Protein 8Q6Q (pdb70)

B-factor: mean 40.58, std 13.8, range [15.42, 110.74]

GO terms:
  GO:0008429 phosphatidylethanolamine binding (F, IDA)
  GO:0000045 autophagosome assembly (P, IDA)
  GO:0005515 protein binding (F, IPI)
  GO:0005776 autophagosome (C, IDA)
  GO:0070972 protein localization to endoplasmic reticulum (P, IDA)
  GO:0005789 endoplasmic reticulum membrane (C, EXP)
  GO:0000421 autophagosome membrane (C, TAS)
  GO:0005829 cytosol (C, TAS)
  GO:0000139 Golgi membrane (C, IDA)
  GO:0005737 cytoplasm (C, IDA)
  GO:1901799 negative regulation of proteasomal protein catabolic process (P, IMP)
  GO:0000421 autophagosome membrane (C, IDA)
  GO:0031625 ubiquitin protein ligase binding (F, IPI)

Sequence (570 aa):
MKWMFKEDHSLEHRCVESAKIRAKYPDRRVPVIVEKVSGSQIVDIDKRKYLVPSDITVAQFMWIIRKRIQLPSEKAIFLFVDDKTVPQSSLTMGQLYEKEKDEDGFLYVAYSGENTFGFQGDVTALFLGPPGLGKSALIAALCDKDVETLPSLRAAGPGLFLGELSCPPAAPGPWAAEANVLVLVLPGPEGNGEPLAPALGEAALAALARGTPLLAVRNLRPGDSQTAAQARDQTAALLNSAGLGAADLFVLPANCCEELERLRAALQSQAEALRRLLPPAQDGFEVLMKWMFKEDHSLEHRCVESAKIRAKYPDRRVPVIVEKVSGSQIVDIDKRKYLVPSDITVAQFMWIIRKRIQLPSEKAIFLFVDDKTVPQSSLTMGQLYEKEKDEDGFLYVAYSGENTFGFPQGDVTALFLGPPGLGKSALIAALCDPSLRAAGPGLFLGELSCPPAAPGPWAAEANVLVLVLPGPEGNGEPLAPALGEAALAALARGTPLLAVRNLRPGDSQTAAQARDQTAALLNSAGLGAADDLFVLPANCDGCEELERLRAALQSQAEALRRLLPPAQDGFEVLG

Radius of gyration: 29.71 Å; Cα contacts (8 Å, |Δi|>4): 1080; chains: 4; bounding box: 56×53×87 Å

Foldseek 3Di:
DDDVVPVVDPLVVLQVVLVVVCVVCVQWAKAFEFAPPPFDQDTADDGIDTGGQAAFQLVVQVVRCVRSVPPPPWDKFKAFPRHGDDRGHGNNRVCVVGPDPSRYTYIYMHTPGPVRD/DAAAEEEEEFAPPQCVVVLQCLLQVPDPVVCVVWPDNYPRYTYHYDHPVVDQVQVVLVRHLAYEYEFEAPPDDDGTQDVSNLVSLVVCVVVPRAYAYEYEEAPDDPDDLVRRCVVVCVVCVVSVNNNHHYAYHYNPGDDSSVVVSVVSVVSSVVCRVVHDYPCVPPDDD/DDDVVPVVDPLVRLLVVLVVCCVVCVQWAKEFEFADPPADDATADDGIDTGGQAAFLLVVQVVRCVRRVPDPVWDKFKDFPRHGDDRGHGNNVCQVVGPDPSRYTYIYMHTPGPVRD/DQAAAEEEEEFAPPLCPVVLVVLLCCVDWDDNDPRYTYHYDHPVVDQVQVVLVRHLAYEYEFEDCPDDDGTQDVSNLVSLVVCVVVPRAYEYEYAEAPDDPDDLVRRCVVVCVVCVVSVNNRYHYAYHYNPAVHDDSSVVVSVVSVVSRVVVRVVHHYPCPPPPDDD

Structure (mmCIF, N/CA/C/O backbone):
data_8Q6Q
#
_entry.id   8Q6Q
#
_cell.length_a   56.100
_cell.length_b   64.365
_cell.length_c   64.467
_cell.angle_alpha   60.56
_cell.angle_beta   80.88
_cell.angle_gamma   84.77
#
_symmetry.space_group_name_H-M   'P 1'
#
loop_
_entity.id
_entity.type
_entity.pdbx_description
1 polymer 'Gamma-aminobutyric acid receptor-associated protein-like 2'
2 polymer 'Immunity-related GTPase family Q protein'
3 non-polymer 'CITRIC ACID'
4 water water
#
loop_
_atom_site.group_PDB
_atom_site.id
_atom_site.type_symbol
_atom_site.label_atom_id
_atom_site.label_alt_id
_atom_site.label_comp_id
_atom_site.label_asym_id
_atom_site.label_entity_id
_atom_site.label_seq_id
_atom_site.pdbx_PDB_ins_code
_atom_site.Cartn_x
_atom_site.Cartn_y
_atom_site.Cartn_z
_atom_site.occupancy
_atom_site.B_iso_or_equiv
_atom_site.auth_seq_id
_atom_site.auth_comp_id
_atom_site.auth_asym_id
_atom_site.auth_atom_id
_atom_site.pdbx_PDB_model_num
ATOM 1 N N . MET A 1 1 ? -20.953 19.902 -32.905 1.00 59.59 1 MET A N 1
ATOM 2 C CA . MET A 1 1 ? -22.341 20.227 -33.113 1.00 59.51 1 MET A CA 1
ATOM 3 C C . MET A 1 1 ? -22.643 21.083 -31.877 1.00 62.41 1 MET A C 1
ATOM 4 O O . MET A 1 1 ? -22.798 20.557 -30.775 1.00 53.71 1 MET A O 1
ATOM 9 N N . LYS A 1 2 ? -22.636 22.402 -32.031 1.00 57.40 2 LYS A N 1
ATOM 10 C CA . LYS A 1 2 ? -23.051 23.252 -30.925 1.00 61.02 2 LYS A CA 1
ATOM 11 C C . LYS A 1 2 ? -24.570 23.193 -30.791 1.00 56.52 2 LYS A C 1
ATOM 12 O O . LYS A 1 2 ? -25.304 23.200 -31.788 1.00 51.31 2 LYS A O 1
ATOM 14 N N . TRP A 1 3 ? -25.038 23.104 -29.552 1.00 44.95 3 TRP A N 1
ATOM 15 C CA . TRP A 1 3 ? -26.455 23.015 -29.246 1.00 41.07 3 TRP A CA 1
ATOM 16 C C . TRP A 1 3 ? -26.863 24.314 -28.558 1.00 48.94 3 TRP A C 1
ATOM 17 O O . TRP A 1 3 ? -26.379 24.617 -27.456 1.00 44.71 3 TRP A O 1
ATOM 28 N N . MET A 1 4 ? -27.734 25.087 -29.210 1.00 42.10 4 MET A N 1
ATOM 29 C CA . MET A 1 4 ? -28.160 26.360 -28.627 1.00 41.36 4 MET A CA 1
ATOM 30 C C . MET A 1 4 ? -28.722 26.176 -27.215 1.00 50.30 4 MET A C 1
ATOM 31 O O . MET A 1 4 ? -28.360 26.914 -26.287 1.00 42.08 4 MET A O 1
ATOM 36 N N . PHE A 1 5 ? -29.605 25.188 -27.033 1.00 49.15 5 PHE A N 1
ATOM 37 C CA . PHE A 1 5 ? -30.138 24.874 -25.706 1.00 43.85 5 PHE A CA 1
ATOM 38 C C . PHE A 1 5 ? -29.078 24.821 -24.610 1.00 40.86 5 PHE A C 1
ATOM 39 O O . PHE A 1 5 ? -29.320 25.268 -23.480 1.00 42.85 5 PHE A O 1
ATOM 47 N N . LYS A 1 6 ? -27.958 24.138 -24.881 1.00 38.84 6 LYS A N 1
ATOM 48 C CA . LYS A 1 6 ? -26.893 24.001 -23.884 1.00 40.22 6 LYS A CA 1
ATOM 49 C C . LYS A 1 6 ? -26.173 25.322 -23.698 1.00 45.16 6 LYS A C 1
ATOM 50 O O . LYS A 1 6 ? -25.785 25.687 -22.580 1.00 44.04 6 LYS A O 1
ATOM 56 N N . GLU A 1 7 ? -25.935 26.018 -24.805 1.00 41.72 7 GLU A N 1
ATOM 57 C CA . GLU A 1 7 ? -25.345 27.343 -24.703 1.00 47.75 7 GLU A CA 1
ATOM 58 C C . GLU A 1 7 ? -26.225 28.269 -23.864 1.00 55.10 7 GLU A C 1
ATOM 59 O O . GLU A 1 7 ? -25.715 29.121 -23.124 1.00 49.38 7 GLU A O 1
ATOM 65 N N . ASP A 1 8 ? -27.545 28.110 -23.946 1.00 50.01 8 ASP A N 1
ATOM 66 C CA . ASP A 1 8 ? -28.454 29.047 -23.291 1.00 46.50 8 ASP A CA 1
ATOM 67 C C . ASP A 1 8 ? -28.676 28.768 -21.807 1.00 45.26 8 ASP A C 1
ATOM 68 O O . ASP A 1 8 ? -29.317 29.596 -21.138 1.00 45.54 8 ASP A O 1
ATOM 73 N N . HIS A 1 9 ? -28.197 27.633 -21.282 1.00 42.23 9 HIS A N 1
ATOM 74 C CA . HIS A 1 9 ? -28.494 27.213 -19.911 1.00 50.95 9 HIS A CA 1
ATOM 75 C C . HIS A 1 9 ? -27.346 26.471 -19.267 1.00 48.01 9 HIS A C 1
ATOM 76 O O . HIS A 1 9 ? -26.693 25.648 -19.896 1.00 51.50 9 HIS A O 1
ATOM 83 N N . SER A 1 10 ? -27.165 26.712 -17.981 1.00 37.68 10 SER A N 1
ATOM 84 C CA . SER A 1 10 ? -26.191 25.935 -17.242 1.00 38.04 10 SER A CA 1
ATOM 85 C C . SER A 1 10 ? -26.575 24.464 -17.205 1.00 38.14 10 SER A C 1
ATOM 86 O O . SER A 1 10 ? -27.749 24.082 -17.316 1.00 33.95 10 SER A O 1
ATOM 89 N N . LEU A 1 11 ? -25.552 23.631 -17.021 1.00 37.65 11 LEU A N 1
ATOM 90 C CA . LEU A 1 11 ? -25.777 22.212 -16.822 1.00 34.70 11 LEU A CA 1
ATOM 91 C C . LEU A 1 11 ? -26.762 21.991 -15.693 1.00 33.90 11 LEU A C 1
ATOM 92 O O . LEU A 1 11 ? -27.669 21.156 -15.805 1.00 31.68 11 LEU A O 1
ATOM 97 N N . GLU A 1 12 ? -26.584 22.727 -14.574 1.00 38.16 12 GLU A N 1
ATOM 98 C CA . GLU A 1 12 ? -27.484 22.538 -13.446 1.00 32.60 12 GLU A CA 1
ATOM 99 C C . GLU A 1 12 ? -28.902 22.932 -13.809 1.00 33.58 12 GLU A C 1
ATOM 100 O O . GLU A 1 12 ? -29.852 22.231 -13.461 1.00 34.47 12 GLU A O 1
ATOM 106 N N . HIS A 1 13 ? -29.070 24.055 -14.488 1.00 31.98 13 HIS A N 1
ATOM 107 C CA . HIS A 1 13 ? -30.403 24.438 -14.925 1.00 32.16 13 HIS A CA 1
ATOM 108 C C . HIS A 1 13 ? -31.036 23.322 -15.749 1.00 32.21 13 HIS A C 1
ATOM 109 O O . HIS A 1 13 ? -32.208 22.976 -15.544 1.00 33.72 13 HIS A O 1
ATOM 116 N N . ARG A 1 14 ? -30.264 22.734 -16.669 1.00 33.37 14 ARG A N 1
ATOM 117 C CA . ARG A 1 14 ? -30.836 21.709 -17.543 1.00 35.23 14 ARG A CA 1
ATOM 118 C C . ARG A 1 14 ? -31.199 20.457 -16.744 1.00 35.69 14 ARG A C 1
ATOM 119 O O . ARG A 1 14 ? -32.293 19.892 -16.915 1.00 34.02 14 ARG A O 1
ATOM 127 N N . CYS A 1 15 ? -30.326 20.045 -15.815 1.00 34.58 15 CYS A N 1
ATOM 128 C CA . CYS A 1 15 ? -30.636 18.899 -14.953 1.00 39.02 15 CYS A CA 1
ATOM 129 C C . CYS A 1 15 ? -31.950 19.074 -14.189 1.00 38.91 15 CYS A C 1
ATOM 130 O O . CYS A 1 15 ? -32.785 18.160 -14.164 1.00 30.78 15 CYS A O 1
ATOM 133 N N . VAL A 1 16 ? -32.130 20.220 -13.511 1.00 36.93 16 VAL A N 1
ATOM 134 C CA . VAL A 1 16 ? -33.344 20.416 -12.723 1.00 32.90 16 VAL A CA 1
ATOM 135 C C . VAL A 1 16 ? -34.557 20.449 -13.649 1.00 41.12 16 VAL A C 1
ATOM 136 O O . VAL A 1 16 ? -35.618 19.888 -13.332 1.00 32.82 16 VAL A O 1
ATOM 140 N N . GLU A 1 17 ? -34.403 21.069 -14.825 1.00 33.04 17 GLU A N 1
ATOM 141 C CA . GLU A 1 17 ? -35.499 21.135 -15.789 1.00 38.33 17 GLU A CA 1
ATOM 142 C C . GLU A 1 17 ? -35.968 19.752 -16.202 1.00 31.83 17 GLU A C 1
ATOM 143 O O . GLU A 1 17 ? -37.173 19.459 -16.174 1.00 35.61 17 GLU A O 1
ATOM 149 N N . SER A 1 18 ? -35.036 18.890 -16.616 1.00 31.41 18 SER A N 1
ATOM 150 C CA . SER A 1 18 ? -35.455 17.567 -17.088 1.00 35.79 18 SER A CA 1
ATOM 151 C C . SER A 1 18 ? -35.963 16.733 -15.928 1.00 37.31 18 SER A C 1
ATOM 152 O O . SER A 1 18 ? -36.960 16.003 -16.056 1.00 31.77 18 SER A O 1
ATOM 155 N N . ALA A 1 19 ? -35.313 16.866 -14.771 1.00 31.22 19 ALA A N 1
ATOM 156 C CA . ALA A 1 19 ? -35.743 16.118 -13.605 1.00 31.31 19 ALA A CA 1
ATOM 157 C C . ALA A 1 19 ? -37.173 16.480 -13.232 1.00 34.58 19 ALA A C 1
ATOM 158 O O . ALA A 1 19 ? -37.974 15.608 -12.872 1.00 36.37 19 ALA A O 1
ATOM 160 N N . LYS A 1 20 ? -37.504 17.786 -13.252 1.00 39.08 20 LYS A N 1
ATOM 161 C CA . LYS A 1 20 ? -38.855 18.197 -12.917 1.00 36.66 20 LYS A CA 1
ATOM 162 C C . LYS A 1 20 ? -39.841 17.631 -13.922 1.00 33.37 20 LYS A C 1
ATOM 163 O O . LYS A 1 20 ? -40.903 17.130 -13.552 1.00 38.82 20 LYS A O 1
ATOM 169 N N . ILE A 1 21 ? -39.521 17.745 -15.209 1.00 33.23 21 ILE A N 1
ATOM 170 C CA . ILE A 1 21 ? -40.466 17.282 -16.222 1.00 38.70 21 ILE A CA 1
ATOM 171 C C . ILE A 1 21 ? -40.559 15.739 -16.244 1.00 40.52 21 ILE A C 1
ATOM 172 O O . ILE A 1 21 ? -41.639 15.172 -16.484 1.00 40.17 21 ILE A O 1
ATOM 177 N N . ARG A 1 22 ? -39.475 15.040 -15.906 1.00 39.17 22 ARG A N 1
ATOM 178 C CA . ARG A 1 22 ? -39.535 13.576 -15.800 1.00 43.19 22 ARG A CA 1
ATOM 179 C C . ARG A 1 22 ? -40.358 13.136 -14.593 1.00 46.60 22 ARG A C 1
ATOM 180 O O . ARG A 1 22 ? -41.077 12.123 -14.656 1.00 41.36 22 ARG A O 1
ATOM 188 N N . ALA A 1 23 ? -40.225 13.843 -13.462 1.00 42.72 23 ALA A N 1
ATOM 189 C CA . ALA A 1 23 ? -41.016 13.478 -12.298 1.00 51.58 23 ALA A CA 1
ATOM 190 C C . ALA A 1 23 ? -42.484 13.757 -12.562 1.00 43.59 23 ALA A C 1
ATOM 191 O O . ALA A 1 23 ? -43.355 12.971 -12.185 1.00 48.59 23 ALA A O 1
ATOM 193 N N . LYS A 1 24 ? -42.764 14.872 -13.227 1.00 39.29 24 LYS A N 1
ATOM 194 C CA . LYS A 1 24 ? -44.139 15.296 -13.437 1.00 44.46 24 LYS A CA 1
ATOM 195 C C . LYS A 1 24 ? -44.822 14.529 -14.580 1.00 48.93 24 LYS A C 1
ATOM 196 O O . LYS A 1 24 ? -46.009 14.236 -14.498 1.00 46.20 24 LYS A O 1
ATOM 202 N N . TYR A 1 25 ? -44.102 14.159 -15.642 1.00 44.05 25 TYR A N 1
ATOM 203 C CA . TYR A 1 25 ? -44.666 13.424 -16.778 1.00 47.98 25 TYR A CA 1
ATOM 204 C C . TYR A 1 25 ? -43.865 12.145 -16.973 1.00 44.75 25 TYR A C 1
ATOM 205 O O . TYR A 1 25 ? -42.960 12.119 -17.813 1.00 37.09 25 TYR A O 1
ATOM 214 N N . PRO A 1 26 ? -44.111 11.102 -16.175 1.00 51.21 26 PRO A N 1
ATOM 215 C CA . PRO A 1 26 ? -43.210 9.935 -16.211 1.00 48.62 26 PRO A CA 1
ATOM 216 C C . PRO A 1 26 ? -43.347 9.098 -17.481 1.00 56.83 26 PRO A C 1
ATOM 217 O O . PRO A 1 26 ? -42.434 8.313 -17.775 1.00 47.29 26 PRO A O 1
ATOM 221 N N . ASP A 1 27 ? -44.428 9.270 -18.241 1.00 47.81 27 ASP A N 1
ATOM 222 C CA . ASP A 1 27 ? -44.665 8.565 -19.495 1.00 48.03 27 ASP A CA 1
ATOM 223 C C . ASP A 1 27 ? -44.243 9.355 -20.727 1.00 45.51 27 ASP A C 1
ATOM 224 O O . ASP A 1 27 ? -44.631 8.990 -21.842 1.00 51.76 27 ASP A O 1
ATOM 229 N N A ARG A 1 28 ? -43.464 10.410 -20.559 0.69 47.61 28 ARG A N 1
ATOM 230 N N B ARG A 1 28 ? -43.506 10.447 -20.557 0.31 47.54 28 ARG A N 1
ATOM 231 C CA A ARG A 1 28 ? -43.031 11.247 -21.662 0.69 42.46 28 ARG A CA 1
ATOM 232 C CA B ARG A 1 28 ? -43.033 11.243 -21.677 0.31 42.59 28 ARG A CA 1
ATOM 233 C C A ARG A 1 28 ? -41.549 11.524 -21.487 0.69 40.80 28 ARG A C 1
ATOM 234 C C B ARG A 1 28 ? -41.549 11.512 -21.492 0.31 40.83 28 ARG A C 1
ATOM 235 O O A ARG A 1 28 ? -41.005 11.424 -20.384 0.69 39.01 28 ARG A O 1
ATOM 236 O O B ARG A 1 28 ? -41.010 11.411 -20.387 0.31 39.27 28 ARG A O 1
ATOM 251 N N . VAL A 1 29 ? -40.893 11.863 -22.593 1.00 37.67 29 VAL A N 1
ATOM 252 C CA . VAL A 1 29 ? -39.467 12.152 -22.550 1.00 37.01 29 VAL A CA 1
ATOM 253 C C . VAL A 1 29 ? -39.208 13.539 -23.120 1.00 39.64 29 VAL A C 1
ATOM 254 O O . VAL A 1 29 ? -39.822 13.939 -24.129 1.00 35.33 29 VAL A O 1
ATOM 258 N N . PRO A 1 30 ? -38.314 14.287 -22.491 1.00 35.27 30 PRO A N 1
ATOM 259 C CA . PRO A 1 30 ? -37.981 15.644 -22.960 1.00 30.33 30 PRO A CA 1
ATOM 260 C C . PRO A 1 30 ? -36.909 15.574 -24.048 1.00 32.45 30 PRO A C 1
ATOM 261 O O . PRO A 1 30 ? -35.883 14.895 -23.854 1.00 34.04 30 PRO A O 1
ATOM 265 N N . VAL A 1 31 ? -37.127 16.255 -25.178 1.00 29.44 31 VAL A N 1
ATOM 266 C CA . VAL A 1 31 ? -36.249 16.144 -26.342 1.00 29.06 31 VAL A CA 1
ATOM 267 C C . VAL A 1 31 ? -35.926 17.526 -26.893 1.00 29.26 31 VAL A C 1
ATOM 268 O O . VAL A 1 31 ? -36.810 18.379 -27.048 1.00 32.70 31 VAL A O 1
ATOM 272 N N . ILE A 1 32 ? -34.669 17.740 -27.204 1.00 29.19 32 ILE A N 1
ATOM 273 C CA . ILE A 1 32 ? -34.228 18.942 -27.901 1.00 27.69 32 ILE A CA 1
ATOM 274 C C . ILE A 1 32 ? -33.961 18.545 -29.350 1.00 27.72 32 ILE A C 1
ATOM 275 O O . ILE A 1 32 ? -33.267 17.555 -29.610 1.00 31.64 32 ILE A O 1
ATOM 280 N N . VAL A 1 33 ? -34.509 19.321 -30.278 1.00 33.45 33 VAL A N 1
ATOM 281 C CA . VAL A 1 33 ? -34.333 19.124 -31.708 1.00 31.34 33 VAL A CA 1
ATOM 282 C C . VAL A 1 33 ? -33.616 20.330 -32.288 1.00 37.80 33 VAL A C 1
ATOM 283 O O . VAL A 1 33 ? -34.046 21.478 -32.084 1.00 35.39 33 VAL A O 1
ATOM 287 N N . GLU A 1 34 ? -32.555 20.073 -33.041 1.00 34.22 34 GLU A N 1
ATOM 288 C CA . GLU A 1 34 ? -31.785 21.110 -33.694 1.00 35.80 34 GLU A CA 1
ATOM 289 C C . GLU A 1 34 ? -31.444 20.628 -35.083 1.00 38.87 34 GLU A C 1
ATOM 290 O O . GLU A 1 34 ? -31.024 19.467 -35.250 1.00 34.55 34 GLU A O 1
ATOM 296 N N . LYS A 1 35 ? -31.563 21.509 -36.074 1.00 31.67 35 LYS A N 1
ATOM 297 C CA . LYS A 1 35 ? -31.078 21.067 -37.391 1.00 36.22 35 LYS A CA 1
ATOM 298 C C . LYS A 1 35 ? -29.541 21.035 -37.396 1.00 41.69 35 LYS A C 1
ATOM 299 O O . LYS A 1 35 ? -28.877 21.691 -36.581 1.00 32.94 35 LYS A O 1
ATOM 305 N N . VAL A 1 36 ? -28.969 20.187 -38.270 1.00 38.67 36 VAL A N 1
ATOM 306 C CA . VAL A 1 36 ? -27.517 20.076 -38.339 1.00 33.74 36 VAL A CA 1
ATOM 307 C C . VAL A 1 36 ? -26.931 21.393 -38.802 1.00 41.36 36 VAL A C 1
ATOM 308 O O . VAL A 1 36 ? -27.284 21.906 -39.875 1.00 37.75 36 VAL A O 1
ATOM 312 N N . SER A 1 37 ? -26.027 21.947 -37.981 1.00 44.22 37 SER A N 1
ATOM 313 C CA . SER A 1 37 ? -25.276 23.144 -38.348 1.00 41.57 37 SER A CA 1
ATOM 314 C C . SER A 1 37 ? -24.740 22.999 -39.755 1.00 44.35 37 SER A C 1
ATOM 315 O O . SER A 1 37 ? -24.149 21.972 -40.092 1.00 45.01 37 SER A O 1
ATOM 318 N N . GLY A 1 38 ? -24.935 24.035 -40.573 1.00 43.61 38 GLY A N 1
ATOM 319 C CA . GLY A 1 38 ? -24.432 24.042 -41.925 1.00 46.78 38 GLY A CA 1
ATOM 320 C C . GLY A 1 38 ? -25.287 23.312 -42.939 1.00 45.54 38 GLY A C 1
ATOM 321 O O . GLY A 1 38 ? -25.048 23.460 -44.141 1.00 47.87 38 GLY A O 1
ATOM 322 N N . SER A 1 39 ? -26.296 22.553 -42.512 1.00 44.77 39 SER A N 1
ATOM 323 C CA . SER A 1 39 ? -27.077 21.795 -43.496 1.00 44.87 39 SER A CA 1
ATOM 324 C C . SER A 1 39 ? -28.067 22.687 -44.243 1.00 44.64 39 SER A C 1
ATOM 325 O O . SER A 1 39 ? -28.395 23.788 -43.820 1.00 47.11 39 SER A O 1
ATOM 328 N N . GLN A 1 40 ? -28.545 22.184 -45.372 1.00 48.08 40 GLN A N 1
ATOM 329 C CA . GLN A 1 40 ? -29.389 22.944 -46.276 1.00 50.84 40 GLN A CA 1
ATOM 330 C C . GLN A 1 40 ? -30.878 22.853 -45.942 1.00 52.98 40 GLN A C 1
ATOM 331 O O . GLN A 1 40 ? -31.655 23.649 -46.475 1.00 59.68 40 GLN A O 1
ATOM 337 N N . ILE A 1 41 ? -31.290 21.939 -45.054 1.00 48.03 41 ILE A N 1
ATOM 338 C CA . ILE A 1 41 ? -32.710 21.699 -44.818 1.00 45.27 41 ILE A CA 1
ATOM 339 C C . ILE A 1 41 ? -33.312 22.898 -44.069 1.00 48.49 41 ILE A C 1
ATOM 340 O O . ILE A 1 41 ? -32.652 23.537 -43.233 1.00 43.01 41 ILE A O 1
ATOM 345 N N . VAL A 1 42 ? -34.594 23.175 -44.319 1.00 45.05 42 VAL A N 1
ATOM 346 C CA . VAL A 1 42 ? -35.245 24.260 -43.576 1.00 45.95 42 VAL A CA 1
ATOM 347 C C . VAL A 1 42 ? -35.141 24.018 -42.071 1.00 46.68 42 VAL A C 1
ATOM 348 O O . VAL A 1 42 ? -35.117 22.876 -41.585 1.00 44.60 42 VAL A O 1
ATOM 352 N N . ASP A 1 43 ? -35.089 25.112 -41.323 1.00 48.10 43 ASP A N 1
ATOM 353 C CA . ASP A 1 43 ? -35.013 25.068 -39.875 1.00 54.00 43 ASP A CA 1
ATOM 354 C C . ASP A 1 43 ? -36.390 24.782 -39.267 1.00 48.56 43 ASP A C 1
ATOM 355 O O . ASP A 1 43 ? -37.414 24.789 -39.954 1.00 60.77 43 ASP A O 1
ATOM 360 N N . ILE A 1 44 ? -36.416 24.534 -37.965 1.00 45.01 44 ILE A N 1
ATOM 361 C CA . ILE A 1 44 ? -37.650 24.178 -37.270 1.00 49.71 44 ILE A CA 1
ATOM 362 C C . ILE A 1 44 ? -37.937 25.257 -36.228 1.00 51.62 44 ILE A C 1
ATOM 363 O O . ILE A 1 44 ? -37.022 25.730 -35.551 1.00 42.67 44 ILE A O 1
ATOM 368 N N . ASP A 1 45 ? -39.207 25.622 -36.074 1.00 50.79 45 ASP A N 1
ATOM 369 C CA . ASP A 1 45 ? -39.528 26.773 -35.215 1.00 52.81 45 ASP A CA 1
ATOM 370 C C . ASP A 1 45 ? -39.296 26.476 -33.742 1.00 57.47 45 ASP A C 1
ATOM 371 O O . ASP A 1 45 ? -38.727 27.309 -33.028 1.00 60.06 45 ASP A O 1
ATOM 376 N N . LYS A 1 46 ? -39.736 25.318 -33.253 1.00 52.48 46 LYS A N 1
ATOM 377 C CA . LYS A 1 46 ? -39.617 25.007 -31.834 1.00 57.67 46 LYS A CA 1
ATOM 378 C C . LYS A 1 46 ? -38.586 23.899 -31.626 1.00 50.47 46 LYS A C 1
ATOM 379 O O . LYS A 1 46 ? -38.550 22.934 -32.385 1.00 43.95 46 LYS A O 1
ATOM 385 N N . ARG A 1 47 ? -37.736 24.053 -30.604 1.00 42.96 47 ARG A N 1
ATOM 386 C CA . ARG A 1 47 ? -36.660 23.109 -30.327 1.00 38.82 47 ARG A CA 1
ATOM 387 C C . ARG A 1 47 ? -36.989 22.116 -29.217 1.00 43.60 47 ARG A C 1
ATOM 388 O O . ARG A 1 47 ? -36.318 21.087 -29.121 1.00 37.27 47 ARG A O 1
ATOM 396 N N . LYS A 1 48 ? -37.977 22.390 -28.352 1.00 39.25 48 LYS A N 1
ATOM 397 C CA . LYS A 1 48 ? -38.074 21.661 -27.091 1.00 39.20 48 LYS A CA 1
ATOM 398 C C . LYS A 1 48 ? -39.410 20.943 -27.048 1.00 37.00 48 LYS A C 1
ATOM 399 O O . LYS A 1 48 ? -40.462 21.574 -27.148 1.00 43.56 48 LYS A O 1
ATOM 405 N N . TYR A 1 49 ? -39.363 19.635 -26.881 1.00 39.91 49 TYR A N 1
ATOM 406 C CA . TYR A 1 49 ? -40.531 18.783 -27.042 1.00 44.40 49 TYR A CA 1
ATOM 407 C C . TYR A 1 49 ? -40.691 17.872 -25.842 1.00 37.07 49 TYR A C 1
ATOM 408 O O . TYR A 1 49 ? -39.709 17.412 -25.257 1.00 42.49 49 TYR A O 1
ATOM 417 N N . LEU A 1 50 ? -41.935 17.560 -25.528 1.00 38.08 50 LEU A N 1
ATOM 418 C CA . LEU A 1 50 ? -42.282 16.548 -24.540 1.00 36.85 50 LEU A CA 1
ATOM 419 C C . LEU A 1 50 ? -42.998 15.449 -25.302 1.00 40.43 50 LEU A C 1
ATOM 420 O O . LEU A 1 50 ? -44.149 15.634 -25.716 1.00 43.26 50 LEU A O 1
ATOM 425 N N . VAL A 1 51 ? -42.331 14.322 -25.505 1.00 42.41 51 VAL A N 1
ATOM 426 C CA . VAL A 1 51 ? -42.736 13.320 -26.485 1.00 42.36 51 VAL A CA 1
ATOM 427 C C . VAL A 1 51 ? -43.228 12.078 -25.747 1.00 43.01 51 VAL A C 1
ATOM 428 O O . VAL A 1 51 ? -42.560 11.624 -24.809 1.00 41.13 51 VAL A O 1
ATOM 432 N N . PRO A 1 52 ? -44.402 11.541 -26.094 1.00 45.31 52 PRO A N 1
ATOM 433 C CA . PRO A 1 52 ? -44.886 10.303 -25.460 1.00 43.75 52 PRO A CA 1
ATOM 434 C C . PRO A 1 52 ? -43.880 9.178 -25.659 1.00 47.87 52 PRO A C 1
ATOM 435 O O . PRO A 1 52 ? -43.372 8.967 -26.761 1.00 44.68 52 PRO A O 1
ATOM 439 N N . SER A 1 53 ? -43.583 8.464 -24.577 1.00 45.09 53 SER A N 1
ATOM 440 C CA . SER A 1 53 ? -42.486 7.509 -24.599 1.00 39.84 53 SER A CA 1
ATOM 441 C C . SER A 1 53 ? -42.772 6.376 -25.556 1.00 52.55 53 SER A C 1
ATOM 442 O O . SER A 1 53 ? -41.835 5.762 -26.081 1.00 48.27 53 SER A O 1
ATOM 445 N N . ASP A 1 54 ? -44.045 6.104 -25.815 1.00 51.53 54 ASP A N 1
ATOM 446 C CA . ASP A 1 54 ? -44.405 4.956 -26.616 1.00 46.40 54 ASP A CA 1
ATOM 447 C C . ASP A 1 54 ? -44.401 5.226 -28.114 1.00 50.93 54 ASP A C 1
ATOM 448 O O . ASP A 1 54 ? -44.625 4.292 -28.879 1.00 49.54 54 ASP A O 1
ATOM 453 N N . ILE A 1 55 ? -44.111 6.430 -28.586 1.00 44.09 55 ILE A N 1
ATOM 454 C CA . ILE A 1 55 ? -44.115 6.535 -30.044 1.00 50.83 55 ILE A CA 1
ATOM 455 C C . ILE A 1 55 ? -42.731 6.168 -30.579 1.00 43.91 55 ILE A C 1
ATOM 456 O O . ILE A 1 55 ? -41.721 6.310 -29.881 1.00 40.67 55 ILE A O 1
ATOM 461 N N . THR A 1 56 ? -42.680 5.663 -31.819 1.00 41.78 56 THR A N 1
ATOM 462 C CA . THR A 1 56 ? -41.395 5.190 -32.306 1.00 39.83 56 THR A CA 1
ATOM 463 C C . THR A 1 56 ? -40.540 6.350 -32.824 1.00 42.98 56 THR A C 1
ATOM 464 O O . THR A 1 56 ? -41.034 7.453 -33.118 1.00 35.53 56 THR A O 1
ATOM 468 N N . VAL A 1 57 ? -39.246 6.053 -32.998 1.00 40.25 57 VAL A N 1
ATOM 469 C CA . VAL A 1 57 ? -38.335 7.011 -33.606 1.00 38.72 57 VAL A CA 1
ATOM 470 C C . VAL A 1 57 ? -38.810 7.369 -34.999 1.00 36.16 57 VAL A C 1
ATOM 471 O O . VAL A 1 57 ? -38.832 8.553 -35.388 1.00 35.12 57 VAL A O 1
ATOM 475 N N . ALA A 1 58 ? -39.241 6.345 -35.756 1.00 35.15 58 ALA A N 1
ATOM 476 C CA . ALA A 1 58 ? -39.816 6.557 -37.069 1.00 37.39 58 ALA A CA 1
ATOM 477 C C . ALA A 1 58 ? -40.987 7.518 -36.988 1.00 39.57 58 ALA A C 1
ATOM 478 O O . ALA A 1 58 ? -41.114 8.407 -37.831 1.00 38.31 58 ALA A O 1
ATOM 480 N N . GLN A 1 59 ? -41.858 7.366 -35.977 1.00 34.69 59 GLN A N 1
ATOM 481 C CA . GLN A 1 59 ? -43.000 8.276 -35.888 1.00 39.70 59 GLN A CA 1
ATOM 482 C C . GLN A 1 59 ? -42.562 9.686 -35.515 1.00 39.49 59 GLN A C 1
ATOM 483 O O . GLN A 1 59 ? -43.178 10.673 -35.950 1.00 39.09 59 GLN A O 1
ATOM 489 N N . PHE A 1 60 ? -41.532 9.804 -34.663 1.00 36.58 60 PHE A N 1
ATOM 490 C CA . PHE A 1 60 ? -41.043 11.128 -34.312 1.00 43.78 60 PHE A CA 1
ATOM 491 C C . PHE A 1 60 ? -40.448 11.810 -35.539 1.00 41.32 60 PHE A C 1
ATOM 492 O O . PHE A 1 60 ? -40.589 13.038 -35.712 1.00 38.08 60 PHE A O 1
ATOM 500 N N . MET A 1 61 ? -39.767 11.032 -36.397 1.00 36.40 61 MET A N 1
ATOM 501 C CA . MET A 1 61 ? -39.222 11.630 -37.603 1.00 36.10 61 MET A CA 1
ATOM 502 C C . MET A 1 61 ? -40.363 12.196 -38.456 1.00 42.49 61 MET A C 1
ATOM 503 O O . MET A 1 61 ? -40.248 13.283 -39.040 1.00 34.96 61 MET A O 1
ATOM 508 N N . TRP A 1 62 ? -41.514 11.524 -38.456 1.00 37.55 62 TRP A N 1
ATOM 509 C CA . TRP A 1 62 ? -42.630 12.042 -39.227 1.00 45.05 62 TRP A CA 1
ATOM 510 C C . TRP A 1 62 ? -43.206 13.301 -38.585 1.00 42.53 62 TRP A C 1
ATOM 511 O O . TRP A 1 62 ? -43.633 14.215 -39.296 1.00 40.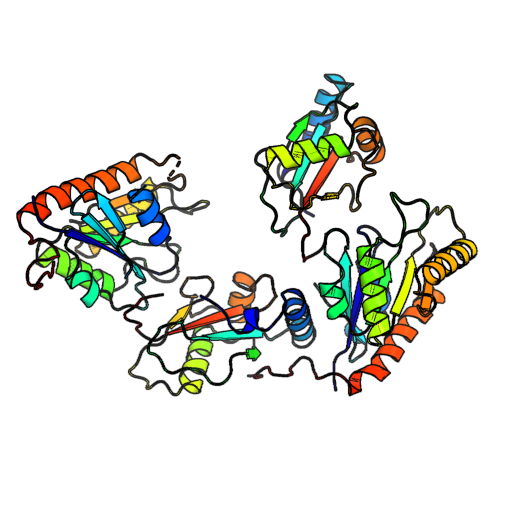58 62 TRP A O 1
ATOM 522 N N . ILE A 1 63 ? -43.193 13.386 -37.250 1.00 41.60 63 ILE A N 1
ATOM 523 C CA . ILE A 1 63 ? -43.656 14.611 -36.582 1.00 43.08 63 ILE A CA 1
ATOM 524 C C . ILE A 1 63 ? -42.779 15.787 -36.982 1.00 38.62 63 ILE A C 1
ATOM 525 O O . ILE A 1 63 ? -43.267 16.888 -37.254 1.00 40.45 63 ILE A O 1
ATOM 530 N N . ILE A 1 64 ? -41.468 15.560 -37.032 1.00 36.86 64 ILE A N 1
ATOM 531 C CA . ILE A 1 64 ? -40.532 16.617 -37.390 1.00 46.54 64 ILE A CA 1
ATOM 532 C C . ILE A 1 64 ? -40.745 17.035 -38.850 1.00 35.89 64 ILE A C 1
ATOM 533 O O . ILE A 1 64 ? -40.892 18.227 -39.161 1.00 44.78 64 ILE A O 1
ATOM 538 N N . ARG A 1 65 ? -40.768 16.058 -39.762 1.00 41.03 65 ARG A N 1
ATOM 539 C CA . ARG A 1 65 ? -41.127 16.320 -41.159 1.00 41.69 65 ARG A CA 1
ATOM 540 C C . ARG A 1 65 ? -42.365 17.207 -41.272 1.00 42.77 65 ARG A C 1
ATOM 541 O O . ARG A 1 65 ? -42.371 18.181 -42.030 1.00 46.86 65 ARG A O 1
ATOM 549 N N . LYS A 1 66 ? -43.442 16.858 -40.561 1.00 39.55 66 LYS A N 1
ATOM 550 C CA . LYS A 1 66 ? -44.627 17.718 -40.574 1.00 43.92 66 LYS A CA 1
ATOM 551 C C . LYS A 1 66 ? -44.363 19.117 -40.004 1.00 52.30 66 LYS A C 1
ATOM 552 O O . LYS A 1 66 ? -44.911 20.109 -40.510 1.00 46.54 66 LYS A O 1
ATOM 556 N N . ARG A 1 67 ? -43.592 19.221 -38.914 1.00 45.77 67 ARG A N 1
ATOM 557 C CA . ARG A 1 67 ? -43.360 20.540 -38.341 1.00 55.39 67 ARG A CA 1
ATOM 558 C C . ARG A 1 67 ? -42.598 21.451 -39.293 1.00 55.45 67 ARG A C 1
ATOM 559 O O . ARG A 1 67 ? -42.847 22.659 -39.290 1.00 55.93 67 ARG A O 1
ATOM 567 N N . ILE A 1 68 ? -41.706 20.913 -40.137 1.00 49.15 68 ILE A N 1
ATOM 568 C CA . ILE A 1 68 ? -40.961 21.763 -41.068 1.00 45.50 68 ILE A CA 1
ATOM 569 C C . ILE A 1 68 ? -41.562 21.734 -42.458 1.00 49.82 68 ILE A C 1
ATOM 570 O O . ILE A 1 68 ? -40.983 22.314 -43.381 1.00 48.78 68 ILE A O 1
ATOM 575 N N . GLN A 1 69 ? -42.687 21.030 -42.642 1.00 47.61 69 GLN A N 1
ATOM 576 C CA . GLN A 1 69 ? -43.387 20.916 -43.926 1.00 53.76 69 GLN A CA 1
ATOM 577 C C . GLN A 1 69 ? -42.504 20.379 -45.050 1.00 55.84 69 GLN A C 1
ATOM 578 O O . GLN A 1 69 ? -42.717 20.693 -46.225 1.00 61.72 69 GLN A O 1
ATOM 584 N N . LEU A 1 70 ? -41.543 19.534 -44.706 1.00 46.72 70 LEU A N 1
ATOM 585 C CA . LEU A 1 70 ? -40.641 18.964 -45.704 1.00 56.75 70 LEU A CA 1
ATOM 586 C C . LEU A 1 70 ? -41.435 18.193 -46.758 1.00 55.28 70 LEU A C 1
ATOM 587 O O . LEU A 1 70 ? -42.072 17.181 -46.418 1.00 46.49 70 LEU A O 1
ATOM 592 N N . PRO A 1 71 ? -41.389 18.589 -48.030 1.00 55.65 71 PRO A N 1
ATOM 593 C CA . PRO A 1 71 ? -42.087 17.821 -49.073 1.00 58.09 71 PRO A CA 1
ATOM 594 C C . PRO A 1 71 ? -41.698 16.351 -49.047 1.00 57.01 71 PRO A C 1
ATOM 595 O O . PRO A 1 71 ? -40.549 15.991 -48.774 1.00 54.84 71 PRO A O 1
ATOM 599 N N . SER A 1 72 ? -42.669 15.493 -49.367 1.00 52.88 72 SER A N 1
ATOM 600 C CA . SER A 1 72 ? -42.495 14.061 -49.147 1.00 48.07 72 SER A CA 1
ATOM 601 C C . SER A 1 72 ? -41.360 13.484 -49.992 1.00 62.56 72 SER A C 1
ATOM 602 O O . SER A 1 72 ? -40.763 12.465 -49.620 1.00 60.89 72 SER A O 1
ATOM 605 N N . GLU A 1 73 ? -41.044 14.112 -51.124 1.00 55.25 73 GLU A N 1
ATOM 606 C CA . GLU A 1 73 ? -40.006 13.597 -52.005 1.00 58.45 73 GLU A CA 1
ATOM 607 C C . GLU A 1 73 ? -38.600 13.999 -51.556 1.00 59.19 73 GLU A C 1
ATOM 608 O O . GLU A 1 73 ? -37.635 13.697 -52.257 1.00 54.72 73 GLU A O 1
ATOM 614 N N . LYS A 1 74 ? -38.453 14.666 -50.417 1.00 48.63 74 LYS A N 1
ATOM 615 C CA . LYS A 1 74 ? -37.146 14.947 -49.838 1.00 51.53 74 LYS A CA 1
ATOM 616 C C . LYS A 1 74 ? -36.946 14.060 -48.617 1.00 53.85 74 LYS A C 1
ATOM 617 O O . LYS A 1 74 ? -37.893 13.805 -47.861 1.00 45.52 74 LYS A O 1
ATOM 623 N N . ALA A 1 75 ? -35.713 13.583 -48.436 1.00 47.13 75 ALA A N 1
ATOM 624 C CA . ALA A 1 75 ? -35.348 12.746 -47.302 1.00 37.22 75 ALA A CA 1
ATOM 625 C C . ALA A 1 75 ? -35.001 13.586 -46.076 1.00 35.94 75 ALA A C 1
ATOM 626 O O . ALA A 1 75 ? -34.546 14.729 -46.178 1.00 34.94 75 ALA A O 1
ATOM 628 N N . ILE A 1 76 ? -35.234 12.995 -44.915 1.00 34.03 76 ILE A N 1
ATOM 629 C CA . ILE A 1 76 ? -34.834 13.527 -43.621 1.00 28.10 76 ILE A CA 1
ATOM 630 C C . ILE A 1 76 ? -34.115 12.423 -42.867 1.00 35.47 76 ILE A C 1
ATOM 631 O O . ILE A 1 76 ? -34.396 11.229 -43.064 1.00 37.69 76 ILE A O 1
ATOM 636 N N . PHE A 1 77 ? -33.150 12.838 -42.037 1.00 26.52 77 PHE A N 1
ATOM 637 C CA . PHE A 1 77 ? -32.385 11.963 -41.168 1.00 27.43 77 PHE A CA 1
ATOM 638 C C . PHE A 1 77 ? -32.361 12.569 -39.776 1.00 31.95 77 PHE A C 1
ATOM 639 O O . PHE A 1 77 ? -32.279 13.799 -39.637 1.00 30.63 77 PHE A O 1
ATOM 647 N N . LEU A 1 78 ? -32.411 11.711 -38.761 1.00 27.35 78 LEU A N 1
ATOM 648 C CA . LEU A 1 78 ? -32.177 12.089 -37.373 1.00 31.88 78 LEU A CA 1
ATOM 649 C C . LEU A 1 78 ? -30.833 11.510 -36.959 1.00 33.73 78 LEU A C 1
ATOM 650 O O . LEU A 1 78 ? -30.443 10.441 -37.431 1.00 30.49 78 LEU A O 1
ATOM 655 N N . PHE A 1 79 ? -30.175 12.172 -35.999 1.00 29.80 79 PHE A N 1
ATOM 656 C CA . PHE A 1 79 ? -28.883 11.723 -35.484 1.00 30.46 79 PHE A CA 1
ATOM 657 C C . PHE A 1 79 ? -28.894 11.902 -33.970 1.00 34.05 79 PHE A C 1
ATOM 658 O O . PHE A 1 79 ? -29.395 12.918 -33.470 1.00 32.66 79 PHE A O 1
ATOM 666 N N . VAL A 1 80 ? -28.467 10.879 -33.234 1.00 28.50 80 VAL A N 1
ATOM 667 C CA . VAL A 1 80 ? -28.433 10.974 -31.773 1.00 32.82 80 VAL A CA 1
ATOM 668 C C . VAL A 1 80 ? -27.096 10.406 -31.369 1.00 34.70 80 VAL A C 1
ATOM 669 O O . VAL A 1 80 ? -26.735 9.322 -31.820 1.00 30.88 80 VAL A O 1
ATOM 673 N N A ASP A 1 81 ? -26.372 11.117 -30.515 0.52 34.05 81 ASP A N 1
ATOM 674 N N B ASP A 1 81 ? -26.343 11.136 -30.559 0.48 34.07 81 ASP A N 1
ATOM 675 C CA A ASP A 1 81 ? -25.001 10.747 -30.173 0.52 34.30 81 ASP A CA 1
ATOM 676 C CA B ASP A 1 81 ? -25.011 10.697 -30.145 0.48 34.31 81 ASP A CA 1
ATOM 677 C C A ASP A 1 81 ? -24.262 10.211 -31.399 0.52 38.12 81 ASP A C 1
ATOM 678 C C B ASP A 1 81 ? -24.198 10.243 -31.364 0.48 38.15 81 ASP A C 1
ATOM 679 O O A ASP A 1 81 ? -23.788 9.074 -31.447 0.52 36.68 81 ASP A O 1
ATOM 680 O O B ASP A 1 81 ? -23.623 9.150 -31.387 0.48 36.62 81 ASP A O 1
ATOM 689 N N . LYS A 1 82 ? -24.183 11.074 -32.407 1.00 31.28 82 LYS A N 1
ATOM 690 C CA . LYS A 1 82 ? -23.305 10.924 -33.566 1.00 30.70 82 LYS A CA 1
ATOM 691 C C . LYS A 1 82 ? -23.722 9.811 -34.523 1.00 33.72 82 LYS A C 1
ATOM 692 O O . LYS A 1 82 ? -22.960 9.517 -35.477 1.00 34.43 82 LYS A O 1
ATOM 698 N N . THR A 1 83 ? -24.846 9.148 -34.295 1.00 30.84 83 THR A N 1
ATOM 699 C CA . THR A 1 83 ? -25.218 8.010 -35.135 1.00 37.41 83 THR A CA 1
ATOM 700 C C . THR A 1 83 ? -26.704 8.079 -35.484 1.00 34.34 83 THR A C 1
ATOM 701 O O . THR A 1 83 ? -27.476 8.856 -34.901 1.00 30.17 83 THR A O 1
ATOM 705 N N . VAL A 1 84 ? -27.109 7.233 -36.441 1.00 29.06 84 VAL A N 1
ATOM 706 C CA . VAL A 1 84 ? -28.516 7.190 -36.857 1.00 29.57 84 VAL A CA 1
ATOM 707 C C . VAL A 1 84 ? -29.223 6.266 -35.876 1.00 29.45 84 VAL A C 1
ATOM 708 O O . VAL A 1 84 ? -28.826 5.093 -35.755 1.00 34.26 84 VAL A O 1
ATOM 712 N N . PRO A 1 85 ? -30.235 6.742 -35.137 1.00 30.24 85 PRO A N 1
ATOM 713 C CA . PRO A 1 85 ? -30.964 5.861 -34.217 1.00 28.11 85 PRO A CA 1
ATOM 714 C C . PRO A 1 85 ? -31.851 4.864 -34.948 1.00 31.91 85 PRO A C 1
ATOM 715 O O . PRO A 1 85 ? -32.399 5.143 -36.016 1.00 33.97 85 PRO A O 1
ATOM 719 N N . GLN A 1 86 ? -32.008 3.704 -34.328 1.00 33.52 86 GLN A N 1
ATOM 720 C CA . GLN A 1 86 ? -32.874 2.644 -34.848 1.00 37.22 86 GLN A CA 1
ATOM 721 C C . GLN A 1 86 ? -34.319 3.143 -34.950 1.00 33.44 86 GLN A C 1
ATOM 722 O O . GLN A 1 86 ? -34.926 3.488 -33.938 1.00 34.66 86 GLN A O 1
ATOM 728 N N . SER A 1 87 ? -34.880 3.179 -36.168 1.00 31.05 87 SER A N 1
ATOM 729 C CA . SER A 1 87 ? -36.210 3.789 -36.379 1.00 30.16 87 SER A CA 1
ATOM 730 C C . SER A 1 87 ? -37.339 3.086 -35.630 1.00 30.79 87 SER A C 1
ATOM 731 O O . SER A 1 87 ? -38.366 3.724 -35.301 1.00 34.31 87 SER A O 1
ATOM 734 N N . SER A 1 88 ? -37.183 1.797 -35.327 1.00 32.35 88 SER A N 1
ATOM 735 C CA . SER A 1 88 ? -38.238 1.025 -34.684 1.00 33.97 88 SER A CA 1
ATOM 736 C C . SER A 1 88 ? -38.178 1.043 -33.157 1.00 34.59 88 SER A C 1
ATOM 737 O O . SER A 1 88 ? -39.048 0.432 -32.514 1.00 33.94 88 SER A O 1
ATOM 740 N N . LEU A 1 89 ? -37.143 1.641 -32.568 1.00 31.31 89 LEU A N 1
ATOM 741 C CA . LEU A 1 89 ? -37.161 1.930 -31.133 1.00 35.46 89 LEU A CA 1
ATOM 742 C C . LEU A 1 89 ? -38.309 2.878 -30.778 1.00 40.26 89 LEU A C 1
ATOM 743 O O . LEU A 1 89 ? -38.674 3.772 -31.554 1.00 39.77 89 LEU A O 1
ATOM 748 N N . THR A 1 90 ? -38.826 2.743 -29.556 1.00 35.22 90 THR A N 1
ATOM 749 C CA . THR A 1 90 ? -39.685 3.814 -29.080 1.00 34.39 90 THR A CA 1
ATOM 750 C C . THR A 1 90 ? -38.819 4.956 -28.554 1.00 39.82 90 THR A C 1
ATOM 751 O O . THR A 1 90 ? -37.630 4.793 -28.237 1.00 33.27 90 THR A O 1
ATOM 755 N N . MET A 1 91 ? -39.430 6.142 -28.484 1.00 37.29 91 MET A N 1
ATOM 756 C CA . MET A 1 91 ? -38.710 7.291 -27.954 1.00 40.15 91 MET A CA 1
ATOM 757 C C . MET A 1 91 ? -38.314 7.065 -26.501 1.00 36.12 91 MET A C 1
ATOM 758 O O . MET A 1 91 ? -37.261 7.563 -26.054 1.00 37.70 91 MET A O 1
ATOM 763 N N . GLY A 1 92 ? -39.146 6.351 -25.734 1.00 36.96 92 GLY A N 1
ATOM 764 C CA . GLY A 1 92 ? -38.744 6.014 -24.374 1.00 40.54 92 GLY A CA 1
ATOM 765 C C . GLY A 1 92 ? -37.492 5.149 -24.355 1.00 42.31 92 GLY A C 1
ATOM 766 O O . GLY A 1 92 ? -36.586 5.355 -23.542 1.00 43.04 92 GLY A O 1
ATOM 767 N N . GLN A 1 93 ? -37.411 4.188 -25.270 1.00 38.20 93 GLN A N 1
ATOM 768 C CA . GLN A 1 93 ? -36.232 3.316 -25.313 1.00 34.53 93 GLN A CA 1
ATOM 769 C C . GLN A 1 93 ? -34.991 4.103 -25.752 1.00 40.25 93 GLN A C 1
ATOM 770 O O . GLN A 1 93 ? -33.899 3.986 -25.157 1.00 35.69 93 GLN A O 1
ATOM 776 N N . LEU A 1 94 ? -35.148 4.909 -26.802 1.00 34.69 94 LEU A N 1
ATOM 777 C CA . LEU A 1 94 ? -34.066 5.767 -27.255 1.00 33.57 94 LEU A CA 1
ATOM 778 C C . LEU A 1 94 ? -33.608 6.718 -26.135 1.00 34.86 94 LEU A C 1
ATOM 779 O O . LEU A 1 94 ? -32.412 7.011 -26.003 1.00 35.60 94 LEU A O 1
ATOM 784 N N . TYR A 1 95 ? -34.556 7.241 -25.355 1.00 36.14 95 TYR A N 1
ATOM 785 C CA . TYR A 1 95 ? -34.204 8.145 -24.252 1.00 29.89 95 TYR A CA 1
ATOM 786 C C . TYR A 1 95 ? -33.326 7.422 -23.248 1.00 41.55 95 TYR A C 1
ATOM 787 O O . TYR A 1 95 ? -32.262 7.920 -22.856 1.00 36.24 95 TYR A O 1
ATOM 796 N N . GLU A 1 96 ? -33.764 6.231 -22.819 1.00 37.84 96 GLU A N 1
ATOM 797 C CA . GLU A 1 96 ? -33.002 5.503 -21.813 1.00 41.81 96 GLU A CA 1
ATOM 798 C C . GLU A 1 96 ? -31.631 5.126 -22.324 1.00 33.97 96 GLU A C 1
ATOM 799 O O . GLU A 1 96 ? -30.677 5.106 -21.546 1.00 40.37 96 GLU A O 1
ATOM 805 N N . LYS A 1 97 ? -31.502 4.853 -23.625 1.00 35.92 97 LYS A N 1
ATOM 806 C CA . LYS A 1 97 ? -30.213 4.438 -24.172 1.00 35.02 97 LYS A CA 1
ATOM 807 C C . LYS A 1 97 ? -29.259 5.617 -24.401 1.00 44.36 97 LYS A C 1
ATOM 808 O O . LYS A 1 97 ? -28.049 5.476 -24.184 1.00 41.87 97 LYS A O 1
ATOM 814 N N . GLU A 1 98 ? -29.774 6.776 -24.858 1.00 32.51 98 GLU A N 1
ATOM 815 C CA . GLU A 1 98 ? -28.959 7.888 -25.370 1.00 32.67 98 GLU A CA 1
ATOM 816 C C . GLU A 1 98 ? -29.158 9.251 -24.691 1.00 32.51 98 GLU A C 1
ATOM 817 O O . GLU A 1 98 ? -28.558 10.234 -25.131 1.00 31.98 98 GLU A O 1
ATOM 823 N N . LYS A 1 99 ? -30.003 9.349 -23.676 1.00 34.77 99 LYS A N 1
ATOM 824 C CA . LYS A 1 99 ? -30.151 10.608 -22.944 1.00 36.17 99 LYS A CA 1
ATOM 825 C C . LYS A 1 99 ? -28.808 11.227 -22.546 1.00 37.75 99 LYS A C 1
ATOM 826 O O . LYS A 1 99 ? -27.859 10.527 -22.168 1.00 31.26 99 LYS A O 1
ATOM 832 N N . ASP A 1 100 ? -28.746 12.564 -22.638 1.00 32.15 100 ASP A N 1
ATOM 833 C CA . ASP A 1 100 ? -27.614 13.339 -22.143 1.00 32.50 100 ASP A CA 1
ATOM 834 C C . ASP A 1 100 ? -27.477 13.205 -20.623 1.00 32.16 100 ASP A C 1
ATOM 835 O O . ASP A 1 100 ? -28.407 12.828 -19.915 1.00 33.03 100 ASP A O 1
ATOM 840 N N . GLU A 1 101 ? -26.280 13.515 -20.105 1.00 32.09 101 GLU A N 1
ATOM 841 C CA . GLU A 1 101 ? -26.161 13.560 -18.659 1.00 33.83 1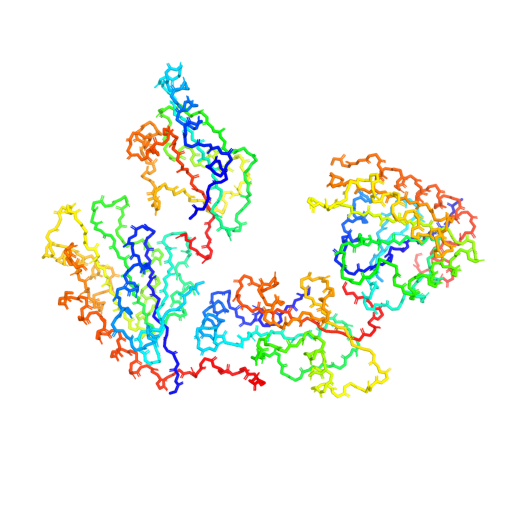01 GLU A CA 1
ATOM 842 C C . GLU A 1 101 ? -27.123 14.583 -18.067 1.00 33.94 101 GLU A C 1
ATOM 843 O O . GLU A 1 101 ? -27.502 14.477 -16.890 1.00 42.92 101 GLU A O 1
ATOM 849 N N . ASP A 1 102 ? -27.528 15.583 -18.850 1.00 38.73 102 ASP A N 1
ATOM 850 C CA . ASP A 1 102 ? -28.456 16.599 -18.330 1.00 36.61 102 ASP A CA 1
ATOM 851 C C . ASP A 1 102 ? -29.920 16.144 -18.346 1.00 31.77 102 ASP A C 1
ATOM 852 O O . ASP A 1 102 ? -30.806 16.896 -17.885 1.00 33.98 102 ASP A O 1
ATOM 857 N N . GLY A 1 103 ? -30.199 14.908 -18.766 1.00 31.91 103 GLY A N 1
ATOM 858 C CA . GLY A 1 103 ? -31.546 14.400 -18.688 1.00 31.48 103 GLY A CA 1
ATOM 859 C C . GLY A 1 103 ? -32.409 14.674 -19.894 1.00 35.85 103 GLY A C 1
ATOM 860 O O . GLY A 1 103 ? -33.560 14.196 -19.933 1.00 35.88 103 GLY A O 1
ATOM 861 N N . PHE A 1 104 ? -31.909 15.430 -20.865 1.00 33.35 104 PHE A N 1
ATOM 862 C CA . PHE A 1 104 ? -32.556 15.659 -22.146 1.00 31.16 104 PHE A CA 1
ATOM 863 C C . PHE A 1 104 ? -32.011 14.667 -23.173 1.00 33.03 104 PHE A C 1
ATOM 864 O O . PHE A 1 104 ? -30.868 14.199 -23.062 1.00 29.11 104 PHE A O 1
ATOM 872 N N . LEU A 1 105 ? -32.858 14.319 -24.145 1.00 27.28 105 LEU A N 1
ATOM 873 C CA . LEU A 1 105 ? -32.425 13.577 -25.331 1.00 34.64 105 LEU A CA 1
ATOM 874 C C . LEU A 1 105 ? -32.247 14.602 -26.443 1.00 31.28 105 LEU A C 1
ATOM 875 O O . LEU A 1 105 ? -33.196 15.355 -26.728 1.00 33.83 105 LEU A O 1
ATOM 880 N N . TYR A 1 106 ? -31.070 14.626 -27.080 1.00 26.77 106 TYR A N 1
ATOM 881 C CA . TYR A 1 106 ? -30.726 15.608 -28.111 1.00 27.08 106 TYR A CA 1
ATOM 882 C C . TYR A 1 106 ? -30.784 14.948 -29.482 1.00 28.09 106 TYR A C 1
ATOM 883 O O . TYR A 1 106 ? -30.050 13.990 -29.736 1.00 32.29 106 TYR A O 1
ATOM 892 N N . VAL A 1 107 ? -31.686 15.426 -30.329 1.00 29.58 107 VAL A N 1
ATOM 893 C CA . VAL A 1 107 ? -31.912 14.870 -31.662 1.00 31.50 107 VAL A CA 1
ATOM 894 C C . VAL A 1 107 ? -31.525 15.929 -32.693 1.00 32.31 107 VAL A C 1
ATOM 895 O O . VAL A 1 107 ? -32.091 17.032 -32.707 1.00 34.41 107 VAL A O 1
ATOM 899 N N . ALA A 1 108 ? -30.563 15.614 -33.550 1.00 29.68 108 ALA A N 1
ATOM 900 C CA . ALA A 1 108 ? -30.278 16.522 -34.654 1.00 35.18 108 ALA A CA 1
ATOM 901 C C . ALA A 1 108 ? -30.971 15.986 -35.907 1.00 33.38 108 ALA A C 1
ATOM 902 O O . ALA A 1 108 ? -31.183 14.780 -36.034 1.00 30.80 108 ALA A O 1
ATOM 904 N N . TYR A 1 109 ? -31.341 16.870 -36.824 1.00 27.52 109 TYR A N 1
ATOM 905 C CA . TYR A 1 109 ? -31.880 16.368 -38.090 1.00 30.91 109 TYR A CA 1
ATOM 906 C C . TYR A 1 109 ? -31.263 17.091 -39.267 1.00 30.75 109 TYR A C 1
ATOM 907 O O . TYR A 1 109 ? -30.737 18.194 -39.120 1.00 31.65 109 TYR A O 1
ATOM 916 N N . SER A 1 110 ? -31.267 16.418 -40.436 1.00 27.17 110 SER A N 1
ATOM 917 C CA . SER A 1 110 ? -30.879 17.082 -41.665 1.00 27.37 110 SER A CA 1
ATOM 918 C C . SER A 1 110 ? -31.576 16.430 -42.835 1.00 28.88 110 SER A C 1
ATOM 919 O O . SER A 1 110 ? -32.245 15.388 -42.701 1.00 31.23 110 SER A O 1
ATOM 922 N N . GLY A 1 111 ? -31.384 17.048 -43.992 1.00 29.09 111 GLY A N 1
ATOM 923 C CA . GLY A 1 111 ? -31.733 16.443 -45.269 1.00 29.65 111 GLY A CA 1
ATOM 924 C C . GLY A 1 111 ? -30.551 15.659 -45.782 1.00 29.22 111 GLY A C 1
ATOM 925 O O . GLY A 1 111 ? -29.662 15.261 -45.026 1.00 29.69 111 GLY A O 1
ATOM 926 N N . GLU A 1 112 ? -30.521 15.451 -47.095 1.00 30.25 112 GLU A N 1
ATOM 927 C CA . GLU A 1 112 ? -29.387 14.759 -47.697 1.00 32.40 112 GLU A CA 1
ATOM 928 C C . GLU A 1 112 ? -28.183 15.702 -47.783 1.00 37.74 112 GLU A C 1
ATOM 929 O O . GLU A 1 112 ? -27.710 16.093 -48.845 1.00 34.77 112 GLU A O 1
ATOM 935 N N . ASN A 1 113 ? -27.669 16.053 -46.623 1.00 34.88 113 ASN A N 1
ATOM 936 C CA . ASN A 1 113 ? -26.696 17.132 -46.527 1.00 37.93 113 ASN A CA 1
ATOM 937 C C . ASN A 1 113 ? -25.414 16.793 -47.294 1.00 38.14 113 ASN A C 1
ATOM 938 O O . ASN A 1 113 ? -24.708 15.839 -46.957 1.00 33.46 113 ASN A O 1
ATOM 943 N N . THR A 1 114 ? -25.104 17.589 -48.320 1.00 33.65 114 THR A N 1
ATOM 944 C CA . THR A 1 114 ? -23.866 17.387 -49.073 1.00 38.14 114 THR A CA 1
ATOM 945 C C . THR A 1 114 ? -22.657 17.325 -48.149 1.00 41.21 114 THR A C 1
ATOM 946 O O . THR A 1 114 ? -21.709 16.591 -48.409 1.00 34.37 114 THR A O 1
ATOM 950 N N . PHE A 1 115 ? -22.684 18.050 -47.039 1.00 36.04 115 PHE A N 1
ATOM 951 C CA . PHE A 1 115 ? -21.520 18.142 -46.178 1.00 37.60 115 PHE A CA 1
ATOM 952 C C . PHE A 1 115 ? -21.498 17.099 -45.089 1.00 37.60 115 PHE A C 1
ATOM 953 O O . PHE A 1 115 ? -20.628 17.170 -44.216 1.00 38.35 115 PHE A O 1
ATOM 961 N N . GLY A 1 116 ? -22.388 16.103 -45.140 1.00 36.75 116 GLY A N 1
ATOM 962 C CA . GLY A 1 116 ? -22.276 14.992 -44.206 1.00 34.48 116 GLY A CA 1
ATOM 963 C C . GLY A 1 116 ? -22.852 15.318 -42.828 1.00 42.17 116 GLY A C 1
ATOM 964 O O . GLY A 1 116 ? -23.927 15.914 -42.742 1.00 38.03 116 GLY A O 1
ATOM 965 N N . PHE A 1 117 ? -22.150 14.953 -41.749 1.00 33.00 117 PHE A N 1
ATOM 966 C CA . PHE A 1 117 ? -22.654 15.156 -40.405 1.00 37.29 117 PHE A CA 1
ATOM 967 C C . PHE A 1 117 ? -21.477 14.904 -39.459 1.00 44.41 117 PHE A C 1
ATOM 968 O O . PHE A 1 117 ? -20.788 13.863 -39.657 1.00 37.13 117 PHE A O 1
ATOM 976 N N . GLN B 2 5 ? -49.692 27.871 -10.643 1.00 70.04 5 GLN C N 1
ATOM 977 C CA . GLN B 2 5 ? -49.520 26.766 -11.595 1.00 67.92 5 GLN C CA 1
ATOM 978 C C . GLN B 2 5 ? -48.070 26.364 -11.758 1.00 64.43 5 GLN C C 1
ATOM 979 O O . GLN B 2 5 ? -47.767 25.448 -12.510 1.00 72.88 5 GLN C O 1
ATOM 985 N N . GLY B 2 6 ? -47.152 27.027 -11.054 1.00 66.01 6 GLY C N 1
ATOM 986 C CA . GLY B 2 6 ? -45.751 26.667 -11.176 1.00 46.60 6 GLY C CA 1
ATOM 987 C C . GLY B 2 6 ? -45.337 25.527 -10.252 1.00 47.29 6 GLY C C 1
ATOM 988 O O . GLY B 2 6 ? -45.980 25.187 -9.275 1.00 44.32 6 GLY C O 1
ATOM 989 N N . ASP B 2 7 ? -44.219 24.884 -10.558 1.00 45.50 7 ASP C N 1
ATOM 990 C CA . ASP B 2 7 ? -43.697 23.846 -9.685 1.00 33.38 7 ASP C CA 1
ATOM 991 C C . ASP B 2 7 ? -42.453 24.335 -8.958 1.00 31.65 7 ASP C C 1
ATOM 992 O O . ASP B 2 7 ? -41.594 24.972 -9.557 1.00 37.88 7 ASP C O 1
ATOM 997 N N . VAL B 2 8 ? -42.372 24.036 -7.672 1.00 32.20 8 VAL C N 1
ATOM 998 C CA . VAL B 2 8 ? -41.306 24.523 -6.810 1.00 30.98 8 VAL C CA 1
ATOM 999 C C . VAL B 2 8 ? -40.316 23.407 -6.570 1.00 32.64 8 VAL C C 1
ATOM 1000 O O . VAL B 2 8 ? -40.727 22.278 -6.273 1.00 32.41 8 VAL C O 1
ATOM 1004 N N . THR B 2 9 ? -39.014 23.728 -6.643 1.00 29.26 9 THR C N 1
ATOM 1005 C CA . THR B 2 9 ? -37.922 22.799 -6.360 1.00 26.32 9 THR C CA 1
ATOM 1006 C C . THR B 2 9 ? -37.184 23.257 -5.108 1.00 33.32 9 THR C C 1
ATOM 1007 O O . THR B 2 9 ? -36.703 24.403 -5.055 1.00 30.45 9 THR C O 1
ATOM 1011 N N . ALA B 2 10 ? -37.145 22.403 -4.091 1.00 25.20 10 ALA C N 1
ATOM 1012 C CA . ALA B 2 10 ? -36.298 22.605 -2.923 1.00 25.37 10 ALA C CA 1
ATOM 1013 C C . ALA B 2 10 ? -35.111 21.674 -3.056 1.00 28.99 10 ALA C C 1
ATOM 1014 O O . ALA B 2 10 ? -35.302 20.459 -3.224 1.00 26.60 10 ALA C O 1
ATOM 1016 N N . LEU B 2 11 ? -33.892 22.227 -2.971 1.00 26.88 11 LEU C N 1
ATOM 1017 C CA . LEU B 2 11 ? -32.696 21.405 -3.080 1.00 27.81 11 LEU C CA 1
ATOM 1018 C C . LEU B 2 11 ? -32.026 21.373 -1.718 1.00 26.45 11 LEU C C 1
ATOM 1019 O O . LEU B 2 11 ? -31.866 22.427 -1.085 1.00 27.16 11 LEU C O 1
ATOM 1024 N N . PHE B 2 12 ? -31.664 20.159 -1.280 1.00 25.50 12 PHE C N 1
ATOM 1025 C CA . PHE B 2 12 ? -30.954 19.914 -0.044 1.00 23.74 12 PHE C CA 1
ATOM 1026 C C . PHE B 2 12 ? -29.491 19.740 -0.390 1.00 26.87 12 PHE C C 1
ATOM 1027 O O . PHE B 2 12 ? -29.128 18.781 -1.091 1.00 26.13 12 PHE C O 1
ATOM 1035 N N . LEU B 2 13 ? -28.657 20.652 0.095 1.00 24.71 13 LEU C N 1
ATOM 1036 C CA . LEU B 2 13 ? -27.245 20.675 -0.264 1.00 20.56 13 LEU C CA 1
ATOM 1037 C C . LEU B 2 13 ? -26.448 20.552 1.025 1.00 29.96 13 LEU C C 1
ATOM 1038 O O . LEU B 2 13 ? -26.795 21.178 2.037 1.00 25.11 13 LEU C O 1
ATOM 1043 N N . GLY B 2 14 ? -25.391 19.743 1.009 1.00 25.38 14 GLY C N 1
ATOM 1044 C CA . GLY B 2 14 ? -24.540 19.623 2.180 1.00 26.00 14 GLY C CA 1
ATOM 1045 C C . GLY B 2 14 ? -23.634 18.413 2.029 1.00 32.12 14 GLY C C 1
ATOM 1046 O O . GLY B 2 14 ? -23.652 17.748 0.985 1.00 26.40 14 GLY C O 1
ATOM 1047 N N . PRO B 2 15 ? -22.788 18.150 3.028 1.00 28.69 15 PRO C N 1
ATOM 1048 C CA . PRO B 2 15 ? -21.733 17.143 2.851 1.00 29.16 15 PRO C CA 1
ATOM 1049 C C . PRO B 2 15 ? -22.323 15.770 2.575 1.00 26.56 15 PRO C C 1
ATOM 1050 O O . PRO B 2 15 ? -23.435 15.450 3.018 1.00 24.06 15 PRO C O 1
ATOM 1054 N N . PRO B 2 16 ? -21.563 14.919 1.913 1.00 27.41 16 PRO C N 1
ATOM 1055 C CA . PRO B 2 16 ? -21.957 13.516 1.757 1.00 29.54 16 PRO C CA 1
ATOM 1056 C C . PRO B 2 16 ? -22.021 12.774 3.077 1.00 31.11 16 PRO C C 1
ATOM 1057 O O . PRO B 2 16 ? -21.217 12.993 3.990 1.00 35.04 16 PRO C O 1
ATOM 1061 N N . GLY B 2 17 ? -22.950 11.824 3.143 1.00 28.16 17 GLY C N 1
ATOM 1062 C CA . GLY B 2 17 ? -22.996 10.912 4.241 1.00 33.33 17 GLY C CA 1
ATOM 1063 C C . GLY B 2 17 ? -23.881 11.372 5.367 1.00 34.22 17 GLY C C 1
ATOM 1064 O O . GLY B 2 17 ? -23.872 10.746 6.432 1.00 34.12 17 GLY C O 1
ATOM 1065 N N . LEU B 2 18 ? -24.642 12.437 5.159 1.00 28.01 18 LEU C N 1
ATOM 1066 C CA . LEU B 2 18 ? -25.499 12.996 6.185 1.00 31.30 18 LEU C CA 1
ATOM 1067 C C . LEU B 2 18 ? -26.922 12.503 6.055 1.00 40.00 18 LEU C C 1
ATOM 1068 O O . LEU B 2 18 ? -27.784 12.936 6.825 1.00 33.52 18 LEU C O 1
ATOM 1073 N N . GLY B 2 19 ? -27.191 11.635 5.088 1.00 31.85 19 GLY C N 1
ATOM 1074 C CA . GLY B 2 19 ? -28.501 11.022 4.999 1.00 32.63 19 GLY C CA 1
ATOM 1075 C C . GLY B 2 19 ? -29.518 11.893 4.320 1.00 30.80 19 GLY C C 1
ATOM 1076 O O . GLY B 2 19 ? -30.705 11.850 4.666 1.00 35.39 19 GLY C O 1
ATOM 1077 N N . LYS B 2 20 ? -29.097 12.666 3.338 1.00 29.01 20 LYS C N 1
ATOM 1078 C CA . LYS B 2 20 ? -30.012 13.602 2.683 1.00 29.28 20 LYS C CA 1
ATOM 1079 C C . LYS B 2 20 ? -31.123 12.871 1.901 1.00 31.16 20 LYS C C 1
ATOM 1080 O O . LYS B 2 20 ? -32.282 13.304 1.900 1.00 30.71 20 LYS C O 1
ATOM 1086 N N . SER B 2 21 ? -30.774 11.791 1.202 1.00 25.36 21 SER C N 1
ATOM 1087 C CA . SER B 2 21 ? -31.774 10.982 0.477 1.00 27.23 21 SER C CA 1
ATOM 1088 C C . SER B 2 21 ? -32.804 10.400 1.423 1.00 34.43 21 SER C C 1
ATOM 1089 O O . SER B 2 21 ? -33.994 10.306 1.079 1.00 34.59 21 SER C O 1
ATOM 1092 N N . ALA B 2 22 ? -32.355 9.905 2.582 1.00 34.67 22 ALA C N 1
ATOM 1093 C CA . ALA B 2 22 ? -33.316 9.288 3.494 1.00 42.81 22 ALA C CA 1
ATOM 1094 C C . ALA B 2 22 ? -34.182 10.345 4.136 1.00 35.93 22 ALA C C 1
ATOM 1095 O O . ALA B 2 22 ? -35.349 10.065 4.455 1.00 36.23 22 ALA C O 1
ATOM 1097 N N . LEU B 2 23 ? -33.609 11.544 4.362 1.00 33.00 23 LEU C N 1
ATOM 1098 C CA . LEU B 2 23 ? -34.387 12.685 4.849 1.00 36.72 23 LEU C CA 1
ATOM 1099 C C . LEU B 2 23 ? -35.489 13.030 3.856 1.00 34.77 23 LEU C C 1
ATOM 1100 O O . LEU B 2 23 ? -36.659 13.170 4.234 1.00 34.68 23 LEU C O 1
ATOM 1105 N N . ILE B 2 24 ? -35.151 13.083 2.561 1.00 32.52 24 ILE C N 1
ATOM 1106 C CA . ILE B 2 24 ? -36.161 13.384 1.541 1.00 34.13 24 ILE C CA 1
ATOM 1107 C C . ILE B 2 24 ? -37.232 12.308 1.481 1.00 34.47 24 ILE C C 1
ATOM 1108 O O . ILE B 2 24 ? -38.426 12.608 1.340 1.00 36.23 24 ILE C O 1
ATOM 1113 N N . ALA B 2 25 ? -36.838 11.046 1.605 1.00 31.49 25 ALA C N 1
ATOM 1114 C CA . ALA B 2 25 ? -37.827 9.983 1.610 1.00 37.25 25 ALA C CA 1
ATOM 1115 C C . ALA B 2 25 ? -38.729 10.090 2.827 1.00 45.35 25 ALA C C 1
ATOM 1116 O O . ALA B 2 25 ? -39.953 9.933 2.719 1.00 44.28 25 ALA C O 1
ATOM 1118 N N . ALA B 2 26 ? -38.141 10.357 3.997 1.00 40.27 26 ALA C N 1
ATOM 1119 C CA . ALA B 2 26 ? -38.944 10.517 5.204 1.00 42.41 26 ALA C CA 1
ATOM 1120 C C . ALA B 2 26 ? -39.930 11.665 5.048 1.00 42.47 26 ALA C C 1
ATOM 1121 O O . ALA B 2 26 ? -41.089 11.553 5.465 1.00 46.40 26 ALA C O 1
ATOM 1123 N N . LEU B 2 27 ? -39.498 12.754 4.409 1.00 34.88 27 LEU C N 1
ATOM 1124 C CA . LEU B 2 27 ? -40.371 13.903 4.189 1.00 36.25 27 LEU C CA 1
ATOM 1125 C C . LEU B 2 27 ? -41.503 13.550 3.245 1.00 48.53 27 LEU C C 1
ATOM 1126 O O . LEU B 2 27 ? -42.617 14.068 3.391 1.00 47.54 27 LEU C O 1
ATOM 1131 N N . CYS B 2 28 ? -41.253 12.668 2.289 1.00 40.60 28 CYS C N 1
ATOM 1132 C CA . CYS B 2 28 ? -42.250 12.354 1.287 1.00 46.49 28 CYS C CA 1
ATOM 1133 C C . CYS B 2 28 ? -43.075 11.120 1.657 1.00 60.35 28 CYS C C 1
ATOM 1134 O O . CYS B 2 28 ? -44.040 10.814 0.961 1.00 67.13 28 CYS C O 1
ATOM 1137 N N . ASP B 2 29 ? -42.747 10.423 2.751 1.00 61.13 29 ASP C N 1
ATOM 1138 C CA . ASP B 2 29 ? -43.392 9.133 3.004 1.00 74.15 29 ASP C CA 1
ATOM 1139 C C . ASP B 2 29 ? -44.882 9.294 3.256 1.00 79.38 29 ASP C C 1
ATOM 1140 O O . ASP B 2 29 ? -45.662 8.392 2.944 1.00 82.39 29 ASP C O 1
ATOM 1145 N N . LYS B 2 30 ? -45.298 10.422 3.827 1.00 87.73 30 LYS C N 1
ATOM 1146 C CA . LYS B 2 30 ? -46.702 10.650 4.161 1.00 104.36 30 LYS C CA 1
ATOM 1147 C C . LYS B 2 30 ? -47.406 11.487 3.103 1.00 105.47 30 LYS C C 1
ATOM 1148 O O . LYS B 2 30 ? -48.281 12.294 3.432 1.00 110.74 30 LYS C O 1
ATOM 1150 N N . ASP B 2 31 ? -47.058 11.335 1.826 1.00 85.96 31 ASP C N 1
ATOM 1151 C CA . ASP B 2 31 ? -47.676 12.156 0.801 1.00 82.03 31 ASP C CA 1
ATOM 1152 C C . ASP B 2 31 ? -48.450 11.289 -0.186 1.00 81.35 31 ASP C C 1
ATOM 1153 O O . ASP B 2 31 ? -48.142 10.107 -0.385 1.00 77.47 31 ASP C O 1
ATOM 1158 N N . VAL B 2 32 ? -49.471 11.919 -0.782 1.00 65.03 32 VAL C N 1
ATOM 1159 C CA . VAL B 2 32 ? -50.433 11.288 -1.685 1.00 66.67 32 VAL C CA 1
ATOM 1160 C C . VAL B 2 32 ? -49.774 10.768 -2.966 1.00 74.01 32 VAL C C 1
ATOM 1161 O O . VAL B 2 32 ? -50.255 9.802 -3.568 1.00 56.41 32 VAL C O 1
ATOM 1165 N N . GLU B 2 33 ? -48.678 11.398 -3.410 1.00 67.14 33 GLU C N 1
ATOM 1166 C CA . GLU B 2 33 ? -47.958 10.924 -4.595 1.00 80.42 33 GLU C CA 1
ATOM 1167 C C . GLU B 2 33 ? -47.303 9.560 -4.361 1.00 75.18 33 GLU C C 1
ATOM 1168 O O . GLU B 2 33 ? -47.236 8.742 -5.286 1.00 75.24 33 GLU C O 1
ATOM 1174 N N . THR B 2 34 ? -46.848 9.287 -3.130 1.00 81.96 34 THR C N 1
ATOM 1175 C CA . THR B 2 34 ? -46.307 7.986 -2.727 1.00 92.91 34 THR C CA 1
ATOM 1176 C C . THR B 2 34 ? -47.359 6.876 -2.806 1.00 92.90 34 THR C C 1
ATOM 1177 O O . THR B 2 34 ? -47.086 5.720 -2.467 1.00 98.55 34 THR C O 1
ATOM 1181 N N . LEU B 2 35 ? -48.551 7.203 -3.285 1.00 85.41 35 LEU C N 1
ATOM 1182 C CA . LEU B 2 35 ? -49.576 6.195 -3.505 1.00 87.66 35 LEU C CA 1
ATOM 1183 C C . LEU B 2 35 ? -49.812 6.012 -5.002 1.00 86.50 35 LEU C C 1
ATOM 1184 O O . LEU B 2 35 ? -50.656 6.691 -5.593 1.00 82.15 35 LEU C O 1
ATOM 1189 N N . PRO B 2 47 ? -29.777 14.514 -10.873 1.00 63.11 47 PRO C N 1
ATOM 1190 C CA . PRO B 2 47 ? -30.572 14.742 -9.651 1.00 67.79 47 PRO C CA 1
ATOM 1191 C C . PRO B 2 47 ? -31.988 14.163 -9.745 1.00 72.05 47 PRO C C 1
ATOM 1192 O O . PRO B 2 47 ? -32.729 14.516 -10.664 1.00 70.12 47 PRO C O 1
ATOM 1196 N N . SER B 2 48 ? -32.376 13.304 -8.811 1.00 58.03 48 SER C N 1
ATOM 1197 C CA . SER B 2 48 ? -33.719 12.726 -8.802 1.00 59.95 48 SER C CA 1
ATOM 1198 C C . SER B 2 48 ? -34.629 13.541 -7.885 1.00 53.40 48 SER C C 1
ATOM 1199 O O . SER B 2 48 ? -34.325 13.728 -6.703 1.00 53.35 48 SER C O 1
ATOM 1202 N N . LEU B 2 49 ? -35.751 13.990 -8.418 1.00 38.50 49 LEU C N 1
ATOM 1203 C CA . LEU B 2 49 ? -36.674 14.842 -7.675 1.00 34.95 49 LEU C CA 1
ATOM 1204 C C . LEU B 2 49 ? -37.828 13.985 -7.197 1.00 46.88 49 LEU C C 1
ATOM 1205 O O . LEU B 2 49 ? -38.315 13.122 -7.942 1.00 51.59 49 LEU C O 1
ATOM 1210 N N . ARG B 2 50 ? -38.250 14.191 -5.949 1.00 37.97 50 ARG C N 1
ATOM 1211 C CA . ARG B 2 50 ? -39.378 13.454 -5.407 1.00 39.54 50 ARG C CA 1
ATOM 1212 C C . ARG B 2 50 ? -40.478 14.437 -5.020 1.00 47.84 50 ARG C C 1
ATOM 1213 O O . ARG B 2 50 ? -40.202 15.515 -4.472 1.00 38.42 50 ARG C O 1
ATOM 1215 N N . ALA B 2 51 ? -41.720 14.080 -5.354 1.00 43.36 51 ALA C N 1
ATOM 1216 C CA . ALA B 2 51 ? -42.825 14.995 -5.103 1.00 40.56 51 ALA C CA 1
ATOM 1217 C C . ALA B 2 51 ? -43.151 14.987 -3.621 1.00 45.14 51 ALA C C 1
ATOM 1218 O O . ALA B 2 51 ? -43.177 13.935 -2.980 1.00 45.98 51 ALA C O 1
ATOM 1220 N N . ALA B 2 52 ? -43.338 16.173 -3.048 1.00 41.46 52 ALA C N 1
ATOM 1221 C CA . ALA B 2 52 ? -43.674 16.201 -1.634 1.00 44.83 52 ALA C CA 1
ATOM 1222 C C . ALA B 2 52 ? -44.994 16.926 -1.466 1.00 47.70 52 ALA C C 1
ATOM 1223 O O . ALA B 2 52 ? -45.096 17.860 -0.673 1.00 49.73 52 ALA C O 1
ATOM 1225 N N . GLY B 2 53 ? -46.004 16.529 -2.217 1.00 56.77 53 GLY C N 1
ATOM 1226 C CA . GLY B 2 53 ? -47.238 17.276 -2.235 1.00 50.87 53 GLY C CA 1
ATOM 1227 C C . GLY B 2 53 ? -47.294 18.112 -3.493 1.00 57.81 53 GLY C C 1
ATOM 1228 O O . GLY B 2 53 ? -46.269 18.393 -4.126 1.00 47.98 53 GLY C O 1
ATOM 1229 N N . PRO B 2 54 ? -48.499 18.476 -3.915 1.00 68.16 54 PRO C N 1
ATOM 1230 C CA . PRO B 2 54 ? -48.646 19.202 -5.181 1.00 68.69 54 PRO C CA 1
ATOM 1231 C C . PRO B 2 54 ? -47.757 20.436 -5.256 1.00 52.53 54 PRO C C 1
ATOM 1232 O O . PRO B 2 54 ? -47.674 21.231 -4.318 1.00 51.58 54 PRO C O 1
ATOM 1236 N N . GLY B 2 55 ? -47.041 20.547 -6.380 1.00 48.22 55 GLY C N 1
ATOM 1237 C CA . GLY B 2 55 ? -46.317 21.728 -6.732 1.00 48.49 55 GLY C CA 1
ATOM 1238 C C . GLY B 2 55 ? -44.925 21.807 -6.159 1.00 42.98 55 GLY C C 1
ATOM 1239 O O . GLY B 2 55 ? -44.262 22.839 -6.354 1.00 43.63 55 GLY C O 1
ATOM 1240 N N . LEU B 2 56 ? -44.457 20.759 -5.464 1.00 35.13 56 LEU C N 1
ATOM 1241 C CA . LEU B 2 56 ? -43.204 20.807 -4.700 1.00 34.29 56 LEU C CA 1
ATOM 1242 C C . LEU B 2 56 ? -42.423 19.532 -4.960 1.00 40.26 56 LEU C C 1
ATOM 1243 O O . LEU B 2 56 ? -42.933 18.433 -4.702 1.00 33.94 56 LEU C O 1
ATOM 1248 N N . PHE B 2 57 ? -41.187 19.686 -5.439 1.00 31.64 57 PHE C N 1
ATOM 1249 C CA . PHE B 2 57 ? -40.286 18.562 -5.683 1.00 31.81 57 PHE C CA 1
ATOM 1250 C C . PHE B 2 57 ? -39.076 18.774 -4.794 1.00 32.63 57 PHE C C 1
ATOM 1251 O O . PHE B 2 57 ? -38.642 19.918 -4.608 1.00 31.90 57 PHE C O 1
ATOM 1259 N N . LEU B 2 58 ? -38.543 17.698 -4.224 1.00 30.62 58 LEU C N 1
ATOM 1260 C CA . LEU B 2 58 ? -37.349 17.777 -3.380 1.00 30.39 58 LEU C CA 1
ATOM 1261 C C . LEU B 2 58 ? -36.225 16.990 -4.049 1.00 29.60 58 LEU C C 1
ATOM 1262 O O . LEU B 2 58 ? -36.428 15.838 -4.458 1.00 30.80 58 LEU C O 1
ATOM 1267 N N . GLY B 2 59 ? -35.011 17.588 -4.080 1.00 28.60 59 GLY C N 1
ATOM 1268 C CA . GLY B 2 59 ? -33.828 16.923 -4.575 1.00 26.12 59 GLY C CA 1
ATOM 1269 C C . GLY B 2 59 ? -32.645 17.180 -3.650 1.00 27.70 59 GLY C C 1
ATOM 1270 O O . GLY B 2 59 ? -32.704 18.045 -2.796 1.00 26.81 59 GLY C O 1
ATOM 1271 N N . GLU B 2 60 ? -31.590 16.383 -3.798 1.00 29.08 60 GLU C N 1
ATOM 1272 C CA . GLU B 2 60 ? -30.413 16.549 -2.943 1.00 28.91 60 GLU C CA 1
ATOM 1273 C C . GLU B 2 60 ? -29.136 16.398 -3.755 1.00 24.62 60 GLU C C 1
ATOM 1274 O O . GLU B 2 60 ? -29.106 15.661 -4.749 1.00 29.19 60 GLU C O 1
ATOM 1280 N N . LEU B 2 61 ? -28.088 17.137 -3.340 1.00 25.25 61 LEU C N 1
ATOM 1281 C CA . LEU B 2 61 ? -26.759 17.067 -3.973 1.00 27.10 61 LEU C CA 1
ATOM 1282 C C . LEU B 2 61 ? -25.711 17.132 -2.896 1.00 33.24 61 LEU C C 1
ATOM 1283 O O . LEU B 2 61 ? -25.832 17.969 -1.997 1.00 25.82 61 LEU C O 1
ATOM 1288 N N . SER B 2 62 ? -24.719 16.232 -2.963 1.00 24.95 62 SER C N 1
ATOM 1289 C CA . SER B 2 62 ? -23.639 16.259 -1.978 1.00 25.58 62 SER C CA 1
ATOM 1290 C C . SER B 2 62 ? -22.600 17.274 -2.407 1.00 28.80 62 SER C C 1
ATOM 1291 O O . SER B 2 62 ? -22.089 17.215 -3.540 1.00 25.34 62 SER C O 1
ATOM 1294 N N . CYS B 2 63 ? -22.285 18.192 -1.488 1.00 26.34 63 CYS C N 1
ATOM 1295 C CA . CYS B 2 63 ? -21.346 19.290 -1.701 1.00 24.29 63 CYS C CA 1
ATOM 1296 C C . CYS B 2 63 ? -20.451 19.249 -0.464 1.00 24.96 63 CYS C C 1
ATOM 1297 O O . CYS B 2 63 ? -20.954 19.480 0.657 1.00 29.08 63 CYS C O 1
ATOM 1300 N N . PRO B 2 64 ? -19.189 18.890 -0.575 1.00 28.57 64 PRO C N 1
ATOM 1301 C CA . PRO B 2 64 ? -18.466 18.370 -1.774 1.00 27.61 64 PRO C CA 1
ATOM 1302 C C . PRO B 2 64 ? -19.042 17.023 -2.250 1.00 29.38 64 PRO C C 1
ATOM 1303 O O . PRO B 2 64 ? -19.736 16.282 -1.529 1.00 27.50 64 PRO C O 1
ATOM 1307 N N . PRO B 2 65 ? -18.750 16.638 -3.508 1.00 30.42 65 PRO C N 1
ATOM 1308 C CA . PRO B 2 65 ? -17.885 17.334 -4.447 1.00 28.58 65 PRO C CA 1
ATOM 1309 C C . PRO B 2 65 ? -18.580 18.321 -5.359 1.00 28.58 65 PRO C C 1
ATOM 1310 O O . PRO B 2 65 ? -17.858 19.084 -6.009 1.00 29.66 65 PRO C O 1
ATOM 1314 N N . ALA B 2 66 ? -19.913 18.349 -5.484 1.00 28.89 66 ALA C N 1
ATOM 1315 C CA . ALA B 2 66 ? -20.529 19.310 -6.376 1.00 27.22 66 ALA C CA 1
ATOM 1316 C C . ALA B 2 66 ? -20.317 20.729 -5.851 1.00 27.80 66 ALA C C 1
ATOM 1317 O O . ALA B 2 66 ? -20.354 20.975 -4.638 1.00 26.10 66 ALA C O 1
ATOM 1319 N N . ALA B 2 67 ? -20.047 21.641 -6.768 1.00 27.83 67 ALA C N 1
ATOM 1320 C CA . ALA B 2 67 ? -19.976 23.074 -6.426 1.00 31.81 67 ALA C CA 1
ATOM 1321 C C . ALA B 2 67 ? -21.379 23.521 -6.064 1.00 28.03 67 ALA C C 1
ATOM 1322 O O . ALA B 2 67 ? -22.309 23.342 -6.878 1.00 25.09 67 ALA C O 1
ATOM 1324 N N . PRO B 2 68 ? -21.604 24.056 -4.856 1.00 23.19 68 PRO C N 1
ATOM 1325 C CA . PRO B 2 68 ? -22.981 24.344 -4.466 1.00 22.40 68 PRO C CA 1
ATOM 1326 C C . PRO B 2 68 ? -23.609 25.507 -5.224 1.00 24.95 68 PRO C C 1
ATOM 1327 O O . PRO B 2 68 ? -24.846 25.520 -5.418 1.00 26.71 68 PRO C O 1
ATOM 1331 N N . GLY B 2 69 ? -22.816 26.505 -5.613 1.00 25.02 69 GLY C N 1
ATOM 1332 C CA . GLY B 2 69 ? -23.327 27.725 -6.188 1.00 23.54 69 GLY C CA 1
ATOM 1333 C C . GLY B 2 69 ? -24.290 27.519 -7.338 1.00 26.59 69 GLY C C 1
ATOM 1334 O O . GLY B 2 69 ? -25.423 28.008 -7.332 1.00 23.75 69 GLY C O 1
ATOM 1335 N N . PRO B 2 70 ? -23.849 26.790 -8.367 1.00 25.96 70 PRO C N 1
ATOM 1336 C CA . PRO B 2 70 ? -24.705 26.621 -9.548 1.00 30.17 70 PRO C CA 1
ATOM 1337 C C . PRO B 2 70 ? -25.954 25.807 -9.283 1.00 26.93 70 PRO C C 1
ATOM 1338 O O . PRO B 2 70 ? -26.959 25.958 -9.993 1.00 30.80 70 PRO C O 1
ATOM 1342 N N . TRP B 2 71 ? -25.923 24.943 -8.286 1.00 26.75 71 TRP C N 1
ATOM 1343 C CA . TRP B 2 71 ? -27.126 24.186 -7.941 1.00 30.08 71 TRP C CA 1
ATOM 1344 C C . TRP B 2 71 ? -28.072 25.047 -7.133 1.00 26.57 71 TRP C C 1
ATOM 1345 O O . TRP B 2 71 ? -29.281 25.105 -7.395 1.00 26.26 71 TRP C O 1
ATOM 1356 N N . ALA B 2 72 ? -27.524 25.726 -6.137 1.00 25.55 72 ALA C N 1
ATOM 1357 C CA . ALA B 2 72 ? -28.351 26.595 -5.305 1.00 26.18 72 ALA C CA 1
ATOM 1358 C C . ALA B 2 72 ? -29.035 27.674 -6.134 1.00 26.94 72 ALA C C 1
ATOM 1359 O O . ALA B 2 72 ? -30.145 28.110 -5.805 1.00 27.52 72 ALA C O 1
ATOM 1361 N N . ALA B 2 73 ? -28.405 28.101 -7.224 1.00 27.71 73 ALA C N 1
ATOM 1362 C CA . ALA B 2 73 ? -29.003 29.074 -8.123 1.00 28.17 73 ALA C CA 1
ATOM 1363 C C . ALA B 2 73 ? -30.307 28.564 -8.727 1.00 33.63 73 ALA C C 1
ATOM 1364 O O . ALA B 2 73 ? -31.128 29.375 -9.178 1.00 31.56 73 ALA C O 1
ATOM 1366 N N . GLU B 2 74 ? -30.501 27.243 -8.770 1.00 27.90 74 GLU C N 1
ATOM 1367 C CA . GLU B 2 74 ? -31.711 26.609 -9.303 1.00 27.95 74 GLU C CA 1
ATOM 1368 C C . GLU B 2 74 ? -32.716 26.278 -8.218 1.00 25.95 74 GLU C C 1
ATOM 1369 O O . GLU B 2 74 ? -33.825 25.851 -8.536 1.00 33.15 74 GLU C O 1
ATOM 1375 N N . ALA B 2 75 ? -32.375 26.472 -6.947 1.00 27.49 75 ALA C N 1
ATOM 1376 C CA . ALA B 2 75 ? -33.254 26.080 -5.857 1.00 25.50 75 ALA C CA 1
ATOM 1377 C C . ALA B 2 75 ? -34.262 27.196 -5.622 1.00 36.67 75 ALA C C 1
ATOM 1378 O O . ALA B 2 75 ? -33.845 28.324 -5.368 1.00 30.70 75 ALA C O 1
ATOM 1380 N N . ASN B 2 76 ? -35.576 26.896 -5.720 1.00 27.30 76 ASN C N 1
ATOM 1381 C CA . ASN B 2 76 ? -36.573 27.869 -5.288 1.00 29.87 76 ASN C CA 1
ATOM 1382 C C . ASN B 2 76 ? -36.648 27.936 -3.785 1.00 29.09 76 ASN C C 1
ATOM 1383 O O . ASN B 2 76 ? -37.061 28.960 -3.223 1.00 27.27 76 ASN C O 1
ATOM 1388 N N . VAL B 2 77 ? -36.324 26.846 -3.109 1.00 27.01 77 VAL C N 1
ATOM 1389 C CA . VAL B 2 77 ? -36.106 26.848 -1.660 1.00 23.89 77 VAL C CA 1
ATOM 1390 C C . VAL B 2 77 ? -34.776 26.158 -1.471 1.00 24.79 77 VAL C C 1
ATOM 1391 O O . VAL B 2 77 ? -34.591 25.077 -2.031 1.00 23.56 77 VAL C O 1
ATOM 1395 N N . LEU B 2 78 ? -33.923 26.685 -0.589 1.00 26.20 78 LEU C N 1
ATOM 1396 C CA . LEU B 2 78 ? -32.604 26.117 -0.331 1.00 26.41 78 LEU C CA 1
ATOM 1397 C C . LEU B 2 78 ? -32.542 25.557 1.072 1.00 22.86 78 LEU C C 1
ATOM 1398 O O . LEU B 2 78 ? -32.863 26.246 2.044 1.00 23.95 78 LEU C O 1
ATOM 1403 N N . VAL B 2 79 ? -32.240 24.269 1.184 1.00 24.05 79 VAL C N 1
ATOM 1404 C CA . VAL B 2 79 ? -32.120 23.619 2.476 1.00 19.60 79 VAL C CA 1
ATOM 1405 C C . VAL B 2 79 ? -30.661 23.213 2.641 1.00 31.60 79 VAL C C 1
ATOM 1406 O O . VAL B 2 79 ? -30.159 22.379 1.866 1.00 25.44 79 VAL C O 1
ATOM 1410 N N . LEU B 2 80 ? -29.999 23.764 3.663 1.00 25.88 80 LEU C N 1
ATOM 1411 C CA . LEU B 2 80 ? -28.644 23.336 4.022 1.00 25.23 80 LEU C CA 1
ATOM 1412 C C . LEU B 2 80 ? -28.762 22.156 4.966 1.00 27.78 80 LEU C C 1
ATOM 1413 O O . LEU B 2 80 ? -29.515 22.203 5.944 1.00 29.17 80 LEU C O 1
ATOM 1418 N N . VAL B 2 81 ? -27.971 21.132 4.723 1.00 25.20 81 VAL C N 1
ATOM 1419 C CA . VAL B 2 81 ? -27.886 19.986 5.615 1.00 27.89 81 VAL C CA 1
ATOM 1420 C C . VAL B 2 81 ? -26.494 20.006 6.199 1.00 31.12 81 VAL C C 1
ATOM 1421 O O . VAL B 2 81 ? -25.502 19.874 5.463 1.00 31.69 81 VAL C O 1
ATOM 1425 N N . LEU B 2 82 ? -26.419 20.120 7.506 1.00 26.13 82 LEU C N 1
ATOM 1426 C CA . LEU B 2 82 ? -25.154 20.377 8.141 1.00 26.36 82 LEU C CA 1
ATOM 1427 C C . LEU B 2 82 ? -24.800 19.309 9.167 1.00 26.66 82 LEU C C 1
ATOM 1428 O O . LEU B 2 82 ? -25.667 18.806 9.892 1.00 27.69 82 LEU C O 1
ATOM 1433 N N . PRO B 2 83 ? -23.515 19.006 9.316 1.00 29.42 83 PRO C N 1
ATOM 1434 C CA . PRO B 2 83 ? -23.082 18.058 10.334 1.00 32.77 83 PRO C CA 1
ATOM 1435 C C . PRO B 2 83 ? -22.866 18.833 11.630 1.00 33.52 83 PRO C C 1
ATOM 1436 O O . PRO B 2 83 ? -22.985 20.059 11.673 1.00 31.42 83 PRO C O 1
ATOM 1440 N N . GLY B 2 84 ? -22.591 18.089 12.691 1.00 34.63 84 GLY C N 1
ATOM 1441 C CA . GLY B 2 84 ? -22.246 18.680 13.954 1.00 41.98 84 GLY C CA 1
ATOM 1442 C C . GLY B 2 84 ? -20.782 19.042 14.031 1.00 49.17 84 GLY C C 1
ATOM 1443 O O . GLY B 2 84 ? -20.029 18.920 13.062 1.00 42.62 84 GLY C O 1
ATOM 1444 N N . PRO B 2 85 ? -20.343 19.501 15.198 1.00 54.51 85 PRO C N 1
ATOM 1445 C CA . PRO B 2 85 ? -18.945 19.938 15.314 1.00 61.82 85 PRO C CA 1
ATOM 1446 C C . PRO B 2 85 ? -17.974 18.780 15.275 1.00 55.24 85 PRO C C 1
ATOM 1447 O O . PRO B 2 85 ? -16.821 18.977 14.879 1.00 65.31 85 PRO C O 1
ATOM 1451 N N . GLU B 2 86 ? -18.413 17.582 15.669 1.00 55.07 86 GLU C N 1
ATOM 1452 C CA . GLU B 2 86 ? -17.541 16.411 15.712 1.00 66.10 86 GLU C CA 1
ATOM 1453 C C . GLU B 2 86 ? -16.903 16.108 14.364 1.00 54.84 86 GLU C C 1
ATOM 1454 O O . GLU B 2 86 ? -15.819 15.520 14.314 1.00 55.23 86 GLU C O 1
ATOM 1460 N N . GLY B 2 87 ? -17.536 16.521 13.277 1.00 49.07 87 GLY C N 1
ATOM 1461 C CA . GLY B 2 87 ? -17.100 16.109 11.961 1.00 49.64 87 GLY C CA 1
ATOM 1462 C C . GLY B 2 87 ? -15.743 16.658 11.560 1.00 54.93 87 GLY C C 1
ATOM 1463 O O . GLY B 2 87 ? -15.209 17.655 12.095 1.00 44.73 87 GLY C O 1
ATOM 1464 N N . ASN B 2 88 ? -15.188 15.984 10.564 0.75 54.92 88 ASN C N 1
ATOM 1465 C CA . ASN B 2 88 ? -13.942 16.411 9.958 0.75 50.34 88 ASN C CA 1
ATOM 1466 C C . ASN B 2 88 ? -14.150 17.760 9.290 0.75 56.33 88 ASN C C 1
ATOM 1467 O O . ASN B 2 88 ? -15.102 17.936 8.516 0.75 40.22 88 ASN C O 1
ATOM 1472 N N . GLY B 2 89 ? -13.262 18.719 9.593 1.00 46.00 89 GLY C N 1
ATOM 1473 C CA . GLY B 2 89 ? -13.526 20.058 9.159 1.00 48.01 89 GLY C CA 1
ATOM 1474 C C . GLY B 2 89 ? -14.542 20.738 10.064 1.00 48.56 89 GLY C C 1
ATOM 1475 O O . GLY B 2 89 ? -14.576 20.537 11.300 1.00 45.86 89 GLY C O 1
ATOM 1476 N N . GLU B 2 90 ? -15.387 21.544 9.420 1.00 48.68 90 GLU C N 1
ATOM 1477 C CA . GLU B 2 90 ? -16.288 22.550 9.977 1.00 33.16 90 GLU C CA 1
ATOM 1478 C C . GLU B 2 90 ? -17.613 22.439 9.242 1.00 33.86 90 GLU C C 1
ATOM 1479 O O . GLU B 2 90 ? -17.635 22.094 8.052 1.00 30.43 90 GLU C O 1
ATOM 1485 N N . PRO B 2 91 ? -18.712 22.782 9.882 1.00 32.69 91 PRO C N 1
ATOM 1486 C CA . PRO B 2 91 ? -19.996 22.342 9.337 1.00 26.77 91 PRO C CA 1
ATOM 1487 C C . PRO B 2 91 ? -20.459 23.123 8.118 1.00 28.70 91 PRO C C 1
ATOM 1488 O O . PRO B 2 91 ? -21.320 22.622 7.380 1.00 31.21 91 PRO C O 1
ATOM 1492 N N . LEU B 2 92 ? -20.035 24.382 7.958 1.00 27.34 92 LEU C N 1
ATOM 1493 C CA . LEU B 2 92 ? -20.500 25.205 6.846 1.00 29.43 92 LEU C CA 1
ATOM 1494 C C . LEU B 2 92 ? -19.284 25.547 5.986 1.00 28.15 92 LEU C C 1
ATOM 1495 O O . LEU B 2 92 ? -18.556 26.500 6.281 1.00 29.97 92 LEU C O 1
ATOM 1500 N N . ALA B 2 93 ? -19.099 24.812 4.895 1.00 25.42 93 ALA C N 1
ATOM 1501 C CA . ALA B 2 93 ? -17.939 25.025 4.031 1.00 25.94 93 ALA C CA 1
ATOM 1502 C C . ALA B 2 93 ? -18.060 26.409 3.380 1.00 27.79 93 ALA C C 1
ATOM 1503 O O . ALA B 2 93 ? -19.162 26.890 3.124 1.00 28.94 93 ALA C O 1
ATOM 1505 N N . PRO B 2 94 ? -16.964 27.074 3.133 1.00 25.04 94 PRO C N 1
ATOM 1506 C CA . PRO B 2 94 ? -17.037 28.374 2.457 1.00 21.70 94 PRO C CA 1
ATOM 1507 C C . PRO B 2 94 ? -17.958 28.437 1.236 1.00 26.35 94 PRO C C 1
ATOM 1508 O O . PRO B 2 94 ? -18.797 29.361 1.133 1.00 22.16 94 PRO C O 1
ATOM 1512 N N . ALA B 2 95 ? -17.811 27.538 0.251 1.00 24.51 95 ALA C N 1
ATOM 1513 C CA . ALA B 2 95 ? -18.652 27.667 -0.938 1.00 20.52 95 ALA C CA 1
ATOM 1514 C C . ALA B 2 95 ? -20.129 27.503 -0.594 1.00 20.21 95 ALA C C 1
ATOM 1515 O O . ALA B 2 95 ? -20.991 28.172 -1.184 1.00 24.23 95 ALA C O 1
ATOM 1517 N N . LEU B 2 96 ? -20.448 26.626 0.353 1.00 21.36 96 LEU C N 1
ATOM 1518 C CA . LEU B 2 96 ? -21.853 26.449 0.714 1.00 21.31 96 LEU C CA 1
ATOM 1519 C C . LEU B 2 96 ? -22.392 27.677 1.460 1.00 26.48 96 LEU C C 1
ATOM 1520 O O . LEU B 2 96 ? -23.507 28.136 1.208 1.00 23.63 96 LEU C O 1
ATOM 1525 N N . GLY B 2 97 ? -21.585 28.265 2.346 1.00 24.11 97 GLY C N 1
ATOM 1526 C CA . GLY B 2 97 ? -21.999 29.540 2.967 1.00 24.92 97 GLY C CA 1
ATOM 1527 C C . GLY B 2 97 ? -22.229 30.638 1.955 1.00 23.57 97 GLY C C 1
ATOM 1528 O O . GLY B 2 97 ? -23.187 31.433 2.062 1.00 22.68 97 GLY C O 1
ATOM 1529 N N . GLU B 2 98 ? -21.350 30.738 0.975 1.00 21.07 98 GLU C N 1
ATOM 1530 C CA . GLU B 2 98 ? -21.526 31.782 -0.030 1.00 27.95 98 GLU C CA 1
ATOM 1531 C C . GLU B 2 98 ? -22.784 31.521 -0.870 1.00 28.93 98 GLU C C 1
ATOM 1532 O O . GLU B 2 98 ? -23.480 32.459 -1.276 1.00 25.68 98 GLU C O 1
ATOM 1538 N N . ALA B 2 99 ? -23.048 30.270 -1.200 1.00 23.52 99 ALA C N 1
ATOM 1539 C CA . ALA B 2 99 ? -24.271 29.972 -1.958 1.00 27.41 99 ALA C CA 1
ATOM 1540 C C . ALA B 2 99 ? -25.528 30.325 -1.146 1.00 23.06 99 ALA C C 1
ATOM 1541 O O . ALA B 2 99 ? -26.525 30.792 -1.691 1.00 27.03 99 ALA C O 1
ATOM 1543 N N . ALA B 2 100 ? -25.512 30.055 0.150 1.00 22.67 100 ALA C N 1
ATOM 1544 C CA . ALA B 2 100 ? -26.626 30.401 1.014 1.00 26.39 100 ALA C CA 1
ATOM 1545 C C . ALA B 2 100 ? -26.805 31.921 1.120 1.00 30.14 100 ALA C C 1
ATOM 1546 O O . ALA B 2 100 ? -27.927 32.445 1.082 1.00 24.95 100 ALA C O 1
ATOM 1548 N N . LEU B 2 101 ? -25.710 32.657 1.245 1.00 27.16 101 LEU C N 1
ATOM 1549 C CA . LEU B 2 101 ? -25.808 34.117 1.220 1.00 26.84 101 LEU C CA 1
ATOM 1550 C C . LEU B 2 101 ? -26.401 34.599 -0.105 1.00 29.22 101 LEU C C 1
ATOM 1551 O O . LEU B 2 101 ? -27.201 35.535 -0.128 1.00 30.09 101 LEU C O 1
ATOM 1556 N N . ALA B 2 102 ? -26.009 33.990 -1.232 1.00 25.13 102 ALA C N 1
ATOM 1557 C CA . ALA B 2 102 ? -26.580 34.410 -2.508 1.00 28.01 102 ALA C CA 1
ATOM 1558 C C . ALA B 2 102 ? -28.080 34.112 -2.592 1.00 27.82 102 ALA C C 1
ATOM 1559 O O . ALA B 2 102 ? -28.855 34.909 -3.141 1.00 32.80 102 ALA C O 1
ATOM 1561 N N . ALA B 2 103 ? -28.511 32.974 -2.078 1.00 25.95 103 ALA C N 1
ATOM 1562 C CA . ALA B 2 103 ? -29.948 32.692 -2.038 1.00 29.03 103 ALA C CA 1
ATOM 1563 C C . ALA B 2 103 ? -30.687 33.753 -1.235 1.00 33.67 103 ALA C C 1
ATOM 1564 O O . ALA B 2 103 ? -31.747 34.260 -1.656 1.00 29.16 103 ALA C O 1
ATOM 1566 N N . LEU B 2 104 ? -30.163 34.055 -0.031 1.00 26.03 104 LEU C N 1
ATOM 1567 C CA . LEU B 2 104 ? -30.811 35.032 0.823 1.00 31.75 104 LEU C CA 1
ATOM 1568 C C . LEU B 2 104 ? -30.897 36.381 0.110 1.00 35.27 104 LEU C C 1
ATOM 1569 O O . LEU B 2 104 ? -31.955 37.030 0.100 1.00 33.70 104 LEU C O 1
ATOM 1574 N N . ALA B 2 105 ? -29.799 36.798 -0.534 1.00 31.80 105 ALA C N 1
ATOM 1575 C CA . ALA B 2 105 ? -29.771 38.072 -1.244 1.00 38.29 105 ALA C CA 1
ATOM 1576 C C . ALA B 2 105 ? -30.868 38.157 -2.285 1.00 34.55 105 ALA C C 1
ATOM 1577 O O . ALA B 2 105 ? -31.435 39.228 -2.510 1.00 43.28 105 ALA C O 1
ATOM 1579 N N . ARG B 2 106 ? -31.181 37.057 -2.935 1.00 31.90 106 ARG C N 1
ATOM 1580 C CA . ARG B 2 106 ? -32.199 37.130 -3.955 1.00 40.08 106 ARG C CA 1
ATOM 1581 C C . ARG B 2 106 ? -33.581 36.787 -3.408 1.00 38.31 106 ARG C C 1
ATOM 1582 O O . ARG B 2 106 ? -34.549 36.775 -4.164 1.00 44.12 106 ARG C O 1
ATOM 1590 N N . GLY B 2 107 ? -33.709 36.612 -2.103 1.00 33.25 107 GLY C N 1
ATOM 1591 C CA . GLY B 2 107 ? -35.016 36.338 -1.559 1.00 39.11 107 GLY C CA 1
ATOM 1592 C C . GLY B 2 107 ? -35.469 34.899 -1.628 1.00 36.13 107 GLY C C 1
ATOM 1593 O O . GLY B 2 107 ? -36.658 34.650 -1.437 1.00 35.46 107 GLY C O 1
ATOM 1594 N N . THR B 2 108 ? -34.567 33.945 -1.903 1.00 29.24 108 THR C N 1
ATOM 1595 C CA . THR B 2 108 ? -34.913 32.531 -1.841 1.00 29.78 108 THR C CA 1
ATOM 1596 C C . THR B 2 108 ? -35.020 32.108 -0.382 1.00 31.00 108 THR C C 1
ATOM 1597 O O . THR B 2 108 ? -34.131 32.413 0.412 1.00 31.05 108 THR C O 1
ATOM 1601 N N . PRO B 2 109 ? -36.107 31.460 0.016 1.00 28.16 109 PRO C N 1
ATOM 1602 C CA . PRO B 2 109 ? -36.217 30.970 1.394 1.00 29.76 109 PRO C CA 1
ATOM 1603 C C . PRO B 2 109 ? -35.116 29.976 1.758 1.00 27.55 109 PRO C C 1
ATOM 1604 O O . PRO B 2 109 ? -34.754 29.079 0.985 1.00 29.74 109 PRO C O 1
ATOM 1608 N N . LEU B 2 110 ? -34.576 30.136 2.969 1.00 25.79 110 LEU C N 1
ATOM 1609 C CA . LEU B 2 110 ? -33.432 29.343 3.389 1.00 24.53 110 LEU C CA 1
ATOM 1610 C C . LEU B 2 110 ? -33.804 28.561 4.652 1.00 29.45 110 LEU C C 1
ATOM 1611 O O . LEU B 2 110 ? -34.276 29.146 5.653 1.00 35.43 110 LEU C O 1
ATOM 1616 N N . LEU B 2 111 ? -33.557 27.267 4.628 1.00 24.61 111 LEU C N 1
ATOM 1617 C CA . LEU B 2 111 ? -33.745 26.373 5.761 1.00 30.29 111 LEU C CA 1
ATOM 1618 C C . LEU B 2 111 ? -32.412 25.678 6.031 1.00 29.63 111 LEU C C 1
ATOM 1619 O O . LEU B 2 111 ? -31.584 25.542 5.130 1.00 29.03 111 LEU C O 1
ATOM 1624 N N . ALA B 2 112 ? -32.213 25.243 7.267 1.00 26.80 112 ALA C N 1
ATOM 1625 C CA . ALA B 2 112 ? -31.051 24.457 7.635 1.00 35.64 112 ALA C CA 1
ATOM 1626 C C . ALA B 2 112 ? -31.494 23.255 8.458 1.00 28.17 112 ALA C C 1
ATOM 1627 O O . ALA B 2 112 ? -32.451 23.348 9.229 1.00 31.63 112 ALA C O 1
ATOM 1629 N N . VAL B 2 113 ? -30.785 22.124 8.331 1.00 28.63 113 VAL C N 1
ATOM 1630 C CA . VAL B 2 113 ? -31.146 20.886 9.036 1.00 27.10 113 VAL C CA 1
ATOM 1631 C C . VAL B 2 113 ? -29.924 20.277 9.711 1.00 32.08 113 VAL C C 1
ATOM 1632 O O . VAL B 2 113 ? -28.854 20.153 9.100 1.00 29.94 113 VAL C O 1
ATOM 1636 N N . ARG B 2 114 ? -30.090 19.904 10.961 1.00 27.54 114 ARG C N 1
ATOM 1637 C CA . ARG B 2 114 ? -29.161 19.041 11.684 1.00 35.52 114 ARG C CA 1
ATOM 1638 C C . ARG B 2 114 ? -29.904 17.746 11.947 1.00 39.77 114 ARG C C 1
ATOM 1639 O O . ARG B 2 114 ? -30.930 17.741 12.636 1.00 38.60 114 ARG C O 1
ATOM 1647 N N . ASN B 2 115 ? -29.406 16.665 11.377 1.00 39.24 115 ASN C N 1
ATOM 1648 C CA . ASN B 2 115 ? -30.069 15.367 11.415 1.00 45.56 115 ASN C CA 1
ATOM 1649 C C . ASN B 2 115 ? -29.232 14.571 12.400 1.00 46.64 115 ASN C C 1
ATOM 1650 O O . ASN B 2 115 ? -28.210 13.995 12.040 1.00 52.89 115 ASN C O 1
ATOM 1655 N N . LEU B 2 116 ? -29.607 14.640 13.677 1.00 49.59 116 LEU C N 1
ATOM 1656 C CA . LEU B 2 116 ? -28.875 13.920 14.693 1.00 51.92 116 LEU C CA 1
ATOM 1657 C C . LEU B 2 116 ? -29.106 12.436 14.490 1.00 59.57 116 LEU C C 1
ATOM 1658 O O . LEU B 2 116 ? -30.097 12.017 13.889 1.00 66.40 116 LEU C O 1
ATOM 1663 N N . ARG B 2 117 ? -28.192 11.638 15.010 1.00 57.58 117 ARG C N 1
ATOM 1664 C CA . ARG B 2 117 ? -28.296 10.206 14.783 1.00 78.85 117 ARG C CA 1
ATOM 1665 C C . ARG B 2 117 ? -27.644 9.469 15.949 1.00 77.92 117 ARG C C 1
ATOM 1666 O O . ARG B 2 117 ? -26.835 10.049 16.684 1.00 80.95 117 ARG C O 1
ATOM 1674 N N . PRO B 2 118 ? -28.012 8.188 16.165 1.00 75.08 118 PRO C N 1
ATOM 1675 C CA . PRO B 2 118 ? -27.645 7.463 17.391 1.00 70.62 118 PRO C CA 1
ATOM 1676 C C . PRO B 2 118 ? -26.250 7.729 17.931 1.00 80.78 118 PRO C C 1
ATOM 1677 O O . PRO B 2 118 ? -25.269 7.685 17.182 1.00 87.97 118 PRO C O 1
ATOM 1681 N N . GLY B 2 119 ? -26.144 7.934 19.241 1.00 75.20 119 GLY C N 1
ATOM 1682 C CA . GLY B 2 119 ? -24.860 8.229 19.833 1.00 72.93 119 GLY C CA 1
ATOM 1683 C C . GLY B 2 119 ? -24.210 9.452 19.213 1.00 83.24 119 GLY C C 1
ATOM 1684 O O . GLY B 2 119 ? -23.147 9.350 18.590 1.00 77.81 119 GLY C O 1
ATOM 1685 N N . ASP B 2 120 ? -24.843 10.615 19.357 1.00 78.68 120 ASP C N 1
ATOM 1686 C CA . ASP B 2 120 ? -24.206 11.876 19.017 1.00 7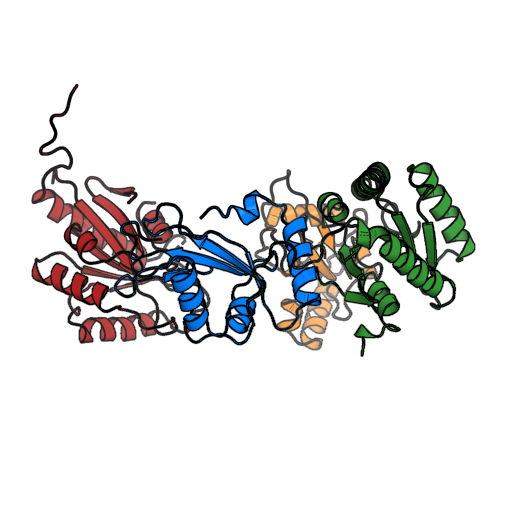5.96 120 ASP C CA 1
ATOM 1687 C C . ASP B 2 120 ? -23.785 12.594 20.291 1.00 83.86 120 ASP C C 1
ATOM 1688 O O . ASP B 2 120 ? -24.453 12.500 21.326 1.00 83.30 120 ASP C O 1
ATOM 1693 N N . SER B 2 121 ? -22.657 13.299 20.207 1.00 83.87 121 SER C N 1
ATOM 1694 C CA . SER B 2 121 ? -22.114 14.028 21.344 1.00 90.99 121 SER C CA 1
ATOM 1695 C C . SER B 2 121 ? -23.029 15.150 21.819 1.00 86.36 121 SER C C 1
ATOM 1696 O O . SER B 2 121 ? -22.757 15.754 22.865 1.00 85.15 121 SER C O 1
ATOM 1699 N N . GLN B 2 122 ? -24.099 15.438 21.089 1.00 76.34 122 GLN C N 1
ATOM 1700 C CA . GLN B 2 122 ? -24.886 16.642 21.292 1.00 65.36 122 GLN C CA 1
ATOM 1701 C C . GLN B 2 122 ? -26.330 16.268 21.541 1.00 62.25 122 GLN C C 1
ATOM 1702 O O . GLN B 2 122 ? -26.900 15.471 20.788 1.00 63.96 122 GLN C O 1
ATOM 1708 N N . THR B 2 123 ? -26.931 16.870 22.564 1.00 63.01 123 THR C N 1
ATOM 1709 C CA . THR B 2 123 ? -28.374 16.777 22.692 1.00 57.39 123 THR C CA 1
ATOM 1710 C C . THR B 2 123 ? -29.004 17.633 21.611 1.00 47.14 123 THR C C 1
ATOM 1711 O O . THR B 2 123 ? -28.346 18.473 21.004 1.00 49.40 123 THR C O 1
ATOM 1715 N N . ALA B 2 124 ? -30.296 17.433 21.365 1.00 47.93 124 ALA C N 1
ATOM 1716 C CA . ALA B 2 124 ? -30.945 18.307 20.398 1.00 42.15 124 ALA C CA 1
ATOM 1717 C C . ALA B 2 124 ? -30.769 19.765 20.796 1.00 40.25 124 ALA C C 1
ATOM 1718 O O . ALA B 2 124 ? -30.554 20.626 19.941 1.00 39.98 124 ALA C O 1
ATOM 1720 N N . ALA B 2 125 ? -30.822 20.058 22.102 1.00 42.46 125 ALA C N 1
ATOM 1721 C CA . ALA B 2 125 ? -30.715 21.443 22.552 1.00 42.95 125 ALA C CA 1
ATOM 1722 C C . ALA B 2 125 ? -29.349 22.027 22.216 1.00 47.89 125 ALA C C 1
ATOM 1723 O O . ALA B 2 125 ? -29.246 23.151 21.709 1.00 42.68 125 ALA C O 1
ATOM 1725 N N . GLN B 2 126 ? -28.278 21.273 22.493 1.00 48.88 126 GLN C N 1
ATOM 1726 C CA . GLN B 2 126 ? -26.933 21.768 22.211 1.00 42.98 126 GLN C CA 1
ATOM 1727 C C . GLN B 2 126 ? -26.722 21.950 20.712 1.00 44.19 126 GLN C C 1
ATOM 1728 O O . GLN B 2 126 ? -26.129 22.940 20.268 1.00 38.68 126 GLN C O 1
ATOM 1734 N N . ALA B 2 127 ? -27.155 20.978 19.917 1.00 43.34 127 ALA C N 1
ATOM 1735 C CA . ALA B 2 127 ? -26.999 21.103 18.476 1.00 37.03 127 ALA C CA 1
ATOM 1736 C C . ALA B 2 127 ? -27.713 22.341 17.971 1.00 35.12 127 ALA C C 1
ATOM 1737 O O . ALA B 2 127 ? -27.218 23.047 17.080 1.00 34.28 127 ALA C O 1
ATOM 1739 N N . ARG B 2 128 ? -28.915 22.582 18.482 1.00 33.46 128 ARG C N 1
ATOM 1740 C CA . ARG B 2 128 ? -29.642 23.790 18.104 1.00 34.74 128 ARG C CA 1
ATOM 1741 C C . ARG B 2 128 ? -28.859 25.051 18.480 1.00 36.35 128 ARG C C 1
ATOM 1742 O O . ARG B 2 128 ? -28.590 25.906 17.634 1.00 33.71 128 ARG C O 1
ATOM 1750 N N . ASP B 2 129 ? -28.486 25.180 19.752 1.00 36.34 129 ASP C N 1
ATOM 1751 C CA . ASP B 2 129 ? -27.834 26.411 20.179 1.00 31.79 129 ASP C CA 1
ATOM 1752 C C . ASP B 2 129 ? -26.545 26.641 19.396 1.00 35.71 129 ASP C C 1
ATOM 1753 O O . ASP B 2 129 ? -26.267 27.762 18.944 1.00 35.59 129 ASP C O 1
ATOM 1758 N N . GLN B 2 130 ? -25.740 25.600 19.221 1.00 33.65 130 GLN C N 1
ATOM 1759 C CA . GLN B 2 130 ? -24.465 25.799 18.552 1.00 34.57 130 GLN C CA 1
ATOM 1760 C C . GLN B 2 130 ? -24.646 26.034 17.061 1.00 35.45 130 GLN C C 1
ATOM 1761 O O . GLN B 2 130 ? -23.958 26.893 16.463 1.00 29.16 130 GLN C O 1
ATOM 1767 N N . THR B 2 131 ? -25.545 25.270 16.430 1.00 28.83 131 THR C N 1
ATOM 1768 C CA . THR B 2 131 ? -25.777 25.485 15.009 1.00 31.11 131 THR C CA 1
ATOM 1769 C C . THR B 2 131 ? -26.485 26.814 14.768 1.00 29.72 131 THR C C 1
ATOM 1770 O O . THR B 2 131 ? -26.165 27.508 13.800 1.00 29.78 131 THR C O 1
ATOM 1774 N N . ALA B 2 132 ? -27.410 27.218 15.654 1.00 30.00 132 ALA C N 1
ATOM 1775 C CA . ALA B 2 132 ? -28.030 28.531 15.467 1.00 28.26 132 ALA C CA 1
ATOM 1776 C C . ALA B 2 132 ? -26.961 29.621 15.504 1.00 30.72 132 ALA C C 1
ATOM 1777 O O . ALA B 2 132 ? -26.980 30.549 14.689 1.00 30.39 132 ALA C O 1
ATOM 1779 N N . ALA B 2 133 ? -26.013 29.500 16.441 1.00 34.15 133 ALA C N 1
ATOM 1780 C CA . ALA B 2 133 ? -24.972 30.508 16.606 1.00 28.98 133 ALA C 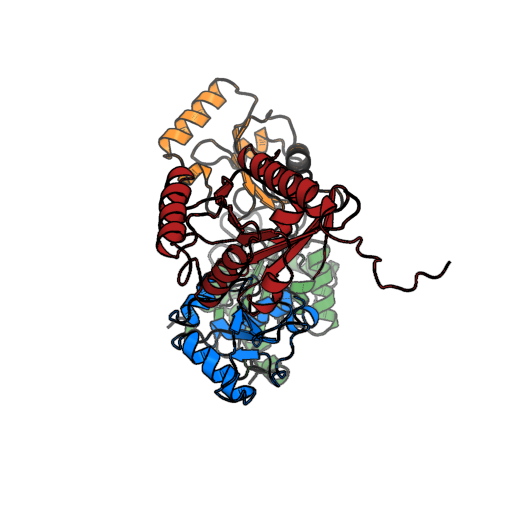CA 1
ATOM 1781 C C . ALA B 2 133 ? -24.080 30.539 15.397 1.00 31.48 133 ALA C C 1
ATOM 1782 O O . ALA B 2 133 ? -23.719 31.627 14.905 1.00 29.68 133 ALA C O 1
ATOM 1784 N N . LEU B 2 134 ? -23.749 29.341 14.870 1.00 28.08 134 LEU C N 1
ATOM 1785 C CA . LEU B 2 134 ? -22.849 29.274 13.730 1.00 29.28 134 LEU C CA 1
ATOM 1786 C C . LEU B 2 134 ? -23.509 29.967 12.556 1.00 25.52 134 LEU C C 1
ATOM 1787 O O . LEU B 2 134 ? -22.921 30.836 11.907 1.00 26.83 134 LEU C O 1
ATOM 1792 N N . LEU B 2 135 ? -24.780 29.630 12.296 1.00 26.16 135 LEU C N 1
ATOM 1793 C CA . LEU B 2 135 ? -25.476 30.236 11.168 1.00 24.71 135 LEU C CA 1
ATOM 1794 C C . LEU B 2 135 ? -25.528 31.738 11.325 1.00 27.70 135 LEU C C 1
ATOM 1795 O O . LEU B 2 135 ? -25.277 32.491 10.384 1.00 28.80 135 LEU C O 1
ATOM 1800 N N . ASN B 2 136 ? -25.891 32.193 12.525 1.00 27.01 136 ASN C N 1
ATOM 1801 C CA . ASN B 2 136 ? -25.999 33.626 12.722 1.00 27.93 136 ASN C CA 1
ATOM 1802 C C . ASN B 2 136 ? -24.663 34.308 12.424 1.00 28.20 136 ASN C C 1
ATOM 1803 O O . ASN B 2 136 ? -24.614 35.413 11.829 1.00 29.46 136 ASN C O 1
ATOM 1808 N N . SER B 2 137 ? -23.582 33.719 12.933 1.00 26.83 137 SER C N 1
ATOM 1809 C CA . SER B 2 137 ? -22.263 34.313 12.754 1.00 29.87 137 SER C CA 1
ATOM 1810 C C . SER B 2 137 ? -21.851 34.336 11.282 1.00 26.11 137 SER C C 1
ATOM 1811 O O . SER B 2 137 ? -21.020 35.172 10.894 1.00 29.72 137 SER C O 1
ATOM 1814 N N . ALA B 2 138 ? -22.416 33.452 10.449 1.00 28.23 138 ALA C N 1
ATOM 1815 C CA . ALA B 2 138 ? -22.105 33.449 9.018 1.00 33.00 138 ALA C CA 1
ATOM 1816 C C . ALA B 2 138 ? -23.092 34.305 8.192 1.00 32.82 138 ALA C C 1
ATOM 1817 O O . ALA B 2 138 ? -23.093 34.207 6.958 1.00 29.10 138 ALA C O 1
ATOM 1819 N N . GLY B 2 139 ? -23.869 35.197 8.838 1.00 31.83 139 GLY C N 1
ATOM 1820 C CA . GLY B 2 139 ? -24.887 35.987 8.161 1.00 30.08 139 GLY C CA 1
ATOM 1821 C C . GLY B 2 139 ? -26.110 35.224 7.643 1.00 29.49 139 GLY C C 1
ATOM 1822 O O . GLY B 2 139 ? -26.858 35.757 6.835 1.00 29.44 139 GLY C O 1
ATOM 1823 N N . LEU B 2 140 ? -26.369 34.015 8.149 1.00 28.73 140 LEU C N 1
ATOM 1824 C CA . LEU B 2 140 ? -27.504 33.175 7.768 1.00 27.24 140 LEU C CA 1
ATOM 1825 C C . LEU B 2 140 ? -28.486 33.024 8.926 1.00 28.72 140 LEU C C 1
ATOM 1826 O O . LEU B 2 140 ? -29.166 31.990 9.034 1.00 30.40 140 LEU C O 1
ATOM 1831 N N . GLY B 2 141 ? -28.546 34.037 9.804 1.00 33.38 141 GLY C N 1
ATOM 1832 C CA . GLY B 2 141 ? -29.462 34.031 10.946 1.00 29.75 141 GLY C CA 1
ATOM 1833 C C . GLY B 2 141 ? -30.907 33.900 10.543 1.00 36.10 141 GLY C C 1
ATOM 1834 O O . GLY B 2 141 ? -31.711 33.397 11.334 1.00 36.34 141 GLY C O 1
ATOM 1835 N N . ALA B 2 142 ? -31.253 34.317 9.317 1.00 32.00 142 ALA C N 1
ATOM 1836 C CA . ALA B 2 142 ? -32.621 34.190 8.823 1.00 41.86 142 ALA C CA 1
ATOM 1837 C C . ALA B 2 142 ? -32.976 32.779 8.395 1.00 35.02 142 ALA C C 1
ATOM 1838 O O . ALA B 2 142 ? -34.137 32.541 8.039 1.00 40.52 142 ALA C O 1
ATOM 1840 N N . ALA B 2 143 ? -32.020 31.847 8.389 1.00 32.14 143 ALA C N 1
ATOM 1841 C CA . ALA B 2 143 ? -32.324 30.447 8.101 1.00 28.97 143 ALA C CA 1
ATOM 1842 C C . ALA B 2 143 ? -33.191 29.881 9.217 1.00 39.25 143 ALA C C 1
ATOM 1843 O O . ALA B 2 143 ? -32.962 30.163 10.402 1.00 30.29 143 ALA C O 1
ATOM 1845 N N . ASP B 2 144 ? -34.248 29.178 8.821 1.00 34.75 144 ASP C N 1
ATOM 1846 C CA . ASP B 2 144 ? -35.099 28.408 9.725 1.00 32.39 144 ASP C CA 1
ATOM 1847 C C . ASP B 2 144 ? -34.395 27.076 10.039 1.00 32.24 144 ASP C C 1
ATOM 1848 O O . ASP B 2 144 ? -34.113 26.282 9.126 1.00 34.86 144 ASP C O 1
ATOM 1853 N N . LEU B 2 145 ? -34.081 26.839 11.320 1.00 30.39 145 LEU C N 1
ATOM 1854 C CA . LEU B 2 145 ? -33.209 25.732 11.698 1.00 35.31 145 LEU C CA 1
ATOM 1855 C C . LEU B 2 145 ? -34.065 24.597 12.246 1.00 31.80 145 LEU C C 1
ATOM 1856 O O . LEU B 2 145 ? -34.927 24.814 13.111 1.00 32.75 145 LEU C O 1
ATOM 1861 N N . PHE B 2 146 ? -33.840 23.394 11.724 1.00 31.17 146 PHE C N 1
ATOM 1862 C CA . PHE B 2 146 ? -34.548 22.194 12.156 1.00 32.68 146 PHE C CA 1
ATOM 1863 C C . PHE B 2 146 ? -33.524 21.222 12.714 1.00 34.27 146 PHE C C 1
ATOM 1864 O O . PHE B 2 146 ? -32.479 21.005 12.089 1.00 37.33 146 PHE C O 1
ATOM 1872 N N . VAL B 2 147 ? -33.801 20.659 13.892 1.00 33.90 147 VAL C N 1
ATOM 1873 C CA . VAL B 2 147 ? -32.874 19.754 14.557 1.00 40.93 147 VAL C CA 1
ATOM 1874 C C . VAL B 2 147 ? -33.640 18.468 14.807 1.00 40.81 147 VAL C C 1
ATOM 1875 O O . VAL B 2 147 ? -34.496 18.418 15.701 1.00 37.59 147 VAL C O 1
ATOM 1879 N N . LEU B 2 148 ? -33.380 17.439 13.986 1.00 39.84 148 LEU C N 1
ATOM 1880 C CA . LEU B 2 148 ? -34.118 16.174 14.073 1.00 40.41 148 LEU C CA 1
ATOM 1881 C C . LEU B 2 148 ? -33.444 15.275 15.093 1.00 44.31 148 LEU C C 1
ATOM 1882 O O . LEU B 2 148 ? -32.249 14.987 14.948 1.00 41.90 148 LEU C O 1
ATOM 1887 N N . PRO B 2 149 ? -34.145 14.798 16.117 1.00 52.01 149 PRO C N 1
ATOM 1888 C CA . PRO B 2 149 ? -33.489 13.926 17.092 1.00 48.22 149 PRO C CA 1
ATOM 1889 C C . PRO B 2 149 ? -33.038 12.624 16.453 1.00 53.79 149 PRO C C 1
ATOM 1890 O O . PRO B 2 149 ? -33.460 12.238 15.354 1.00 50.22 149 PRO C O 1
ATOM 1894 N N . ALA B 2 150 ? -32.129 11.952 17.163 1.00 56.76 150 ALA C N 1
ATOM 1895 C CA . ALA B 2 150 ? -31.654 10.658 16.697 1.00 60.79 150 ALA C CA 1
ATOM 1896 C C . ALA B 2 150 ? -32.817 9.685 16.516 1.00 70.29 150 ALA C C 1
ATOM 1897 O O . ALA B 2 150 ? -32.829 8.882 15.573 1.00 65.29 150 ALA C O 1
ATOM 1899 N N . ASN B 2 151 ? -33.819 9.763 17.400 1.00 65.81 151 ASN C N 1
ATOM 1900 C CA . ASN B 2 151 ? -34.957 8.846 17.338 1.00 73.97 151 ASN C CA 1
ATOM 1901 C C . ASN B 2 151 ? -35.821 9.063 16.101 1.00 72.66 151 ASN C C 1
ATOM 1902 O O . ASN B 2 151 ? -36.536 8.145 15.683 1.00 73.11 151 ASN C O 1
ATOM 1907 N N . CYS B 2 152 ? -35.821 10.270 15.544 1.00 71.58 152 CYS C N 1
ATOM 1908 C CA . CYS B 2 152 ? -36.668 10.572 14.394 1.00 70.05 152 CYS C CA 1
ATOM 1909 C C . CYS B 2 152 ? -36.437 9.550 13.283 1.00 69.74 152 CYS C C 1
ATOM 1910 O O . CYS B 2 152 ? -37.130 9.560 12.272 1.00 73.08 152 CYS C O 1
ATOM 1913 N N . CYS B 2 158 ? -41.398 12.601 13.768 1.00 62.52 158 CYS C N 1
ATOM 1914 C CA . CYS B 2 158 ? -41.292 13.321 15.021 1.00 50.56 158 CYS C CA 1
ATOM 1915 C C . CYS B 2 158 ? -41.706 14.798 14.845 1.00 63.97 158 CYS C C 1
ATOM 1916 O O . CYS B 2 158 ? -41.891 15.254 13.717 1.00 63.37 158 CYS C O 1
ATOM 1919 N N . GLU B 2 159 ? -41.815 15.559 15.946 1.00 62.36 159 GLU C N 1
ATOM 1920 C CA . GLU B 2 159 ? -42.366 16.916 15.858 1.00 52.95 159 GLU C CA 1
ATOM 1921 C C . GLU B 2 159 ? -41.545 17.795 14.928 1.00 49.00 159 GLU C C 1
ATOM 1922 O O . GLU B 2 159 ? -42.106 18.540 14.116 1.00 43.69 159 GLU C O 1
ATOM 1924 N N . GLU B 2 160 ? -40.214 17.749 15.057 1.00 46.82 160 GLU C N 1
ATOM 1925 C CA . GLU B 2 160 ? -39.356 18.540 14.184 1.00 44.56 160 GLU C CA 1
ATOM 1926 C C . GLU B 2 160 ? -39.495 18.142 12.716 1.00 40.22 160 GLU C C 1
ATOM 1927 O O . GLU B 2 160 ? -39.478 19.004 11.826 1.00 38.03 160 GLU C O 1
ATOM 1933 N N . LEU B 2 161 ? -39.550 16.843 12.431 1.00 39.02 161 LEU C N 1
ATOM 1934 C CA . LEU B 2 161 ? -39.715 16.433 11.041 1.00 39.44 161 LEU C CA 1
ATOM 1935 C C . LEU B 2 161 ? -41.039 16.942 10.475 1.00 41.17 161 LEU C C 1
ATOM 1936 O O . LEU B 2 161 ? -41.107 17.375 9.324 1.00 35.00 161 LEU C O 1
ATOM 1941 N N . GLU B 2 162 ? -42.116 16.882 11.254 1.00 41.53 162 GLU C N 1
ATOM 1942 C CA . GLU B 2 162 ? -43.373 17.377 10.709 1.00 38.35 162 GLU C CA 1
ATOM 1943 C C . GLU B 2 162 ? -43.330 18.892 10.550 1.00 40.83 162 GLU C C 1
ATOM 1944 O O . GLU B 2 162 ? -43.867 19.434 9.576 1.00 37.97 162 GLU C O 1
ATOM 1946 N N . ARG B 2 163 ? -42.659 19.603 11.470 1.00 40.42 163 ARG C N 1
ATOM 1947 C CA . ARG B 2 163 ? -42.487 21.038 11.262 1.00 40.72 163 ARG C CA 1
ATOM 1948 C C . ARG B 2 163 ? -41.714 21.307 9.970 1.00 38.09 163 ARG C C 1
ATOM 1949 O O . ARG B 2 163 ? -42.002 22.272 9.245 1.00 37.14 163 ARG C O 1
ATOM 1957 N N . LEU B 2 164 ? -40.711 20.477 9.665 1.00 35.17 164 LEU C N 1
ATOM 1958 C CA . LEU B 2 164 ? -39.952 20.719 8.438 1.00 36.26 164 LEU C CA 1
ATOM 1959 C C . LEU B 2 164 ? -40.834 20.501 7.205 1.00 36.33 164 LEU C C 1
ATOM 1960 O O . LEU B 2 164 ? -40.829 21.299 6.248 1.00 29.41 164 LEU C O 1
ATOM 1965 N N . ARG B 2 165 ? -41.558 19.391 7.196 1.00 31.63 165 ARG C N 1
ATOM 1966 C CA . ARG B 2 165 ? -42.489 19.097 6.110 1.00 34.64 165 ARG C CA 1
ATOM 1967 C C . ARG B 2 165 ? -43.444 20.276 5.899 1.00 43.25 165 ARG C C 1
ATOM 1968 O O . ARG B 2 165 ? -43.612 20.761 4.775 1.00 33.67 165 ARG C O 1
ATOM 1976 N N . ALA B 2 166 ? -44.082 20.754 6.984 1.00 36.49 166 ALA C N 1
ATOM 1977 C CA . ALA B 2 166 ? -45.047 21.844 6.832 1.00 46.79 166 ALA C CA 1
ATOM 1978 C C . ALA B 2 166 ? -44.372 23.155 6.412 1.00 39.34 166 ALA C C 1
ATOM 1979 O O . ALA B 2 166 ? -44.943 23.916 5.620 1.00 35.18 166 ALA C O 1
ATOM 1981 N N . ALA B 2 167 ? -43.154 23.434 6.907 1.00 34.57 167 ALA C N 1
ATOM 1982 C CA . ALA B 2 167 ? -42.467 24.648 6.475 1.00 40.01 167 ALA C CA 1
ATOM 1983 C C . ALA B 2 167 ? -42.147 24.591 4.989 1.00 36.10 167 ALA C C 1
ATOM 1984 O O . ALA B 2 167 ? -42.320 25.589 4.283 1.00 31.81 167 ALA C O 1
ATOM 1986 N N . LEU B 2 168 ? -41.651 23.430 4.494 1.00 31.21 168 LEU C N 1
ATOM 1987 C CA . LEU B 2 168 ? -41.398 23.284 3.071 1.00 30.59 168 LEU C CA 1
ATOM 1988 C C . LEU B 2 168 ? -42.671 23.485 2.269 1.00 32.88 168 LEU C C 1
ATOM 1989 O O . LEU B 2 168 ? -42.667 24.093 1.201 1.00 34.57 168 LEU C O 1
ATOM 1994 N N . GLN B 2 169 ? -43.767 22.922 2.731 1.00 34.21 169 GLN C N 1
ATOM 1995 C CA . GLN B 2 169 ? -44.984 23.006 1.932 1.00 39.16 169 GLN C CA 1
ATOM 1996 C C . GLN B 2 169 ? -45.524 24.423 1.918 1.00 43.00 169 GLN C C 1
ATOM 1997 O O . GLN B 2 169 ? -46.012 24.898 0.883 1.00 34.78 169 GLN C O 1
ATOM 2003 N N . SER B 2 170 ? -45.459 25.110 3.064 1.00 34.40 170 SER C N 1
ATOM 2004 C CA . SER B 2 170 ? -46.000 26.455 3.096 1.00 31.31 170 SER C CA 1
ATOM 2005 C C . SER B 2 170 ? -45.092 27.418 2.323 1.00 36.76 170 SER C C 1
ATOM 2006 O O . SER B 2 170 ? -45.588 28.248 1.564 1.00 37.94 170 SER C O 1
ATOM 2009 N N . GLN B 2 171 ? -43.756 27.279 2.418 1.00 33.48 171 GLN C N 1
ATOM 2010 C CA . GLN B 2 171 ? -42.910 28.110 1.556 1.00 36.05 171 GLN C CA 1
ATOM 2011 C C . GLN B 2 171 ? -43.244 27.884 0.094 1.00 32.54 171 GLN C C 1
ATOM 2012 O O . GLN B 2 171 ? -43.298 28.831 -0.693 1.00 33.52 171 GLN C O 1
ATOM 2018 N N . ALA B 2 172 ? -43.439 26.640 -0.291 1.00 31.90 172 ALA C N 1
ATOM 2019 C CA . ALA B 2 172 ? -43.776 26.323 -1.685 1.00 32.36 172 ALA C CA 1
ATOM 2020 C C . ALA B 2 172 ? -45.163 26.850 -2.101 1.00 39.77 172 ALA C C 1
ATOM 2021 O O . ALA B 2 172 ? -45.342 27.290 -3.247 1.00 35.39 172 ALA C O 1
ATOM 2023 N N . GLU B 2 173 ? -46.175 26.779 -1.222 1.00 37.31 173 GLU C N 1
ATOM 2024 C CA . GLU B 2 173 ? -47.467 27.378 -1.569 1.00 38.69 173 GLU C CA 1
ATOM 2025 C C . GLU B 2 173 ? -47.298 28.844 -1.980 1.00 38.51 173 GLU C C 1
ATOM 2026 O O . GLU B 2 173 ? -47.986 29.337 -2.885 1.00 36.42 173 GLU C O 1
ATOM 2032 N N . ALA B 2 174 ? -46.375 29.567 -1.324 1.00 34.54 174 ALA C N 1
ATOM 2033 C CA . ALA B 2 174 ? -46.289 31.004 -1.575 1.00 30.93 174 ALA C CA 1
ATOM 2034 C C . ALA B 2 174 ? -45.538 31.298 -2.862 1.00 32.90 174 ALA C C 1
ATOM 2035 O O . ALA B 2 174 ? -45.769 32.324 -3.494 1.00 30.01 174 ALA C O 1
ATOM 2037 N N . LEU B 2 175 ? -44.646 30.403 -3.272 1.00 32.01 175 LEU C N 1
ATOM 2038 C CA . LEU B 2 175 ? -43.758 30.681 -4.401 1.00 28.71 175 LEU C CA 1
ATOM 2039 C C . LEU B 2 175 ? -44.367 30.299 -5.764 1.00 33.70 175 LEU C C 1
ATOM 2040 O O . LEU B 2 175 ? -43.923 30.799 -6.814 1.00 34.49 175 LEU C O 1
ATOM 2045 N N . ARG B 2 176 ? -45.369 29.423 -5.772 1.00 32.77 176 ARG C N 1
ATOM 2046 C CA . ARG B 2 176 ? -45.906 28.903 -7.029 1.00 43.82 176 ARG C CA 1
ATOM 2047 C C . ARG B 2 176 ? -46.314 29.997 -7.997 1.00 39.27 176 ARG C C 1
ATOM 2048 O O . ARG B 2 176 ? -46.129 29.861 -9.209 1.00 37.76 176 ARG C O 1
ATOM 2056 N N . ARG B 2 177 ? -46.884 31.087 -7.490 1.00 31.50 177 ARG C N 1
ATOM 2057 C CA . ARG B 2 177 ? -47.330 32.166 -8.348 1.00 32.79 177 ARG C CA 1
ATOM 2058 C C . ARG B 2 177 ? -46.203 32.947 -9.012 1.00 36.37 177 ARG C C 1
ATOM 2059 O O . ARG B 2 177 ? -46.486 33.757 -9.899 1.00 42.88 177 ARG C O 1
ATOM 2067 N N . LEU B 2 178 ? -44.966 32.808 -8.562 1.00 30.48 178 LEU C N 1
ATOM 2068 C CA . LEU B 2 178 ? -43.827 33.478 -9.181 1.00 37.74 178 LEU C CA 1
ATOM 2069 C C . LEU B 2 178 ? -43.162 32.642 -10.261 1.00 41.37 178 LEU C C 1
ATOM 2070 O O . LEU B 2 178 ? -42.249 33.149 -10.933 1.00 39.10 178 LEU C O 1
ATOM 2075 N N . LEU B 2 179 ? -43.561 31.383 -10.396 1.00 50.20 179 LEU C N 1
ATOM 2076 C CA . LEU B 2 179 ? -42.815 30.384 -11.160 1.00 48.31 179 LEU C CA 1
ATOM 2077 C C . LEU B 2 179 ? -43.681 29.774 -12.247 1.00 49.20 179 LEU C C 1
ATOM 2078 O O . LEU B 2 179 ? -44.850 29.464 -12.014 1.00 56.32 179 LEU C O 1
ATOM 2083 N N . PRO B 2 180 ? -43.116 29.526 -13.419 1.00 48.40 180 PRO C N 1
ATOM 2084 C CA . PRO B 2 180 ? -43.853 28.835 -14.484 1.00 46.14 180 PRO C CA 1
ATOM 2085 C C . PRO B 2 180 ? -44.056 27.357 -14.189 1.00 50.99 180 PRO C C 1
ATOM 2086 O O . PRO B 2 180 ? -43.303 26.732 -13.421 1.00 48.99 180 PRO C O 1
ATOM 2090 N N . PRO B 2 181 ? -45.047 26.735 -14.820 1.00 62.87 181 PRO C N 1
ATOM 2091 C CA . PRO B 2 181 ? -45.124 25.270 -14.783 1.00 57.61 181 PRO C CA 1
ATOM 2092 C C . PRO B 2 181 ? -43.892 24.629 -15.412 1.00 57.32 181 PRO C C 1
ATOM 2093 O O . PRO B 2 181 ? -43.172 25.234 -16.212 1.00 57.93 181 PRO C O 1
ATOM 2097 N N . ALA B 2 182 ? -43.630 23.382 -15.009 1.00 53.91 182 ALA C N 1
ATOM 2098 C CA . ALA B 2 182 ? -42.453 22.687 -15.526 1.00 58.81 182 ALA C CA 1
ATOM 2099 C C . ALA B 2 182 ? -42.498 22.552 -17.052 1.00 56.75 182 ALA C C 1
ATOM 2100 O O . ALA B 2 182 ? -41.454 22.648 -17.702 1.00 52.94 182 ALA C O 1
ATOM 2102 N N . GLN B 2 183 ? -43.699 22.386 -17.637 1.00 52.64 183 GLN C N 1
ATOM 2103 C CA . GLN B 2 183 ? -43.906 22.257 -19.088 1.00 57.94 183 GLN C CA 1
ATOM 2104 C C . GLN B 2 183 ? -43.592 23.542 -19.819 1.00 62.75 183 GLN C C 1
ATOM 2105 O O . GLN B 2 183 ? -43.733 23.588 -21.048 1.00 45.68 183 GLN C O 1
ATOM 2111 N N . ASP B 2 184 ? -43.297 24.616 -19.085 1.00 55.97 184 ASP C N 1
ATOM 2112 C CA . ASP B 2 184 ? -43.082 25.901 -19.719 1.00 47.63 184 ASP C CA 1
ATOM 2113 C C . ASP B 2 184 ? -42.103 25.780 -20.859 1.00 45.21 184 ASP C C 1
ATOM 2114 O O . ASP B 2 184 ? -40.947 25.378 -20.671 1.00 54.29 184 ASP C O 1
ATOM 2119 N N . GLY B 2 185 ? -42.577 26.119 -22.044 1.00 44.51 185 GLY C N 1
ATOM 2120 C CA . GLY B 2 185 ? -41.745 26.142 -23.200 1.00 44.42 185 GLY C CA 1
ATOM 2121 C C . GLY B 2 185 ? -41.664 24.823 -23.935 1.00 50.97 185 GLY C C 1
ATOM 2122 O O . GLY B 2 185 ? -41.205 24.801 -25.077 1.00 49.51 185 GLY C O 1
ATOM 2123 N N . PHE B 2 186 ? -42.085 23.724 -23.318 1.00 45.88 186 PHE C N 1
ATOM 2124 C CA . PHE B 2 186 ? -42.127 22.439 -24.018 1.00 40.44 186 PHE C CA 1
ATOM 2125 C C . PHE B 2 186 ? -43.321 22.385 -24.963 1.00 50.57 186 PHE C C 1
ATOM 2126 O O . PHE B 2 186 ? -44.436 22.736 -24.573 1.00 48.51 186 PHE C O 1
ATOM 2134 N N . GLU B 2 187 ? -43.104 21.913 -26.190 1.00 46.11 187 GLU C N 1
ATOM 2135 C CA . GLU B 2 187 ? -44.222 21.470 -27.024 1.00 48.78 187 GLU C CA 1
ATOM 2136 C C . GLU B 2 187 ? -44.666 20.089 -26.555 1.00 50.42 187 GLU C C 1
ATOM 2137 O O . GLU B 2 187 ? -43.972 19.092 -26.800 1.00 47.46 187 GLU C O 1
ATOM 2143 N N . VAL B 2 188 ? -45.833 20.024 -25.908 1.00 48.31 188 VAL C N 1
ATOM 2144 C CA . VAL B 2 188 ? -46.393 18.768 -25.400 1.00 48.77 188 VAL C CA 1
ATOM 2145 C C . VAL B 2 188 ? -47.160 18.082 -26.524 1.00 51.29 188 VAL C C 1
ATOM 2146 O O . VAL B 2 188 ? -48.296 18.439 -26.806 1.00 53.85 188 VAL C O 1
ATOM 2150 N N . LEU B 2 189 ? -46.550 17.061 -27.131 1.00 48.66 189 LEU C N 1
ATOM 2151 C CA . LEU B 2 189 ? -47.183 16.268 -28.172 1.00 50.49 189 LEU C CA 1
ATOM 2152 C C . LEU B 2 189 ? -48.249 15.332 -27.591 1.00 57.91 189 LEU C C 1
ATOM 2153 O O . LEU B 2 189 ? -48.006 14.649 -26.590 1.00 56.56 189 LEU C O 1
ATOM 2158 N N . MET C 1 1 ? -22.933 2.911 -4.754 1.00 73.33 1 MET B N 1
A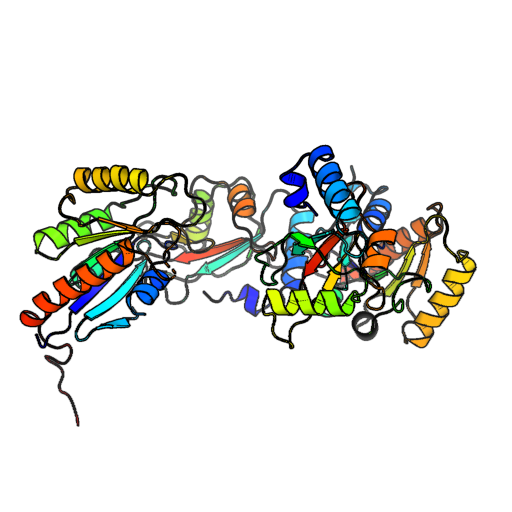TOM 2159 C CA . MET C 1 1 ? -21.672 2.769 -5.460 1.00 60.42 1 MET B CA 1
ATOM 2160 C C . MET C 1 1 ? -21.357 1.269 -5.581 1.00 60.54 1 MET B C 1
ATOM 2161 O O . MET C 1 1 ? -21.156 0.566 -4.586 1.00 59.33 1 MET B O 1
ATOM 2166 N N . LYS C 1 2 ? -21.315 0.761 -6.802 1.00 56.92 2 LYS B N 1
ATOM 2167 C CA . LYS C 1 2 ? -20.836 -0.594 -7.022 1.00 51.05 2 LYS B CA 1
ATOM 2168 C C . LYS C 1 2 ? -19.314 -0.549 -7.156 1.00 50.57 2 LYS B C 1
ATOM 2169 O O . LYS C 1 2 ? -18.750 0.433 -7.665 1.00 47.46 2 LYS B O 1
ATOM 2171 N N . TRP C 1 3 ? -18.650 -1.591 -6.655 1.00 41.39 3 TRP B N 1
ATOM 2172 C CA . TRP C 1 3 ? -17.194 -1.681 -6.698 1.00 39.52 3 TRP B CA 1
ATOM 2173 C C . TRP C 1 3 ? -16.809 -2.863 -7.566 1.00 42.87 3 TRP B C 1
ATOM 2174 O O . TRP C 1 3 ? -17.133 -4.004 -7.233 1.00 38.72 3 TRP B O 1
ATOM 2185 N N . MET C 1 4 ? -16.141 -2.583 -8.680 1.00 37.62 4 MET B N 1
ATOM 2186 C CA . MET C 1 4 ? -15.721 -3.640 -9.589 1.00 45.50 4 MET B CA 1
ATOM 2187 C C . MET C 1 4 ? -14.945 -4.741 -8.871 1.00 46.67 4 MET B C 1
ATOM 2188 O O . MET C 1 4 ? -15.150 -5.937 -9.152 1.00 40.75 4 MET B O 1
ATOM 2193 N N . PHE C 1 5 ? -14.075 -4.368 -7.918 1.00 36.10 5 PHE B N 1
ATOM 2194 C CA . PHE C 1 5 ? -13.273 -5.363 -7.212 1.00 37.92 5 PHE B CA 1
ATOM 2195 C C . PHE C 1 5 ? -14.143 -6.357 -6.475 1.00 36.67 5 PHE B C 1
ATOM 2196 O O . PHE C 1 5 ? -13.831 -7.563 -6.444 1.00 34.90 5 PHE B O 1
ATOM 2204 N N . LYS C 1 6 ? -15.212 -5.861 -5.838 1.00 32.31 6 LYS B N 1
ATOM 2205 C CA . LYS C 1 6 ? -16.164 -6.706 -5.137 1.00 30.46 6 LYS B CA 1
ATOM 2206 C C . LYS C 1 6 ? -17.008 -7.495 -6.132 1.00 31.79 6 LYS B C 1
ATOM 2207 O O . LYS C 1 6 ? -17.360 -8.641 -5.876 1.00 36.18 6 LYS B O 1
ATOM 2213 N N . GLU C 1 7 ? -17.368 -6.896 -7.254 1.00 33.17 7 GLU B N 1
ATOM 2214 C CA . GLU C 1 7 ? -18.092 -7.659 -8.275 1.00 39.53 7 GLU B CA 1
ATOM 2215 C C . GLU C 1 7 ? -17.276 -8.843 -8.775 1.00 45.09 7 GLU B C 1
ATOM 2216 O O . GLU C 1 7 ? -17.845 -9.903 -9.089 1.00 43.03 7 GLU B O 1
ATOM 2222 N N . ASP C 1 8 ? -15.947 -8.704 -8.806 1.00 36.48 8 ASP B N 1
ATOM 2223 C CA . ASP C 1 8 ? -15.041 -9.669 -9.426 1.00 42.16 8 ASP B CA 1
ATOM 2224 C C . ASP C 1 8 ? -14.626 -10.826 -8.512 1.00 45.37 8 ASP B C 1
ATOM 2225 O O . ASP C 1 8 ? -13.944 -11.742 -8.982 1.00 40.36 8 ASP B O 1
ATOM 2230 N N . HIS C 1 9 ? -14.978 -10.798 -7.227 1.00 39.12 9 HIS B N 1
ATOM 2231 C CA . HIS C 1 9 ? -14.448 -11.739 -6.252 1.00 38.00 9 HIS B CA 1
ATOM 2232 C C . HIS C 1 9 ? -15.428 -12.012 -5.128 1.00 36.08 9 HIS B C 1
ATOM 2233 O O . HIS C 1 9 ? -16.056 -11.076 -4.614 1.00 36.02 9 HIS B O 1
ATOM 2240 N N . SER C 1 10 ? -15.499 -13.277 -4.701 1.00 34.17 10 SER B N 1
ATOM 2241 C CA . SER C 1 10 ? -16.299 -13.605 -3.530 1.00 32.03 10 SER B CA 1
ATOM 2242 C C . SER C 1 10 ? -15.757 -12.877 -2.308 1.00 37.23 10 SER B C 1
ATOM 2243 O O . SER C 1 10 ? -14.559 -12.512 -2.225 1.00 31.45 10 SER B O 1
ATOM 2246 N N . LEU C 1 11 ? -16.668 -12.621 -1.365 1.00 29.00 11 LEU B N 1
ATOM 2247 C CA . LEU C 1 11 ? -16.244 -12.112 -0.062 1.00 30.13 11 LEU B CA 1
ATOM 2248 C C . LEU C 1 11 ? -15.077 -12.918 0.493 1.00 32.36 11 LEU B C 1
ATOM 2249 O O . LEU C 1 11 ? -14.090 -12.345 0.988 1.00 30.10 11 LEU B O 1
ATOM 2254 N N . GLU C 1 12 ? -15.206 -14.266 0.453 1.00 30.86 12 GLU B N 1
ATOM 2255 C CA . GLU C 1 12 ? -14.179 -15.123 1.027 1.00 32.00 12 GLU B CA 1
ATOM 2256 C C . GLU C 1 12 ? -12.857 -14.925 0.303 1.00 27.54 12 GLU B C 1
ATOM 2257 O O . GLU C 1 12 ? -11.816 -14.826 0.941 1.00 27.76 12 GLU B O 1
ATOM 2263 N N . HIS C 1 13 ? -12.880 -14.851 -1.027 1.00 27.86 13 HIS B N 1
ATOM 2264 C CA . HIS C 1 13 ? -11.647 -14.557 -1.764 1.00 31.85 13 HIS B CA 1
ATOM 2265 C C . HIS C 1 13 ? -11.018 -13.263 -1.264 1.00 31.85 13 HIS B C 1
ATOM 2266 O O . HIS C 1 13 ? -9.818 -13.218 -0.948 1.00 27.41 13 HIS B O 1
ATOM 2273 N N . ARG C 1 14 ? -11.830 -12.196 -1.146 1.00 29.46 14 ARG B N 1
ATOM 2274 C CA . ARG C 1 14 ? -11.280 -10.917 -0.710 1.00 33.82 14 ARG B CA 1
ATOM 2275 C C . ARG C 1 14 ? -10.752 -11.005 0.719 1.00 28.81 14 ARG B C 1
ATOM 2276 O O . ARG C 1 14 ? -9.658 -10.504 1.008 1.00 26.80 14 ARG B O 1
ATOM 2284 N N . CYS C 1 15 ? -11.480 -11.696 1.618 1.00 30.92 15 CYS B N 1
ATOM 2285 C CA . CYS C 1 15 ? -10.982 -11.865 2.990 1.00 33.23 15 CYS B CA 1
ATOM 2286 C C . CYS C 1 15 ? -9.610 -12.543 3.015 1.00 32.06 15 CYS B C 1
ATOM 2287 O O . CYS C 1 15 ? -8.720 -12.146 3.787 1.00 29.75 15 CYS B O 1
ATOM 2290 N N . VAL C 1 16 ? -9.440 -13.614 2.247 1.00 27.07 16 VAL B N 1
ATOM 2291 C CA . VAL C 1 16 ? -8.155 -14.315 2.335 1.00 27.66 16 VAL B CA 1
ATOM 2292 C C . VAL C 1 16 ? -7.045 -13.428 1.774 1.00 30.53 16 VAL B C 1
ATOM 2293 O O . VAL C 1 16 ? -5.937 -13.351 2.331 1.00 30.14 16 VAL B O 1
ATOM 2297 N N . GLU C 1 17 ? -7.324 -12.742 0.672 1.00 28.86 17 GLU B N 1
ATOM 2298 C CA . GLU C 1 17 ? -6.347 -11.846 0.064 1.00 33.68 17 GLU B CA 1
ATOM 2299 C C . GLU C 1 17 ? -5.876 -10.789 1.059 1.00 29.41 17 GLU B C 1
ATOM 2300 O O . GLU C 1 17 ? -4.668 -10.622 1.281 1.00 32.95 17 GLU B O 1
ATOM 2306 N N . SER C 1 18 ? -6.815 -10.031 1.650 1.00 24.44 18 SER B N 1
ATOM 2307 C CA . SER C 1 18 ? -6.390 -9.007 2.606 1.00 24.25 18 SER B CA 1
ATOM 2308 C C . SER C 1 18 ? -5.707 -9.618 3.815 1.00 25.35 18 SER B C 1
ATOM 2309 O O . SER C 1 18 ? -4.686 -9.092 4.295 1.00 29.48 18 SER B O 1
ATOM 2312 N N . ALA C 1 19 ? -6.236 -10.737 4.323 1.00 27.07 19 ALA B N 1
ATOM 2313 C CA . ALA C 1 19 ? -5.613 -11.400 5.464 1.00 30.87 19 ALA B CA 1
ATOM 2314 C C . ALA C 1 19 ? -4.167 -11.800 5.177 1.00 34.60 19 ALA B C 1
ATOM 2315 O O . ALA C 1 19 ? -3.301 -11.657 6.050 1.00 28.91 19 ALA B O 1
ATOM 2317 N N . LYS C 1 20 ? -3.899 -12.423 4.005 1.00 27.50 20 LYS B N 1
ATOM 2318 C CA . LYS C 1 20 ? -2.529 -12.828 3.717 1.00 29.32 20 LYS B CA 1
ATOM 2319 C C . LYS C 1 20 ? -1.634 -11.588 3.664 1.00 27.38 20 LYS B C 1
ATOM 2320 O O . LYS C 1 20 ? -0.535 -11.555 4.239 1.00 28.95 20 LYS B O 1
ATOM 2326 N N . ILE C 1 21 ? -2.095 -10.547 2.971 1.00 28.20 21 ILE B N 1
ATOM 2327 C CA . ILE C 1 21 ? -1.226 -9.380 2.796 1.00 30.10 21 ILE B CA 1
ATOM 2328 C C . ILE C 1 21 ? -0.983 -8.611 4.098 1.00 28.75 21 ILE B C 1
ATOM 2329 O O . ILE C 1 21 ? 0.152 -8.149 4.337 1.00 31.11 21 ILE B O 1
ATOM 2334 N N . ARG C 1 22 ? -1.960 -8.621 5.002 1.00 29.61 22 ARG B N 1
ATOM 2335 C CA . ARG C 1 22 ? -1.809 -7.991 6.321 1.00 33.41 22 ARG B CA 1
ATOM 2336 C C . ARG C 1 22 ? -0.883 -8.772 7.241 1.00 33.36 22 ARG B C 1
ATOM 2337 O O . ARG C 1 22 ? -0.149 -8.183 8.050 1.00 32.21 22 ARG B O 1
ATOM 2345 N N . ALA C 1 23 ? -0.949 -10.109 7.192 1.00 32.07 23 ALA B N 1
ATOM 2346 C CA . ALA C 1 23 ? 0.010 -10.903 7.938 1.00 31.55 23 ALA B CA 1
ATOM 2347 C C . ALA C 1 23 ? 1.422 -10.726 7.384 1.00 37.93 23 ALA B C 1
ATOM 2348 O O . ALA C 1 23 ? 2.399 -10.694 8.146 1.00 34.16 23 ALA B O 1
ATOM 2350 N N . LYS C 1 24 ? 1.550 -10.664 6.057 1.00 30.02 24 LYS B N 1
ATOM 2351 C CA . LYS C 1 24 ? 2.876 -10.543 5.446 1.00 33.11 24 LYS B CA 1
ATOM 2352 C C . LYS C 1 24 ? 3.482 -9.164 5.618 1.00 36.48 24 LYS B C 1
ATOM 2353 O O . LYS C 1 24 ? 4.694 -9.046 5.857 1.00 32.81 24 LYS B O 1
ATOM 2359 N N . TYR C 1 25 ? 2.678 -8.120 5.411 1.00 36.39 25 TYR B N 1
ATOM 2360 C CA . TYR C 1 25 ? 3.095 -6.714 5.468 1.00 34.75 25 TYR B CA 1
ATOM 2361 C C . TYR C 1 25 ? 2.296 -6.005 6.551 1.00 35.45 25 TYR B C 1
ATOM 2362 O O . TYR C 1 25 ? 1.315 -5.312 6.260 1.00 33.21 25 TYR B O 1
ATOM 2371 N N . PRO C 1 26 ? 2.656 -6.187 7.819 1.00 39.16 26 PRO B N 1
ATOM 2372 C CA . PRO C 1 26 ? 1.811 -5.638 8.893 1.00 37.17 26 PRO B CA 1
ATOM 2373 C C . PRO C 1 26 ? 1.901 -4.112 9.015 1.00 42.18 26 PRO B C 1
ATOM 2374 O O . PRO C 1 26 ? 1.034 -3.513 9.682 1.00 34.82 26 PRO B O 1
ATOM 2378 N N . ASP C 1 27 ? 2.856 -3.478 8.331 1.00 34.15 27 ASP B N 1
ATOM 2379 C CA . ASP C 1 27 ? 2.959 -2.023 8.324 1.00 36.38 27 ASP B CA 1
ATOM 2380 C C . ASP C 1 27 ? 2.471 -1.385 7.032 1.00 35.79 27 ASP B C 1
ATOM 2381 O O . ASP C 1 27 ? 2.791 -0.225 6.748 1.00 35.56 27 ASP B O 1
ATOM 2386 N N A ARG C 1 28 ? 1.684 -2.110 6.244 0.34 37.13 28 ARG B N 1
ATOM 2387 N N B ARG C 1 28 ? 1.657 -2.103 6.271 0.66 37.18 28 ARG B N 1
ATOM 2388 C CA A ARG C 1 28 ? 1.064 -1.563 5.051 0.34 33.28 28 ARG B CA 1
ATOM 2389 C CA B ARG C 1 28 ? 1.049 -1.612 5.052 0.66 33.21 28 ARG B CA 1
ATOM 2390 C C A ARG C 1 28 ? -0.416 -1.914 5.099 0.34 33.49 28 ARG B C 1
ATOM 2391 C C B ARG C 1 28 ? -0.436 -1.932 5.099 0.66 33.49 28 ARG B C 1
ATOM 2392 O O A ARG C 1 28 ? -0.833 -2.833 5.809 0.34 32.84 28 ARG B O 1
ATOM 2393 O O B ARG C 1 28 ? -0.876 -2.840 5.810 0.66 32.61 28 ARG B O 1
ATOM 2408 N N . VAL C 1 29 ? -1.208 -1.179 4.329 1.00 28.75 29 VAL B N 1
ATOM 2409 C CA . VAL C 1 29 ? -2.637 -1.476 4.244 1.00 34.01 29 VAL B CA 1
ATOM 2410 C C . VAL C 1 29 ? -3.024 -1.694 2.789 1.00 34.99 29 VAL B C 1
ATOM 2411 O O . VAL C 1 29 ? -2.560 -0.959 1.895 1.00 33.71 29 VAL B O 1
ATOM 2415 N N . PRO C 1 30 ? -3.913 -2.627 2.540 1.00 31.45 30 PRO B N 1
ATOM 2416 C CA . PRO C 1 30 ? -4.420 -2.858 1.179 1.00 29.87 30 PRO B CA 1
ATOM 2417 C C . PRO C 1 30 ? -5.598 -1.961 0.848 1.00 30.68 30 PRO B C 1
ATOM 2418 O O . PRO C 1 30 ? -6.577 -1.891 1.623 1.00 31.58 30 PRO B O 1
ATOM 2422 N N . VAL C 1 31 ? -5.542 -1.277 -0.300 1.00 28.32 31 VAL B N 1
ATOM 2423 C CA . VAL C 1 31 ? -6.562 -0.292 -0.671 1.00 29.07 31 VAL B CA 1
ATOM 2424 C C . VAL C 1 31 ? -7.076 -0.571 -2.085 1.00 28.37 31 VAL B C 1
ATOM 2425 O O . VAL C 1 31 ? -6.299 -0.816 -3.007 1.00 29.88 31 VAL B O 1
ATOM 2429 N N . ILE C 1 32 ? -8.363 -0.467 -2.263 1.00 27.16 32 ILE B N 1
ATOM 2430 C CA . ILE C 1 32 ? -8.992 -0.386 -3.578 1.00 27.08 32 ILE B CA 1
ATOM 2431 C C . ILE C 1 32 ? -9.345 1.071 -3.839 1.00 28.99 32 ILE B C 1
ATOM 2432 O O . ILE C 1 32 ? -9.954 1.714 -2.980 1.00 29.78 32 ILE B O 1
ATOM 2437 N N . VAL C 1 33 ? -8.946 1.591 -5.007 1.00 28.66 33 VAL B N 1
ATOM 2438 C CA . VAL C 1 33 ? -9.276 2.932 -5.475 1.00 25.17 33 VAL B CA 1
ATOM 2439 C C . VAL C 1 33 ? -10.151 2.822 -6.717 1.00 31.03 33 VAL B C 1
ATOM 2440 O O . VAL C 1 33 ? -9.769 2.164 -7.694 1.00 35.85 33 VAL B O 1
ATOM 2444 N N . GLU C 1 34 ? -11.270 3.518 -6.715 1.00 32.26 34 GLU B N 1
ATOM 2445 C CA . GLU C 1 34 ? -12.152 3.557 -7.871 1.00 37.43 34 GLU B CA 1
ATOM 2446 C C . GLU C 1 34 ? -12.690 4.962 -8.029 1.00 41.76 34 GLU B C 1
ATOM 2447 O O . GLU C 1 34 ? -13.021 5.603 -7.028 1.00 35.00 34 GLU B O 1
ATOM 2453 N N . LYS C 1 35 ? -12.817 5.427 -9.271 1.00 37.62 35 LYS B N 1
ATOM 2454 C CA . LYS C 1 35 ? -13.487 6.705 -9.482 1.00 38.46 35 LYS B CA 1
ATOM 2455 C C . LYS C 1 35 ? -14.985 6.575 -9.236 1.00 43.46 35 LYS B C 1
ATOM 2456 O O . LYS C 1 35 ? -15.601 5.523 -9.455 1.00 37.59 35 LYS B O 1
ATOM 2462 N N . VAL C 1 36 ? -15.568 7.653 -8.711 1.00 36.57 36 VAL B N 1
ATOM 2463 C CA . VAL C 1 36 ? -16.999 7.663 -8.475 1.00 35.69 36 VAL B CA 1
ATOM 2464 C C . VAL C 1 36 ? -17.738 7.369 -9.767 1.00 36.45 36 VAL B C 1
ATOM 2465 O O . VAL C 1 36 ? -17.464 7.983 -10.809 1.00 39.30 36 VAL B O 1
ATOM 2469 N N . SER C 1 37 ? -18.721 6.469 -9.687 1.00 41.42 37 SER B N 1
ATOM 2470 C CA . SER C 1 37 ? -19.557 6.152 -10.843 1.00 40.30 37 SER B CA 1
ATOM 2471 C C . SER C 1 37 ? -20.148 7.413 -11.439 1.00 47.96 37 SER B C 1
ATOM 2472 O O . SER C 1 37 ? -20.712 8.243 -10.726 1.00 42.42 37 SER B O 1
ATOM 2475 N N . GLY C 1 38 ? -19.981 7.577 -12.744 1.00 52.21 38 GLY B N 1
ATOM 2476 C CA . GLY C 1 38 ? -20.633 8.663 -13.430 1.00 45.69 38 GLY B CA 1
ATOM 2477 C C . GLY C 1 38 ? -19.922 9.992 -13.360 1.00 46.29 38 GLY B C 1
ATOM 2478 O O . GLY C 1 38 ? -20.394 10.951 -13.974 1.00 47.36 38 GLY B O 1
ATOM 2479 N N . SER C 1 39 ? -18.806 10.086 -12.637 1.00 46.46 39 SER B N 1
ATOM 2480 C CA . SER C 1 39 ? -18.059 11.333 -12.571 1.00 43.55 39 SER B CA 1
ATOM 2481 C C . SER C 1 39 ? -17.277 11.563 -13.851 1.00 48.84 39 SER B C 1
ATOM 2482 O O . SER C 1 39 ? -17.009 10.649 -14.629 1.00 50.23 39 SER B O 1
ATOM 2485 N N . GLN C 1 40 ? -16.878 12.800 -14.042 1.00 50.71 40 GLN B N 1
ATOM 2486 C CA . GLN C 1 40 ? -16.238 13.205 -15.274 1.00 49.87 40 GLN B CA 1
ATOM 2487 C C . GLN C 1 40 ? -14.728 13.047 -15.206 1.00 54.96 40 GLN B C 1
ATOM 2488 O O . GLN C 1 40 ? -14.090 12.901 -16.252 1.00 68.87 40 GLN B O 1
ATOM 2494 N N . ILE C 1 41 ? -14.161 12.974 -13.998 1.00 52.47 41 ILE B N 1
ATOM 2495 C CA . ILE C 1 41 ? -12.709 12.961 -13.831 1.00 46.44 41 ILE B CA 1
ATOM 2496 C C . ILE C 1 41 ? -12.070 11.758 -14.548 1.00 49.82 41 ILE B C 1
ATOM 2497 O O . ILE C 1 41 ? -12.647 10.665 -14.637 1.00 43.71 41 ILE B O 1
ATOM 2502 N N . VAL C 1 42 ? -10.839 11.955 -15.022 1.00 44.70 42 VAL B N 1
ATOM 2503 C CA . VAL C 1 42 ? -10.129 10.851 -15.658 1.00 55.12 42 VAL B CA 1
ATOM 2504 C C . VAL C 1 42 ? -10.001 9.641 -14.741 1.00 55.07 42 VAL B C 1
ATOM 2505 O O . VAL C 1 42 ? -9.968 9.750 -13.503 1.00 43.45 42 VAL B O 1
ATOM 2509 N N . ASP C 1 43 ? -9.907 8.465 -15.355 1.00 46.35 43 ASP B N 1
ATOM 2510 C CA . ASP C 1 43 ? -10.016 7.244 -14.587 1.00 48.87 43 ASP B CA 1
ATOM 2511 C C . ASP C 1 43 ? -8.595 6.767 -14.295 1.00 50.60 43 ASP B C 1
ATOM 2512 O O . ASP C 1 43 ? -7.620 7.339 -14.799 1.00 61.67 43 ASP B O 1
ATOM 2517 N N . ILE C 1 44 ? -8.462 5.752 -13.446 1.00 43.39 44 ILE B N 1
ATOM 2518 C CA . ILE C 1 44 ? -7.162 5.315 -12.940 1.00 42.89 44 ILE B CA 1
ATOM 2519 C C . ILE C 1 44 ? -6.851 3.918 -13.485 1.00 38.88 44 ILE B C 1
ATOM 2520 O O . ILE C 1 44 ? -7.739 3.064 -13.589 1.00 42.80 44 ILE B O 1
ATOM 2525 N N . ASP C 1 45 ? -5.587 3.679 -13.813 1.00 43.11 45 ASP B N 1
ATOM 2526 C CA . ASP C 1 45 ? -5.235 2.427 -14.502 1.00 44.45 45 ASP B CA 1
ATOM 2527 C C . ASP C 1 45 ? -5.217 1.228 -13.560 1.00 50.18 45 ASP B C 1
ATOM 2528 O O . ASP C 1 45 ? -5.655 0.131 -13.932 1.00 50.31 45 ASP B O 1
ATOM 2533 N N . LYS C 1 46 ? -4.727 1.428 -12.342 1.00 42.87 46 LYS B N 1
ATOM 2534 C CA . LYS C 1 46 ? -4.567 0.393 -11.337 1.00 36.90 46 LYS B CA 1
ATOM 2535 C C . LYS C 1 46 ? -5.523 0.681 -10.191 1.00 32.57 46 LYS B C 1
ATOM 2536 O O . LYS C 1 46 ? -5.632 1.830 -9.757 1.00 38.73 46 LYS B O 1
ATOM 2542 N N . ARG C 1 47 ? -6.231 -0.348 -9.714 1.00 41.00 47 ARG B N 1
ATOM 2543 C CA . ARG C 1 47 ? -7.222 -0.178 -8.640 1.00 36.84 47 ARG B CA 1
ATOM 2544 C C . ARG C 1 47 ? -6.750 -0.684 -7.289 1.00 38.92 47 ARG B C 1
ATOM 2545 O O . ARG C 1 47 ? -7.325 -0.295 -6.273 1.00 35.82 47 ARG B O 1
ATOM 2553 N N . LYS C 1 48 ? -5.742 -1.552 -7.251 1.00 37.82 48 LYS B N 1
ATOM 2554 C CA . LYS C 1 48 ? -5.361 -2.253 -6.037 1.00 32.76 48 LYS B CA 1
ATOM 2555 C C . LYS C 1 48 ? -3.958 -1.850 -5.627 1.00 33.95 48 LYS B C 1
ATOM 2556 O O . LYS C 1 48 ? -3.000 -2.097 -6.373 1.00 37.66 48 LYS B O 1
ATOM 2562 N N . TYR C 1 49 ? -3.822 -1.338 -4.407 1.00 29.76 49 TYR B N 1
ATOM 2563 C CA . TYR C 1 49 ? -2.594 -0.728 -3.925 1.00 35.74 49 TYR B CA 1
ATOM 2564 C C . TYR C 1 49 ? -2.242 -1.341 -2.586 1.00 38.78 49 TYR B C 1
ATOM 2565 O O . TYR C 1 49 ? -3.128 -1.706 -1.810 1.00 33.57 49 TYR B O 1
ATOM 2574 N N . LEU C 1 50 ? -0.945 -1.333 -2.266 1.00 33.73 50 LEU B N 1
ATOM 2575 C CA . LEU C 1 50 ? -0.473 -1.745 -0.954 1.00 31.21 50 LEU B CA 1
ATOM 2576 C C . LEU C 1 50 ? 0.294 -0.544 -0.398 1.00 33.84 50 LEU B C 1
ATOM 2577 O O . LEU C 1 50 ? 1.339 -0.181 -0.937 1.00 34.81 50 LEU B O 1
ATOM 2582 N N . VAL C 1 51 ? -0.227 0.095 0.643 1.00 32.21 51 VAL B N 1
ATOM 2583 C CA . VAL C 1 51 ? 0.139 1.468 1.007 1.00 31.53 51 VAL B CA 1
ATOM 2584 C C . VAL C 1 51 ? 0.837 1.452 2.363 1.00 37.89 51 VAL B C 1
ATOM 2585 O O . VAL C 1 51 ? 0.375 0.753 3.275 1.00 36.39 51 VAL B O 1
ATOM 2589 N N . PRO C 1 52 ? 1.980 2.130 2.526 1.00 38.79 52 PRO B N 1
ATOM 2590 C CA . PRO C 1 52 ? 2.597 2.200 3.862 1.00 35.18 52 PRO B CA 1
ATOM 2591 C C . PRO C 1 52 ? 1.625 2.836 4.842 1.00 37.93 52 PRO B C 1
ATOM 2592 O O . PRO C 1 52 ? 1.023 3.868 4.553 1.00 36.16 52 PRO B O 1
ATOM 2596 N N . SER C 1 53 ? 1.464 2.221 6.012 1.00 37.01 53 SER B N 1
ATOM 2597 C CA . SER C 1 53 ? 0.462 2.762 6.931 1.00 36.44 53 SER B CA 1
ATOM 2598 C C . SER C 1 53 ? 0.786 4.144 7.448 1.00 34.58 53 SER B C 1
ATOM 2599 O O . SER C 1 53 ? -0.103 4.784 8.011 1.00 35.02 53 SER B O 1
ATOM 2602 N N . ASP C 1 54 ? 2.021 4.591 7.326 1.00 39.07 54 ASP B N 1
ATOM 2603 C CA . ASP C 1 54 ? 2.373 5.857 7.941 1.00 44.62 54 ASP B CA 1
ATOM 2604 C C . ASP C 1 54 ? 2.252 7.040 6.991 1.00 40.66 54 ASP B C 1
ATOM 2605 O O . ASP C 1 54 ? 2.529 8.158 7.409 1.00 41.10 54 ASP B O 1
ATOM 2610 N N . ILE C 1 55 ? 1.862 6.855 5.717 1.00 37.51 55 ILE B N 1
ATOM 2611 C CA . ILE C 1 55 ? 1.642 8.054 4.918 1.00 42.32 55 ILE B CA 1
ATOM 2612 C C . ILE C 1 55 ? 0.279 8.606 5.293 1.00 40.29 55 ILE B C 1
ATOM 2613 O O . ILE C 1 55 ? -0.565 7.886 5.849 1.00 36.62 55 ILE B O 1
ATOM 2618 N N . THR C 1 56 ? 0.091 9.916 5.073 1.00 38.55 56 THR B N 1
ATOM 2619 C CA . THR C 1 56 ? -1.163 10.527 5.457 1.00 37.00 56 THR B CA 1
ATOM 2620 C C . THR C 1 56 ? -2.198 10.362 4.349 1.00 36.30 56 THR B C 1
ATOM 2621 O O . THR C 1 56 ? -1.871 10.091 3.190 1.00 32.06 56 THR B O 1
ATOM 2625 N N . VAL C 1 57 ? -3.469 10.552 4.719 1.00 32.21 57 VAL B N 1
ATOM 2626 C CA . VAL C 1 57 ? -4.525 10.596 3.710 1.00 37.07 57 VAL B CA 1
ATOM 2627 C C . VAL C 1 57 ? -4.222 11.668 2.665 1.00 34.52 57 VAL B C 1
ATOM 2628 O O . VAL C 1 57 ? -4.407 11.443 1.463 1.00 34.29 57 VAL B O 1
ATOM 2632 N N . ALA C 1 58 ? -3.739 12.848 3.097 1.00 31.59 58 ALA B N 1
ATOM 2633 C CA . ALA C 1 58 ? -3.337 13.874 2.142 1.00 32.38 58 ALA B CA 1
ATOM 2634 C C . ALA C 1 58 ? -2.294 13.350 1.158 1.00 33.49 58 ALA B C 1
ATOM 2635 O O . ALA C 1 58 ? -2.366 13.632 -0.045 1.00 37.09 58 ALA B O 1
ATOM 2637 N N . GLN C 1 59 ? -1.266 12.663 1.662 1.00 32.57 59 GLN B N 1
ATOM 2638 C CA . GLN C 1 59 ? -0.216 12.161 0.783 1.00 43.17 59 GLN B CA 1
ATOM 2639 C C . GLN C 1 59 ? -0.775 11.140 -0.208 1.00 33.32 59 GLN B C 1
ATOM 2640 O O . GLN C 1 59 ? -0.447 11.167 -1.401 1.00 34.68 59 GLN B O 1
ATOM 2646 N N . PHE C 1 60 ? -1.638 10.244 0.270 1.00 29.93 60 PHE B N 1
ATOM 2647 C CA . PHE C 1 60 ? -2.272 9.289 -0.632 1.00 35.30 60 PHE B CA 1
ATOM 2648 C C . PHE C 1 60 ? -3.086 10.008 -1.702 1.00 31.35 60 PHE B C 1
ATOM 2649 O O . PHE C 1 60 ? -3.049 9.619 -2.877 1.00 31.38 60 PHE B O 1
ATOM 2657 N N . MET C 1 61 ? -3.759 11.137 -1.341 1.00 35.03 61 MET B N 1
ATOM 2658 C CA . MET C 1 61 ? -4.495 11.834 -2.384 1.00 35.95 61 MET B CA 1
ATOM 2659 C C . MET C 1 61 ? -3.553 12.410 -3.428 1.00 34.75 61 MET B C 1
ATOM 2660 O O . MET C 1 61 ? -3.896 12.431 -4.615 1.00 34.25 61 MET B O 1
ATOM 2665 N N . TRP C 1 62 ? -2.358 12.835 -3.023 1.00 34.26 62 TRP B N 1
ATOM 2666 C CA . TRP C 1 62 ? -1.380 13.309 -3.998 1.00 35.53 62 TRP B CA 1
ATOM 2667 C C . TRP C 1 62 ? -0.889 12.158 -4.868 1.00 36.47 62 TRP B C 1
ATOM 2668 O O . TRP C 1 62 ? -0.654 12.324 -6.075 1.00 37.10 62 TRP B O 1
ATOM 2679 N N . ILE C 1 63 ? -0.722 10.988 -4.267 1.00 32.62 63 ILE B N 1
ATOM 2680 C CA . ILE C 1 63 ? -0.311 9.827 -5.044 1.00 33.03 63 ILE B CA 1
ATOM 2681 C C . ILE C 1 63 ? -1.337 9.555 -6.138 1.00 41.37 63 ILE B C 1
ATOM 2682 O O . ILE C 1 63 ? -0.994 9.363 -7.308 1.00 35.80 63 ILE B O 1
ATOM 2687 N N . ILE C 1 64 ? -2.621 9.628 -5.792 1.00 34.65 64 ILE B N 1
ATOM 2688 C CA . ILE C 1 64 ? -3.649 9.392 -6.792 1.00 37.77 64 ILE B CA 1
ATOM 2689 C C . ILE C 1 64 ? -3.624 10.479 -7.858 1.00 37.93 64 ILE B C 1
ATOM 2690 O O . ILE C 1 64 ? -3.662 10.184 -9.063 1.00 40.13 64 ILE B O 1
ATOM 2695 N N . ARG C 1 65 ? -3.583 11.754 -7.438 1.00 37.94 65 ARG B N 1
ATOM 2696 C CA . ARG C 1 65 ? -3.512 12.836 -8.411 1.00 33.14 65 ARG B CA 1
ATOM 2697 C C . ARG C 1 65 ? -2.393 12.592 -9.414 1.00 36.34 65 ARG B C 1
ATOM 2698 O O . ARG C 1 65 ? -2.583 12.756 -10.622 1.00 38.66 65 ARG B O 1
ATOM 2706 N N . LYS C 1 66 ? -1.230 12.159 -8.922 1.00 37.41 66 LYS B N 1
ATOM 2707 C CA . LYS C 1 66 ? -0.069 11.947 -9.778 1.00 38.56 66 LYS B CA 1
ATOM 2708 C C . LYS C 1 66 ? -0.260 10.737 -10.695 1.00 45.45 66 LYS B C 1
ATOM 2709 O O . LYS C 1 66 ? 0.132 10.778 -11.861 1.00 42.40 66 LYS B O 1
ATOM 2711 N N . ARG C 1 67 ? -0.882 9.668 -10.192 1.00 41.19 67 ARG B N 1
ATOM 2712 C CA . ARG C 1 67 ? -1.117 8.485 -11.004 1.00 52.73 67 ARG B CA 1
ATOM 2713 C C . ARG C 1 67 ? -2.083 8.758 -12.149 1.00 48.97 67 ARG B C 1
ATOM 2714 O O . ARG C 1 67 ? -1.901 8.199 -13.240 1.00 50.70 67 ARG B O 1
ATOM 2722 N N . ILE C 1 68 ? -3.091 9.615 -11.953 1.00 45.04 68 ILE B N 1
ATOM 2723 C CA . ILE C 1 68 ? -4.007 9.916 -13.048 1.00 46.42 68 ILE B CA 1
ATOM 2724 C C . ILE C 1 68 ? -3.596 11.162 -13.835 1.00 47.22 68 ILE B C 1
ATOM 2725 O O . ILE C 1 68 ? -4.231 11.465 -14.853 1.00 46.64 68 ILE B O 1
ATOM 2730 N N . GLN C 1 69 ? -2.516 11.848 -13.433 1.00 46.60 69 GLN B N 1
ATOM 2731 C CA . GLN C 1 69 ? -2.041 13.105 -14.044 1.00 42.63 69 GLN B CA 1
ATOM 2732 C C . GLN C 1 69 ? -3.127 14.183 -14.100 1.00 48.71 69 GLN B C 1
ATOM 2733 O O . GLN C 1 69 ? -3.352 14.826 -15.125 1.00 45.43 69 GLN B O 1
ATOM 2739 N N . LEU C 1 70 ? -3.774 14.404 -12.973 1.00 42.09 70 LEU B N 1
ATOM 2740 C CA . LEU C 1 70 ? -4.756 15.480 -12.878 1.00 43.93 70 LEU B CA 1
ATOM 2741 C C . LEU C 1 70 ? -4.042 16.811 -12.687 1.00 41.42 70 LEU B C 1
ATOM 2742 O O . LEU C 1 70 ? -3.279 16.964 -11.729 1.00 45.44 70 LEU B O 1
ATOM 2747 N N . PRO C 1 71 ? -4.246 17.780 -13.567 1.00 45.36 71 PRO B N 1
ATOM 2748 C CA . PRO C 1 71 ? -3.558 19.073 -13.421 1.00 51.09 71 PRO B CA 1
ATOM 2749 C C . PRO C 1 71 ? -3.893 19.757 -12.107 1.00 46.85 71 PRO B C 1
ATOM 2750 O O . PRO C 1 71 ? -5.010 19.665 -11.598 1.00 47.22 71 PRO B O 1
ATOM 2754 N N . SER C 1 72 ? -2.899 20.464 -11.560 1.00 49.31 72 SER B N 1
ATOM 2755 C CA . SER C 1 72 ? -3.057 21.014 -10.217 1.00 59.75 72 SER B CA 1
ATOM 2756 C C . SER C 1 72 ? -4.255 21.949 -10.118 1.00 54.52 72 SER B C 1
ATOM 2757 O O . SER C 1 72 ? -4.876 22.041 -9.053 1.00 61.55 72 SER B O 1
ATOM 2760 N N . GLU C 1 73 ? -4.628 22.611 -11.211 1.00 52.45 73 GLU B N 1
ATOM 2761 C CA . GLU C 1 73 ? -5.741 23.554 -11.148 1.00 55.61 73 GLU B CA 1
ATOM 2762 C C . GLU C 1 73 ? -7.105 22.866 -11.023 1.00 63.48 73 GLU B C 1
ATOM 2763 O O . GLU C 1 73 ? -8.123 23.569 -10.939 1.00 56.63 73 GLU B O 1
ATOM 2769 N N . LYS C 1 74 ? -7.153 21.531 -11.012 1.00 49.32 74 LYS B N 1
ATOM 2770 C CA . LYS C 1 74 ? -8.391 20.771 -10.882 1.00 51.29 74 LYS B CA 1
ATOM 2771 C C . LYS C 1 74 ? -8.441 20.121 -9.512 1.00 46.27 74 LYS B C 1
ATOM 2772 O O . LYS C 1 74 ? -7.443 19.574 -9.038 1.00 50.89 74 LYS B O 1
ATOM 2778 N N . ALA C 1 75 ? -9.594 20.206 -8.856 1.00 40.78 75 ALA B N 1
ATOM 2779 C CA . ALA C 1 75 ? -9.719 19.611 -7.537 1.00 39.99 75 ALA B CA 1
ATOM 2780 C C . ALA C 1 75 ? -9.889 18.107 -7.641 1.00 37.04 75 ALA B C 1
ATOM 2781 O O . ALA C 1 75 ? -10.357 17.592 -8.650 1.00 36.98 75 ALA B O 1
ATOM 2783 N N . ILE C 1 76 ? -9.502 17.430 -6.572 1.00 31.20 76 ILE B N 1
ATOM 2784 C CA . ILE C 1 76 ? -9.754 16.012 -6.327 1.00 32.23 76 ILE B CA 1
ATOM 2785 C C . ILE C 1 76 ? -10.250 15.844 -4.891 1.00 33.21 76 ILE B C 1
ATOM 2786 O O . ILE C 1 76 ? -9.858 16.597 -3.988 1.00 35.59 76 ILE B O 1
ATOM 2791 N N . PHE C 1 77 ? -11.125 14.855 -4.698 1.00 26.89 77 PHE B N 1
ATOM 2792 C CA . PHE C 1 77 ? -11.751 14.456 -3.439 1.00 27.50 77 PHE B CA 1
ATOM 2793 C C . PHE C 1 77 ? -11.660 12.945 -3.302 1.00 33.86 77 PHE B C 1
ATOM 2794 O O . PHE C 1 77 ? -11.888 12.204 -4.279 1.00 28.72 77 PHE B O 1
ATOM 2802 N N . LEU C 1 78 ? -11.327 12.492 -2.097 1.00 24.04 78 LEU B N 1
ATOM 2803 C CA . LEU C 1 78 ? -11.497 11.106 -1.714 1.00 26.44 78 LEU B CA 1
ATOM 2804 C C . LEU C 1 78 ? -12.747 10.955 -0.862 1.00 33.99 78 LEU B C 1
ATOM 2805 O O . LEU C 1 78 ? -13.125 11.850 -0.091 1.00 29.38 78 LEU B O 1
ATOM 2810 N N . PHE C 1 79 ? -13.353 9.790 -0.975 1.00 30.55 79 PHE B N 1
ATOM 2811 C CA . PHE C 1 79 ? -14.494 9.416 -0.162 1.00 31.77 79 PHE B CA 1
ATOM 2812 C C . PHE C 1 79 ? -14.273 8.001 0.363 1.00 31.38 79 PHE B C 1
ATOM 2813 O O . PHE C 1 79 ? -13.843 7.099 -0.377 1.00 30.96 79 PHE B O 1
ATOM 2821 N N . VAL C 1 80 ? -14.537 7.808 1.646 1.00 27.36 80 VAL B N 1
ATOM 2822 C CA . VAL C 1 80 ? -14.445 6.490 2.264 1.00 28.52 80 VAL B CA 1
ATOM 2823 C C . VAL C 1 80 ? -15.702 6.326 3.098 1.00 34.11 80 VAL B C 1
ATOM 2824 O O . VAL C 1 80 ? -16.028 7.198 3.926 1.00 31.53 80 VAL B O 1
ATOM 2828 N N A ASP C 1 81 ? -16.436 5.249 2.841 0.56 31.79 81 ASP B N 1
ATOM 2829 N N B ASP C 1 81 ? -16.444 5.248 2.853 0.44 31.86 81 ASP B N 1
ATOM 2830 C C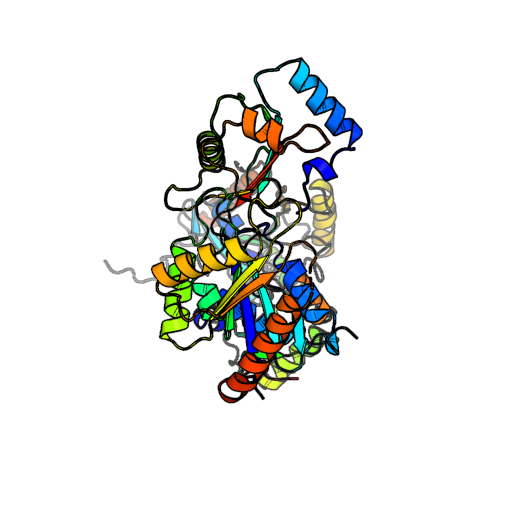A A ASP C 1 81 ? -17.686 4.986 3.540 0.56 32.70 81 ASP B CA 1
ATOM 2831 C CA B ASP C 1 81 ? -17.700 4.979 3.561 0.44 32.74 81 ASP B CA 1
ATOM 2832 C C A ASP C 1 81 ? -18.569 6.243 3.530 0.56 39.40 81 ASP B C 1
ATOM 2833 C C B ASP C 1 81 ? -18.605 6.221 3.523 0.44 39.37 81 ASP B C 1
ATOM 2834 O O A ASP C 1 81 ? -19.052 6.729 4.560 0.56 33.52 81 ASP B O 1
ATOM 2835 O O B ASP C 1 81 ? -19.123 6.693 4.543 0.44 33.61 81 ASP B O 1
ATOM 2844 N N . LYS C 1 82 ? -18.780 6.765 2.324 1.00 29.89 82 LYS B N 1
ATOM 2845 C CA . LYS C 1 82 ? -19.751 7.796 2.016 1.00 31.43 82 LYS B CA 1
ATOM 2846 C C . LYS C 1 82 ? -19.297 9.176 2.486 1.00 34.77 82 LYS B C 1
ATOM 2847 O O . LYS C 1 82 ? -20.098 10.120 2.371 1.00 32.09 82 LYS B O 1
ATOM 2853 N N . THR C 1 83 ? -18.099 9.333 3.054 1.00 29.48 83 THR B N 1
ATOM 2854 C CA . THR C 1 83 ? -17.782 10.662 3.579 1.00 33.52 83 THR B CA 1
ATOM 2855 C C . THR C 1 83 ? -16.340 11.017 3.227 1.00 33.54 83 THR B C 1
ATOM 2856 O O . THR C 1 83 ? -15.544 10.167 2.796 1.00 29.79 83 THR B O 1
ATOM 2860 N N . VAL C 1 84 ? -15.994 12.297 3.424 1.00 27.67 84 VAL B N 1
ATOM 2861 C CA . VAL C 1 84 ? -14.626 12.768 3.163 1.00 23.47 84 VAL B CA 1
ATOM 2862 C C . VAL C 1 84 ? -13.741 12.403 4.348 1.00 31.90 84 VAL B C 1
ATOM 2863 O O . VAL C 1 84 ? -14.028 12.821 5.486 1.00 31.04 84 VAL B O 1
ATOM 2867 N N . PRO C 1 85 ? -12.640 11.666 4.137 1.00 29.78 85 PRO B N 1
ATOM 2868 C CA . PRO C 1 85 ? -11.813 11.240 5.266 1.00 29.72 85 PRO B CA 1
ATOM 2869 C C . PRO C 1 85 ? -10.901 12.365 5.734 1.00 30.65 85 PRO B C 1
ATOM 2870 O O . PRO C 1 85 ? -10.446 13.205 4.954 1.00 31.94 85 PRO B O 1
ATOM 2874 N N . GLN C 1 86 ? -10.644 12.371 7.036 1.00 30.77 86 GLN B N 1
ATOM 2875 C CA . GLN C 1 86 ? -9.757 13.381 7.633 1.00 34.33 86 GLN B CA 1
ATOM 2876 C C . GLN C 1 86 ? -8.370 13.357 6.975 1.00 29.43 86 GLN B C 1
ATOM 2877 O O . GLN C 1 86 ? -7.664 12.358 7.056 1.00 31.63 86 GLN B O 1
ATOM 2883 N N . SER C 1 87 ? -7.970 14.462 6.324 1.00 28.23 87 SER B N 1
ATOM 2884 C CA . SER C 1 87 ? -6.766 14.444 5.482 1.00 29.88 87 SER B CA 1
ATOM 2885 C C . SER C 1 87 ? -5.495 14.170 6.299 1.00 31.26 87 SER B C 1
ATOM 2886 O O . SER C 1 87 ? -4.493 13.634 5.773 1.00 31.96 87 SER B O 1
ATOM 2889 N N . SER C 1 88 ? -5.518 14.512 7.595 1.00 31.84 88 SER B N 1
ATOM 2890 C CA . SER C 1 88 ? -4.339 14.411 8.457 1.00 34.23 88 SER B CA 1
ATOM 2891 C C . SER C 1 88 ? -4.211 13.054 9.143 1.00 32.40 88 SER B C 1
ATOM 2892 O O . SER C 1 88 ? -3.244 12.852 9.891 1.00 35.20 88 SER B O 1
ATOM 2895 N N . LEU C 1 89 ? -5.196 12.154 8.986 1.00 30.81 89 LEU B N 1
ATOM 2896 C CA . LEU C 1 89 ? -5.038 10.766 9.427 1.00 32.11 89 LEU B CA 1
ATOM 2897 C C . LEU C 1 89 ? -3.915 10.070 8.658 1.00 30.70 89 LEU B C 1
ATOM 2898 O O . LEU C 1 89 ? -3.695 10.330 7.473 1.00 34.60 89 LEU B O 1
ATOM 2903 N N . THR C 1 90 ? -3.256 9.102 9.300 1.00 34.00 90 THR B N 1
ATOM 2904 C CA . THR C 1 90 ? -2.443 8.216 8.491 1.00 31.78 90 THR B CA 1
ATOM 2905 C C . THR C 1 90 ? -3.347 7.183 7.795 1.00 35.20 90 THR B C 1
ATOM 2906 O O . THR C 1 90 ? -4.512 6.964 8.180 1.00 31.66 90 THR B O 1
ATOM 2910 N N . MET C 1 91 ? -2.812 6.590 6.722 1.00 33.56 91 MET B N 1
ATOM 2911 C CA . MET C 1 91 ? -3.531 5.502 6.047 1.00 30.06 91 MET B CA 1
ATOM 2912 C C . MET C 1 91 ? -3.738 4.318 6.977 1.00 32.83 91 MET B C 1
ATOM 2913 O O . MET C 1 91 ? -4.775 3.634 6.900 1.00 30.86 91 MET B O 1
ATOM 2918 N N . GLY C 1 92 ? -2.820 4.099 7.916 1.00 28.45 92 GLY B N 1
ATOM 2919 C CA . GLY C 1 92 ? -3.048 3.037 8.880 1.00 32.49 92 GLY B CA 1
ATOM 2920 C C . GLY C 1 92 ? -4.166 3.365 9.851 1.00 39.83 92 GLY B C 1
ATOM 2921 O O . GLY C 1 92 ? -4.919 2.478 10.264 1.00 33.28 92 GLY B O 1
ATOM 2922 N N . GLN C 1 93 ? -4.321 4.648 10.211 1.00 30.42 93 GLN B N 1
ATOM 2923 C CA . GLN C 1 93 ? -5.427 4.984 11.106 1.00 29.92 93 GLN B CA 1
ATOM 2924 C C . GLN C 1 93 ? -6.755 4.911 10.372 1.00 32.35 93 GLN B C 1
ATOM 2925 O O . GLN C 1 93 ? -7.760 4.457 10.939 1.00 31.51 93 GLN B O 1
ATOM 2931 N N . LEU C 1 94 ? -6.780 5.375 9.121 1.00 30.10 94 LEU B N 1
ATOM 2932 C CA . LEU C 1 94 ? -8.008 5.334 8.335 1.00 36.70 94 LEU B CA 1
ATOM 2933 C C . LEU C 1 94 ? -8.433 3.895 8.089 1.00 41.54 94 LEU B C 1
ATOM 2934 O O . LEU C 1 94 ? -9.638 3.558 8.142 1.00 29.75 94 LEU B O 1
ATOM 2939 N N . TYR C 1 95 ? -7.448 3.039 7.793 1.00 34.59 95 TYR B N 1
ATOM 2940 C CA . TYR C 1 95 ? -7.711 1.613 7.630 1.00 27.31 95 TYR B CA 1
ATOM 2941 C C . TYR C 1 95 ? -8.402 1.040 8.864 1.00 32.90 95 TYR B C 1
ATOM 2942 O O . TYR C 1 95 ? -9.447 0.383 8.765 1.00 30.39 95 TYR B O 1
ATOM 2951 N N . GLU C 1 96 ? -7.814 1.246 10.038 1.00 29.42 96 GLU B N 1
ATOM 2952 C CA . GLU C 1 96 ? -8.395 0.709 11.262 1.00 35.58 96 GLU B CA 1
ATOM 2953 C C . GLU C 1 96 ? -9.787 1.254 11.524 1.00 33.26 96 GLU B C 1
ATOM 2954 O O . GLU C 1 96 ? -10.612 0.557 12.117 1.00 33.00 96 GLU B O 1
ATOM 2960 N N . LYS C 1 97 ? -10.050 2.499 11.126 1.00 33.96 97 LYS B N 1
ATOM 2961 C CA . LYS C 1 97 ? -11.341 3.138 11.379 1.00 37.25 97 LYS B CA 1
ATOM 2962 C C . LYS C 1 97 ? -12.437 2.676 10.398 1.00 39.12 97 LYS B C 1
ATOM 2963 O O . LYS C 1 97 ? -13.603 2.519 10.779 1.00 36.31 97 LYS B O 1
ATOM 2969 N N . GLU C 1 98 ? -12.076 2.436 9.130 1.00 35.40 98 GLU B N 1
ATOM 2970 C CA . GLU C 1 98 ? -13.030 2.376 8.028 1.00 32.69 98 GLU B CA 1
ATOM 2971 C C . GLU C 1 98 ? -12.794 1.211 7.065 1.00 30.62 98 GLU B C 1
ATOM 2972 O O . GLU C 1 98 ? -13.462 1.136 6.009 1.00 30.73 98 GLU B O 1
ATOM 2978 N N . LYS C 1 99 ? -11.899 0.299 7.402 1.00 34.58 99 LYS B N 1
ATOM 2979 C CA . LYS C 1 99 ? -11.707 -0.892 6.584 1.00 30.92 99 LYS B CA 1
ATOM 2980 C C . LYS C 1 99 ? -13.034 -1.635 6.413 1.00 33.44 99 LYS B C 1
ATOM 2981 O O . LYS C 1 99 ? -13.861 -1.714 7.339 1.00 27.95 99 LYS B O 1
ATOM 2987 N N . ASP C 1 100 ? -13.241 -2.150 5.200 1.00 28.44 100 ASP B N 1
ATOM 2988 C CA . ASP C 1 100 ? -14.340 -3.054 4.892 1.00 32.58 100 ASP B CA 1
ATOM 2989 C C . ASP C 1 100 ? -14.287 -4.323 5.741 1.00 27.19 100 ASP B C 1
ATOM 2990 O O . ASP C 1 100 ? -13.218 -4.767 6.224 1.00 28.73 100 ASP B O 1
ATOM 2995 N N . GLU C 1 101 ? -15.450 -4.986 5.823 1.00 28.24 101 GLU B N 1
ATOM 2996 C CA . GLU C 1 101 ? -15.484 -6.290 6.484 1.00 29.40 101 GLU B CA 1
ATOM 2997 C C . GLU C 1 101 ? -14.561 -7.270 5.751 1.00 34.29 101 GLU B C 1
ATOM 2998 O O . GLU C 1 101 ? -14.116 -8.260 6.342 1.00 35.25 101 GLU B O 1
ATOM 3004 N N . ASP C 1 102 ? -14.258 -7.028 4.458 1.00 31.84 102 ASP B N 1
ATOM 3005 C CA . ASP C 1 102 ? -13.385 -7.936 3.714 1.00 35.60 102 ASP B CA 1
ATOM 3006 C C . ASP C 1 102 ? -11.904 -7.608 3.915 1.00 30.16 102 ASP B C 1
ATOM 3007 O O . ASP C 1 102 ? -11.067 -8.273 3.341 1.00 27.03 102 ASP B O 1
ATOM 3012 N N . GLY C 1 103 ? -11.579 -6.654 4.790 1.00 31.09 103 GLY B N 1
ATOM 3013 C CA . GLY C 1 103 ? -10.209 -6.349 5.133 1.00 27.31 103 GLY B CA 1
ATOM 3014 C C . GLY C 1 103 ? -9.503 -5.387 4.197 1.00 31.89 103 GLY B C 1
ATOM 3015 O O . GLY C 1 103 ? -8.343 -5.037 4.469 1.00 31.33 103 GLY B O 1
ATOM 3016 N N . PHE C 1 104 ? -10.137 -4.964 3.103 1.00 29.51 104 PHE B N 1
ATOM 3017 C CA . PHE C 1 104 ? -9.611 -3.898 2.258 1.00 24.50 104 PHE B CA 1
ATOM 3018 C C . PHE C 1 104 ? -10.210 -2.559 2.697 1.00 26.62 104 PHE B C 1
ATOM 3019 O O . PHE C 1 104 ? -11.306 -2.518 3.237 1.00 31.84 104 PHE B O 1
ATOM 3027 N N . LEU C 1 105 ? -9.471 -1.486 2.454 1.00 25.35 105 LEU B N 1
ATOM 3028 C CA . LEU C 1 105 ? -10.009 -0.125 2.537 1.00 27.56 105 LEU B CA 1
ATOM 3029 C C . LEU C 1 105 ? -10.467 0.322 1.160 1.00 30.30 105 LEU B C 1
ATOM 3030 O O . LEU C 1 105 ? -9.668 0.292 0.212 1.00 32.08 105 LEU B O 1
ATOM 3035 N N . TYR C 1 106 ? -11.711 0.798 1.045 1.00 27.13 106 TYR B N 1
ATOM 3036 C CA . TYR C 1 106 ? -12.224 1.216 -0.253 1.00 28.95 106 TYR B CA 1
ATOM 3037 C C . TYR C 1 106 ? -12.248 2.738 -0.343 1.00 28.61 106 TYR B C 1
ATOM 3038 O O . TYR C 1 106 ? -12.880 3.383 0.490 1.00 29.16 106 TYR B O 1
ATOM 3047 N N . VAL C 1 107 ? -11.556 3.291 -1.349 1.00 28.11 107 VAL B N 1
ATOM 3048 C CA . VAL C 1 107 ? -11.362 4.737 -1.516 1.00 33.80 107 VAL B CA 1
ATOM 3049 C C . VAL C 1 107 ? -11.923 5.082 -2.881 1.00 32.47 107 VAL B C 1
ATOM 3050 O O . VAL C 1 107 ? -11.443 4.561 -3.903 1.00 33.04 107 VAL B O 1
ATOM 3054 N N . ALA C 1 108 ? -12.973 5.898 -2.903 1.00 27.64 108 ALA B N 1
ATOM 3055 C CA . ALA C 1 108 ? -13.502 6.424 -4.156 1.00 36.23 108 ALA B CA 1
ATOM 3056 C C . ALA C 1 108 ? -12.892 7.803 -4.376 1.00 31.05 108 ALA B C 1
ATOM 3057 O O . ALA C 1 108 ? -12.505 8.459 -3.419 1.00 29.66 108 ALA B O 1
ATOM 3059 N N . TYR C 1 109 ? -12.748 8.219 -5.631 1.00 31.13 109 TYR B N 1
ATOM 3060 C CA . TYR C 1 109 ? -12.306 9.585 -5.875 1.00 33.76 109 TYR B CA 1
ATOM 3061 C C . TYR C 1 109 ? -13.125 10.245 -6.978 1.00 31.66 109 TYR B C 1
ATOM 3062 O O . TYR C 1 109 ? -13.777 9.580 -7.784 1.00 33.54 109 TYR B O 1
ATOM 3071 N N . SER C 1 110 ? -13.083 11.588 -7.002 1.00 32.17 110 SER B N 1
ATOM 3072 C CA . SER C 1 110 ? -13.754 12.325 -8.066 1.00 31.86 110 SER B CA 1
ATOM 3073 C C . SER C 1 110 ? -13.157 13.719 -8.153 1.00 30.63 110 SER B C 1
ATOM 3074 O O . SER C 1 110 ? -12.440 14.177 -7.253 1.00 31.91 110 SER B O 1
ATOM 3077 N N . GLY C 1 111 ? -13.461 14.388 -9.261 1.00 33.34 111 GLY B N 1
ATOM 3078 C CA . GLY C 1 111 ? -13.274 15.827 -9.353 1.00 37.86 111 GLY B CA 1
ATOM 3079 C C . GLY C 1 111 ? -14.418 16.585 -8.699 1.00 39.99 111 GLY B C 1
ATOM 3080 O O . GLY C 1 111 ? -15.149 16.059 -7.856 1.00 38.31 111 GLY B O 1
ATOM 3081 N N . GLU C 1 112 ? -14.550 17.854 -9.070 1.00 35.80 112 GLU B N 1
ATOM 3082 C CA . GLU C 1 112 ? -15.674 18.689 -8.647 1.00 36.86 112 GLU B CA 1
ATOM 3083 C C . GLU C 1 112 ? -16.923 18.275 -9.388 1.00 37.99 112 GLU B C 1
ATOM 3084 O O . GLU C 1 112 ? -17.462 19.028 -10.197 1.00 41.41 112 GLU B O 1
ATOM 3090 N N . ASN C 1 113 ? -17.362 17.055 -9.105 1.00 42.91 113 ASN B N 1
ATOM 3091 C CA . ASN C 1 113 ? -18.373 16.377 -9.891 1.00 43.12 113 ASN B CA 1
ATOM 3092 C C . ASN C 1 113 ? -19.689 17.109 -9.745 1.00 41.17 113 ASN B C 1
ATOM 3093 O O . ASN C 1 113 ? -20.277 17.111 -8.658 1.00 47.79 113 ASN B O 1
ATOM 3098 N N . THR C 1 114 ? -20.136 17.767 -10.822 1.00 44.82 114 THR B N 1
ATOM 3099 C CA . THR C 1 114 ? -21.482 18.338 -10.877 1.00 43.74 114 THR B CA 1
ATOM 3100 C C . THR C 1 114 ? -22.568 17.470 -10.250 1.00 43.59 114 THR B C 1
ATOM 3101 O O . THR C 1 114 ? -23.503 17.997 -9.638 1.00 44.66 114 THR B O 1
ATOM 3105 N N . PHE C 1 115 ? -22.488 16.148 -10.385 1.00 42.62 115 PHE B N 1
ATOM 3106 C CA . PHE C 1 115 ? -23.578 15.308 -9.890 1.00 47.34 115 PHE B CA 1
ATOM 3107 C C . PHE C 1 115 ? -23.386 14.828 -8.459 1.00 44.14 115 PHE B C 1
ATOM 3108 O O . PHE C 1 115 ? -24.173 13.988 -8.000 1.00 41.50 115 PHE B O 1
ATOM 3116 N N . GLY C 1 116 ? -22.426 15.397 -7.712 1.00 42.85 116 GLY B N 1
ATOM 3117 C CA . GLY C 1 116 ? -22.330 15.098 -6.288 1.00 38.15 116 GLY B CA 1
ATOM 3118 C C . GLY C 1 116 ? -21.668 13.726 -6.074 1.00 47.21 116 GLY B C 1
ATOM 3119 O O . GLY C 1 116 ? -20.738 13.365 -6.802 1.00 43.90 116 GLY B O 1
ATOM 3120 N N . PHE C 1 117 ? -22.126 12.954 -5.090 1.00 36.05 117 PHE B N 1
ATOM 3121 C CA . PHE C 1 117 ? -21.468 11.718 -4.673 1.00 39.08 117 PHE B CA 1
ATOM 3122 C C . PHE C 1 117 ? -22.556 10.950 -3.920 1.00 46.83 117 PHE B C 1
ATOM 3123 O O . PHE C 1 117 ? -23.181 11.545 -3.004 1.00 39.27 117 PHE B O 1
ATOM 3131 N N . PRO D 2 4 ? 6.278 11.829 -60.220 1.00 74.87 4 PRO D N 1
ATOM 3132 C CA . PRO D 2 4 ? 5.187 12.063 -59.260 1.00 58.70 4 PRO D CA 1
ATOM 3133 C C . PRO D 2 4 ? 5.071 13.524 -58.762 1.00 74.83 4 PRO D C 1
ATOM 3134 O O . PRO D 2 4 ? 5.599 13.889 -57.708 1.00 83.73 4 PRO D O 1
ATOM 3138 N N . GLN D 2 5 ? 4.366 14.353 -59.534 1.00 61.24 5 GLN D N 1
ATOM 3139 C CA . GLN D 2 5 ? 4.132 15.751 -59.188 1.00 60.94 5 GLN D CA 1
ATOM 3140 C C . GLN D 2 5 ? 2.667 16.045 -58.881 1.00 49.12 5 GLN D C 1
ATOM 3141 O O . GLN D 2 5 ? 2.337 17.156 -58.447 1.00 43.74 5 GLN D O 1
ATOM 3147 N N . GLY D 2 6 ? 1.795 15.076 -59.050 1.00 42.32 6 GLY D N 1
ATOM 3148 C CA . GLY D 2 6 ? 0.388 15.319 -58.831 1.00 35.95 6 GLY D CA 1
ATOM 3149 C C . GLY D 2 6 ? -0.020 15.273 -57.370 1.00 40.12 6 GLY D C 1
ATOM 3150 O O . GLY D 2 6 ? 0.725 14.907 -56.454 1.00 34.88 6 GLY D O 1
ATOM 3151 N N . ASP D 2 7 ? -1.273 15.638 -57.162 1.00 32.57 7 ASP D N 1
ATOM 3152 C CA . ASP D 2 7 ? -1.902 15.583 -55.858 1.00 31.02 7 ASP D CA 1
ATOM 3153 C C . ASP D 2 7 ? -3.096 14.628 -55.900 1.00 34.40 7 ASP D C 1
ATOM 3154 O O . ASP D 2 7 ? -3.935 14.707 -56.790 1.00 42.08 7 ASP D O 1
ATOM 3159 N N . VAL D 2 8 ? -3.157 13.735 -54.932 1.00 28.23 8 VAL D N 1
ATOM 3160 C CA . VAL D 2 8 ? -4.068 12.602 -54.932 1.00 30.96 8 VAL D CA 1
ATOM 3161 C C . VAL D 2 8 ? -4.973 12.772 -53.734 1.00 34.23 8 VAL D C 1
ATOM 3162 O O . VAL D 2 8 ? -4.502 13.121 -52.642 1.00 28.95 8 VAL D O 1
ATOM 3166 N N . THR D 2 9 ? -6.258 12.530 -53.930 1.00 24.60 9 THR D N 1
ATOM 3167 C CA . THR D 2 9 ? -7.210 12.621 -52.833 1.00 25.66 9 THR D CA 1
ATOM 3168 C C . THR D 2 9 ? -7.731 11.222 -52.518 1.00 25.57 9 THR D C 1
ATOM 3169 O O . THR D 2 9 ? -8.208 10.525 -53.432 1.00 27.20 9 THR D O 1
ATOM 3173 N N . ALA D 2 10 ? -7.732 10.856 -51.230 1.00 26.23 10 ALA D N 1
ATOM 3174 C CA . ALA D 2 10 ? -8.382 9.632 -50.758 1.00 27.23 10 ALA D CA 1
ATOM 3175 C C . ALA D 2 10 ? -9.545 10.033 -49.864 1.00 27.63 10 ALA D C 1
ATOM 3176 O O . ALA D 2 10 ? -9.346 10.727 -48.847 1.00 26.78 10 ALA D O 1
ATOM 3178 N N . LEU D 2 11 ? -10.754 9.623 -50.244 1.00 25.94 11 LEU D N 1
ATOM 3179 C CA . LEU D 2 11 ? -11.948 9.941 -49.472 1.00 26.75 11 LEU D CA 1
ATOM 3180 C C . LEU D 2 11 ? -12.416 8.711 -48.709 1.00 23.98 11 LEU D C 1
ATOM 3181 O O . LEU D 2 11 ? -12.567 7.643 -49.286 1.00 25.77 11 LEU D O 1
ATOM 3186 N N . PHE D 2 12 ? -12.691 8.890 -47.410 1.00 26.52 12 PHE D N 1
ATOM 3187 C CA . PHE D 2 12 ? -13.194 7.834 -46.546 1.00 23.03 12 PHE D CA 1
ATOM 3188 C C . PHE D 2 12 ? -14.688 8.088 -46.407 1.00 29.17 12 PHE D C 1
ATOM 3189 O O . PHE D 2 12 ? -15.075 9.126 -45.843 1.00 24.59 12 PHE D O 1
ATOM 3197 N N . LEU D 2 13 ? -15.528 7.186 -46.946 1.00 25.65 13 LEU D N 1
ATOM 3198 C CA . LEU D 2 13 ? -16.985 7.386 -46.924 1.00 22.90 13 LEU D CA 1
ATOM 3199 C C . LEU D 2 13 ? -17.606 6.280 -46.080 1.00 27.39 13 LEU D C 1
ATOM 3200 O O . LEU D 2 13 ? -17.193 5.112 -46.169 1.00 23.62 13 LEU D O 1
ATOM 3205 N N . GLY D 2 14 ? -18.616 6.622 -45.262 1.00 25.03 14 GLY D N 1
ATOM 3206 C CA . GLY D 2 14 ? -19.242 5.581 -44.485 1.00 22.39 14 GLY D CA 1
ATOM 3207 C C . GLY D 2 14 ? -20.120 6.220 -43.427 1.00 29.21 14 GLY D C 1
ATOM 3208 O O . GLY D 2 14 ? -20.152 7.450 -43.292 1.00 25.59 14 GLY D O 1
ATOM 3209 N N . PRO D 2 15 ? -20.831 5.393 -42.666 1.00 24.34 15 PRO D N 1
ATOM 3210 C CA . PRO D 2 15 ? -21.838 5.895 -41.774 1.00 25.59 15 PRO D CA 1
ATOM 3211 C C . PRO D 2 15 ? -21.235 6.792 -40.708 1.00 30.73 15 PRO D C 1
ATOM 3212 O O . PRO D 2 15 ? -20.053 6.659 -40.342 1.00 25.03 15 PRO D O 1
ATOM 3216 N N . PRO D 2 16 ? -22.060 7.666 -40.146 1.00 26.76 16 PRO D N 1
ATOM 3217 C CA . PRO D 2 16 ? -21.585 8.536 -39.066 1.00 27.25 16 PRO D CA 1
ATOM 3218 C C . PRO D 2 16 ? -21.341 7.735 -37.814 1.00 28.29 16 PRO D C 1
ATOM 3219 O O . PRO D 2 16 ? -22.044 6.759 -37.524 1.00 30.65 16 PRO D O 1
ATOM 3223 N N . GLY D 2 17 ? -20.366 8.203 -37.037 1.00 36.52 17 GLY D N 1
ATOM 3224 C CA . GLY D 2 17 ? -20.055 7.675 -35.726 1.00 31.64 17 GLY D CA 1
ATOM 3225 C C . GLY D 2 17 ? -19.024 6.560 -35.748 1.00 35.96 17 GLY D C 1
ATOM 3226 O O . GLY D 2 17 ? -18.836 5.892 -34.722 1.00 33.01 17 GLY D O 1
ATOM 3227 N N . LEU D 2 18 ? -18.373 6.311 -36.889 1.00 27.94 18 LEU D N 1
ATOM 3228 C CA . LEU D 2 18 ? -17.416 5.210 -36.980 1.00 32.79 18 LEU D CA 1
ATOM 3229 C C . LEU D 2 18 ? -15.975 5.662 -36.749 1.00 35.94 18 LEU D C 1
ATOM 3230 O O . LEU D 2 18 ? -15.065 4.852 -36.855 1.00 32.63 18 LEU D O 1
ATOM 3235 N N . GLY D 2 19 ? -15.748 6.929 -36.433 1.00 32.98 19 GLY D N 1
ATOM 3236 C CA . GLY D 2 19 ? -14.399 7.367 -36.125 1.00 33.07 19 GLY D CA 1
ATOM 3237 C C . GLY D 2 19 ? -13.576 7.662 -37.348 1.00 30.76 19 GLY D C 1
ATOM 3238 O O . GLY D 2 19 ? -12.338 7.520 -37.318 1.00 32.98 19 GLY D O 1
ATOM 3239 N N . LYS D 2 20 ? -14.218 8.063 -38.443 1.00 27.82 20 LYS D N 1
ATOM 3240 C CA . LYS D 2 20 ? -13.448 8.316 -39.659 1.00 25.82 20 LYS D CA 1
ATOM 3241 C C . LYS D 2 20 ? -12.430 9.463 -39.468 1.00 34.10 20 LYS D C 1
ATOM 3242 O O . LYS D 2 20 ? -11.343 9.421 -40.052 1.00 31.76 20 LYS D O 1
ATOM 3248 N N . SER D 2 21 ? -12.786 10.517 -38.712 1.00 28.12 21 SER D N 1
ATOM 3249 C CA . SER D 2 21 ? -11.825 11.597 -38.460 1.00 28.89 21 SER D CA 1
ATOM 3250 C C . SER D 2 21 ? -10.637 11.083 -37.672 1.00 29.36 21 SER D C 1
ATOM 3251 O O . SER D 2 21 ? -9.485 11.394 -37.996 1.00 31.67 21 SER D O 1
ATOM 3254 N N . ALA D 2 22 ? -10.902 10.335 -36.596 1.00 31.04 22 ALA D N 1
ATOM 3255 C CA . ALA D 2 22 ? -9.795 9.827 -35.796 1.00 41.37 22 ALA D CA 1
ATOM 3256 C C . ALA D 2 22 ? -8.938 8.858 -36.611 1.00 36.56 22 ALA D C 1
ATOM 3257 O O . ALA D 2 22 ? -7.717 8.771 -36.409 1.00 31.17 22 ALA D O 1
ATOM 3259 N N . LEU D 2 23 ? -9.563 8.123 -37.528 1.00 27.35 23 LEU D N 1
ATOM 3260 C CA . LEU D 2 23 ? -8.793 7.216 -38.387 1.00 27.05 23 LEU D CA 1
ATOM 3261 C C . LEU D 2 23 ? -7.829 8.001 -39.266 1.00 28.08 23 LEU D C 1
ATOM 3262 O O . LEU D 2 23 ? -6.646 7.643 -39.402 1.00 29.73 23 LEU D O 1
ATOM 3267 N N . ILE D 2 24 ? -8.313 9.103 -39.846 1.00 26.51 24 ILE D N 1
ATOM 3268 C CA . ILE D 2 24 ? -7.471 9.920 -40.721 1.00 27.40 24 ILE D CA 1
ATOM 3269 C C . ILE D 2 24 ? -6.334 10.547 -39.930 1.00 32.51 24 ILE D C 1
ATOM 3270 O O . ILE D 2 24 ? -5.173 10.565 -40.361 1.00 33.21 24 ILE D O 1
ATOM 3275 N N . ALA D 2 25 ? -6.641 11.030 -38.738 1.00 27.94 25 ALA D N 1
ATOM 3276 C CA . ALA D 2 25 ? -5.592 11.619 -37.905 1.00 31.43 25 ALA D CA 1
ATOM 3277 C C . ALA D 2 25 ? -4.522 10.583 -37.570 1.00 38.29 25 ALA D C 1
ATOM 3278 O O . ALA D 2 25 ? -3.323 10.860 -37.657 1.00 40.37 25 ALA D O 1
ATOM 3280 N N . ALA D 2 26 ? -4.938 9.376 -37.162 1.00 32.74 26 ALA D N 1
ATOM 3281 C CA . ALA D 2 26 ? -3.972 8.321 -36.861 1.00 38.20 26 ALA D CA 1
ATOM 3282 C C . ALA D 2 26 ? -3.138 7.972 -38.089 1.00 38.53 26 ALA D C 1
ATOM 3283 O O . ALA D 2 26 ? -1.945 7.663 -37.972 1.00 38.12 26 ALA D O 1
ATOM 3285 N N . LEU D 2 27 ? -3.741 8.036 -39.276 1.00 30.47 27 LEU D N 1
ATOM 3286 C CA . LEU D 2 27 ? -2.968 7.723 -40.481 1.00 31.55 27 LEU D CA 1
ATOM 3287 C C . LEU D 2 27 ? -1.969 8.822 -40.814 1.00 42.37 27 LEU D C 1
ATOM 3288 O O . LEU D 2 27 ? -0.914 8.536 -41.382 1.00 47.97 27 LEU D O 1
ATOM 3293 N N . CYS D 2 28 ? -2.295 10.083 -40.504 1.00 38.29 28 CYS D N 1
ATOM 3294 C CA . CYS D 2 28 ? -1.421 11.217 -40.807 1.00 40.94 28 CYS D CA 1
ATOM 3295 C C . CYS D 2 28 ? -0.334 11.426 -39.767 1.00 52.26 28 CYS D C 1
ATOM 3296 O O . CYS D 2 28 ? 0.571 12.235 -40.000 1.00 64.98 28 CYS D O 1
ATOM 3299 N N . ASP D 2 29 ? -0.430 10.764 -38.618 1.00 63.51 29 ASP D N 1
ATOM 3300 C CA . ASP D 2 29 ? 0.426 11.059 -37.479 1.00 79.50 29 ASP D CA 1
ATOM 3301 C C . ASP D 2 29 ? 0.629 12.561 -37.308 1.00 91.51 29 ASP D C 1
ATOM 3302 O O . ASP D 2 29 ? 1.766 13.049 -37.360 1.00 92.73 29 ASP D O 1
ATOM 3307 N N . PRO D 2 47 ? -14.827 19.186 -47.811 1.00 66.37 47 PRO D N 1
ATOM 3308 C CA . PRO D 2 47 ? -14.435 18.647 -46.511 1.00 68.46 47 PRO D CA 1
ATOM 3309 C C . PRO D 2 47 ? -13.058 19.143 -46.109 1.00 61.66 47 PRO D C 1
ATOM 3310 O O . PRO D 2 47 ? -12.472 19.940 -46.826 1.00 53.27 47 PRO D O 1
ATOM 3314 N N . SER D 2 48 ? -12.550 18.705 -44.969 1.00 58.58 48 SER D N 1
ATOM 3315 C CA . SER D 2 48 ? -11.216 19.103 -44.552 1.00 65.56 48 SER D CA 1
ATOM 3316 C C . SER D 2 48 ? -10.241 18.020 -44.994 1.00 61.98 48 SER D C 1
ATOM 3317 O O . SER D 2 48 ? -10.369 16.854 -44.588 1.00 52.83 48 SER D O 1
ATOM 3320 N N . LEU D 2 49 ? -9.274 18.398 -45.821 1.00 42.29 49 LEU D N 1
ATOM 3321 C CA . LEU D 2 49 ? -8.299 17.444 -46.305 1.00 36.31 49 LEU D CA 1
ATOM 3322 C C . LEU D 2 49 ? -7.039 17.582 -45.466 1.00 40.51 49 LEU D C 1
ATOM 3323 O O . LEU D 2 49 ? -6.569 18.707 -45.215 1.00 47.37 49 LEU D O 1
ATOM 3328 N N . ARG D 2 50 ? -6.509 16.457 -44.989 1.00 38.66 50 ARG D N 1
ATOM 3329 C CA . ARG D 2 50 ? -5.245 16.431 -44.272 1.00 43.22 50 ARG D CA 1
ATOM 3330 C C . ARG D 2 50 ? -4.162 15.832 -45.149 1.00 45.18 50 ARG D C 1
ATOM 3331 O O . ARG D 2 50 ? -4.381 14.821 -45.842 1.00 37.54 50 ARG D O 1
ATOM 3339 N N . ALA D 2 51 ? -2.975 16.430 -45.092 1.00 37.91 51 ALA D N 1
ATOM 3340 C CA . ALA D 2 51 ? -1.866 15.873 -45.853 1.00 42.63 51 ALA D CA 1
ATOM 3341 C C . ALA D 2 51 ? -1.418 14.566 -45.224 1.00 41.40 51 ALA D C 1
ATOM 3342 O O . ALA D 2 51 ? -1.289 14.469 -43.999 1.00 41.87 51 ALA D O 1
ATOM 3344 N N . ALA D 2 52 ? -1.132 13.560 -46.060 1.00 41.71 52 ALA D N 1
ATOM 3345 C CA . ALA D 2 52 ? -0.583 12.300 -45.561 1.00 37.99 52 ALA D CA 1
ATOM 3346 C C . ALA D 2 52 ? 0.635 11.916 -46.365 1.00 50.64 52 ALA D C 1
ATOM 3347 O O . ALA D 2 52 ? 0.750 10.810 -46.890 1.00 55.15 52 ALA D O 1
ATOM 3349 N N . GLY D 2 53 ? 1.593 12.822 -46.446 1.00 60.46 53 GLY D N 1
ATOM 3350 C CA . GLY D 2 53 ? 2.735 12.588 -47.291 1.00 56.94 53 GLY D CA 1
ATOM 3351 C C . GLY D 2 53 ? 2.605 13.418 -48.541 1.00 58.98 53 GLY D C 1
ATOM 3352 O O . GLY D 2 53 ? 1.515 13.867 -48.900 1.00 55.09 53 GLY D O 1
ATOM 3353 N N . PRO D 2 54 ? 3.717 13.662 -49.225 1.00 65.97 54 PRO D N 1
ATOM 3354 C CA . PRO D 2 54 ? 3.662 14.587 -50.358 1.00 57.24 54 PRO D CA 1
ATOM 3355 C C . PRO D 2 54 ? 2.660 14.058 -51.375 1.00 53.95 54 PRO D C 1
ATOM 3356 O O . PRO D 2 54 ? 2.616 12.862 -51.659 1.00 46.24 54 PRO D O 1
ATOM 3360 N N . GLY D 2 55 ? 1.798 14.949 -51.857 1.00 46.85 55 GLY D N 1
ATOM 3361 C CA . GLY D 2 55 ? 0.858 14.582 -52.892 1.00 43.56 55 GLY D CA 1
ATOM 3362 C C . GLY D 2 55 ? -0.312 13.736 -52.472 1.00 37.89 55 GLY D C 1
ATOM 3363 O O . GLY D 2 55 ? -1.100 13.336 -53.342 1.00 32.19 55 GLY D O 1
ATOM 3364 N N . LEU D 2 56 ? -0.470 13.429 -51.186 1.00 33.15 56 LEU D N 1
ATOM 3365 C CA . LEU D 2 56 ? -1.627 12.662 -50.728 1.00 30.71 56 LEU D CA 1
ATOM 3366 C C . LEU D 2 56 ? -2.429 13.453 -49.705 1.00 36.26 56 LEU D C 1
ATOM 3367 O O . LEU D 2 56 ? -1.906 13.797 -48.636 1.00 33.38 56 LEU D O 1
ATOM 3372 N N . PHE D 2 57 ? -3.710 13.649 -50.003 1.00 29.77 57 PHE D N 1
ATOM 3373 C CA . PHE D 2 57 ? -4.649 14.335 -49.118 1.00 28.57 57 PHE D CA 1
ATOM 3374 C C . PHE D 2 57 ? -5.760 13.375 -48.714 1.00 33.60 57 PHE D C 1
ATOM 3375 O O . PHE D 2 57 ? -6.325 12.692 -49.578 1.00 31.82 57 PHE D O 1
ATOM 3383 N N . LEU D 2 58 ? -6.091 13.333 -47.421 1.00 28.13 58 LEU D N 1
ATOM 3384 C CA . LEU D 2 58 ? -7.169 12.465 -46.929 1.00 33.54 58 LEU D CA 1
ATOM 3385 C C . LEU D 2 58 ? -8.357 13.290 -46.420 1.00 32.33 58 LEU D C 1
ATOM 3386 O O . LEU D 2 58 ? -8.178 14.251 -45.639 1.00 31.49 58 LEU D O 1
ATOM 3391 N N . GLY D 2 59 ? -9.583 12.864 -46.788 1.00 23.52 59 GLY D N 1
ATOM 3392 C CA . GLY D 2 59 ? -10.792 13.498 -46.279 1.00 27.37 59 GLY D CA 1
ATOM 3393 C C . GLY D 2 59 ? -11.857 12.461 -45.952 1.00 25.72 59 GLY D C 1
ATOM 3394 O O . GLY D 2 59 ? -11.750 11.298 -46.358 1.00 27.09 59 GLY D O 1
ATOM 3395 N N . GLU D 2 60 ? -12.839 12.856 -45.126 1.00 26.44 60 GLU D N 1
ATOM 3396 C CA . GLU D 2 60 ? -13.954 11.958 -44.791 1.00 31.44 60 GLU D CA 1
ATOM 3397 C C . GLU D 2 60 ? -15.295 12.669 -44.876 1.00 25.38 60 GLU D C 1
ATOM 3398 O O . GLU D 2 60 ? -15.401 13.911 -44.683 1.00 27.89 60 GLU D O 1
ATOM 3404 N N . LEU D 2 61 ? -16.304 11.883 -45.290 1.00 28.77 61 LEU D N 1
ATOM 3405 C CA . LEU D 2 61 ? -17.697 12.360 -45.353 1.00 35.67 61 LEU D CA 1
ATOM 3406 C C . LEU D 2 61 ? -18.601 11.267 -44.834 1.00 30.60 61 LEU D C 1
ATOM 3407 O O . LEU D 2 61 ? -18.419 10.083 -45.170 1.00 27.08 61 LEU D O 1
ATOM 3412 N N . SER D 2 62 ? -19.552 11.673 -43.989 1.00 27.15 62 SER D N 1
ATOM 3413 C CA . SER D 2 62 ? -20.469 10.722 -43.388 1.00 25.16 62 SER D CA 1
ATOM 3414 C C . SER D 2 62 ? -21.636 10.508 -44.334 1.00 30.48 62 SER D C 1
ATOM 3415 O O . SER D 2 62 ? -22.285 11.459 -44.759 1.00 30.40 62 SER D O 1
ATOM 3418 N N . CYS D 2 63 ? -21.833 9.249 -44.716 1.00 26.70 63 CYS D N 1
ATOM 3419 C CA . CYS D 2 63 ? -22.905 8.831 -45.622 1.00 22.10 63 CYS D CA 1
ATOM 3420 C C . CYS D 2 63 ? -23.604 7.684 -44.901 1.00 23.45 63 CYS D C 1
ATOM 3421 O O . CYS D 2 63 ? -22.964 6.637 -44.662 1.00 28.54 63 CYS D O 1
ATOM 3424 N N . PRO D 2 64 ? -24.859 7.836 -44.512 1.00 28.95 64 PRO D N 1
ATOM 3425 C CA . PRO D 2 64 ? -25.670 9.069 -44.593 1.00 28.31 64 PRO D CA 1
ATOM 3426 C C . PRO D 2 64 ? -25.128 10.166 -43.728 1.00 31.80 64 PRO D C 1
ATOM 3427 O O . PRO D 2 64 ? -24.332 9.908 -42.836 1.00 30.28 64 PRO D O 1
ATOM 3431 N N . PRO D 2 65 ? -25.629 11.415 -43.928 1.00 32.17 65 PRO D N 1
ATOM 3432 C CA . PRO D 2 65 ? -26.682 11.789 -44.874 1.00 28.89 65 PRO D CA 1
ATOM 3433 C C . PRO D 2 65 ? -26.117 12.223 -46.211 1.00 33.19 65 PRO D C 1
ATOM 3434 O O . PRO D 2 65 ? -26.892 12.309 -47.160 1.00 34.10 65 PRO D O 1
ATOM 3438 N N . ALA D 2 66 ? -24.821 12.497 -46.388 1.00 28.17 66 ALA D N 1
ATOM 3439 C CA . ALA D 2 66 ? -24.358 12.853 -47.727 1.00 25.32 66 ALA D CA 1
ATOM 3440 C C . ALA D 2 66 ? -24.575 11.702 -48.727 1.00 26.90 66 ALA D C 1
ATOM 3441 O O . ALA D 2 66 ? -24.258 10.539 -48.456 1.00 27.82 66 ALA D O 1
ATOM 3443 N N . ALA D 2 67 ? -25.021 12.049 -49.906 1.00 26.87 67 ALA D N 1
ATOM 3444 C CA . ALA D 2 67 ? -25.090 11.091 -51.030 1.00 29.76 67 ALA D CA 1
ATOM 3445 C C . ALA D 2 67 ? -23.671 10.705 -51.419 1.00 29.93 67 ALA D C 1
ATOM 3446 O O . ALA D 2 67 ? -22.838 11.600 -51.689 1.00 25.99 67 ALA D O 1
ATOM 3448 N N . PRO D 2 68 ? -23.314 9.415 -51.409 1.00 24.03 68 PRO D N 1
ATOM 3449 C CA . PRO D 2 68 ? -21.894 9.084 -51.540 1.00 24.53 68 PRO D CA 1
ATOM 3450 C C . PRO D 2 68 ? -21.394 9.208 -52.991 1.00 23.50 68 PRO D C 1
ATOM 3451 O O . PRO D 2 68 ? -20.220 9.513 -53.239 1.00 23.30 68 PRO D O 1
ATOM 3455 N N . GLY D 2 69 ? -22.296 9.021 -53.957 1.00 26.39 69 GLY D N 1
ATOM 3456 C CA . GLY D 2 69 ? -21.890 8.930 -55.343 1.00 24.23 69 GLY D CA 1
ATOM 3457 C C . GLY D 2 69 ? -21.122 10.142 -55.830 1.00 23.55 69 GLY D C 1
ATOM 3458 O O . GLY D 2 69 ? -20.083 10.008 -56.466 1.00 26.08 69 GLY D O 1
ATOM 3459 N N . PRO D 2 70 ? -21.629 11.368 -55.561 1.00 23.24 70 PRO D N 1
ATOM 3460 C CA . PRO D 2 70 ? -20.937 12.551 -56.083 1.00 24.94 70 PRO D CA 1
ATOM 3461 C C . PRO D 2 70 ? -19.614 12.823 -55.370 1.00 25.41 70 PRO D C 1
ATOM 3462 O O . PRO D 2 70 ? -18.685 13.366 -55.986 1.00 29.76 70 PRO D O 1
ATOM 3466 N N . TRP D 2 71 ? -19.487 12.410 -54.123 1.00 23.83 71 TRP D N 1
ATOM 3467 C CA . TRP D 2 71 ? -18.204 12.510 -53.440 1.00 27.08 71 TRP D CA 1
ATOM 3468 C C . TRP D 2 71 ? -17.243 11.432 -53.944 1.00 24.44 71 TRP D C 1
ATOM 3469 O O . TRP D 2 71 ? -16.073 11.704 -54.224 1.00 23.83 71 TRP D O 1
ATOM 3480 N N . ALA D 2 72 ? -17.727 10.199 -54.038 1.00 24.02 72 ALA D N 1
ATOM 3481 C CA . ALA D 2 72 ? -16.868 9.106 -54.502 1.00 27.56 72 ALA D CA 1
ATOM 3482 C C . ALA D 2 72 ? -16.337 9.369 -55.913 1.00 22.41 72 ALA D C 1
ATOM 3483 O O . ALA D 2 72 ? -15.215 8.964 -56.234 1.00 24.17 72 ALA D O 1
ATOM 3485 N N . ALA D 2 73 ? -17.132 10.032 -56.759 1.00 24.64 73 ALA D N 1
ATOM 3486 C CA . ALA D 2 73 ? -16.681 10.431 -58.089 1.00 26.47 73 ALA D CA 1
ATOM 3487 C C . ALA D 2 73 ? -15.403 11.283 -58.065 1.00 31.04 73 ALA D C 1
ATOM 3488 O O . ALA D 2 73 ? -14.696 11.344 -59.086 1.00 29.10 73 ALA D O 1
ATOM 3490 N N . GLU D 2 74 ? -15.073 11.911 -56.937 1.00 27.62 74 GLU D N 1
ATOM 3491 C CA . GLU D 2 74 ? -13.920 12.823 -56.852 1.00 29.89 74 GLU D CA 1
ATOM 3492 C C . GLU D 2 74 ? -12.742 12.169 -56.169 1.00 22.57 74 GLU D C 1
ATOM 3493 O O . GLU D 2 74 ? -11.670 12.785 -56.069 1.00 28.99 74 GLU D O 1
ATOM 3499 N N . ALA D 2 75 ? -12.913 10.928 -55.715 1.00 24.92 75 ALA D N 1
ATOM 3500 C CA . ALA D 2 75 ? -11.901 10.180 -55.001 1.00 21.87 75 ALA D CA 1
ATOM 3501 C C . ALA D 2 75 ? -10.922 9.502 -55.973 1.00 25.67 75 ALA D C 1
ATOM 3502 O O . ALA D 2 75 ? -11.348 8.695 -56.785 1.00 30.93 75 ALA D O 1
ATOM 3504 N N . ASN D 2 76 ? -9.610 9.791 -55.841 1.00 25.08 76 ASN D N 1
ATOM 3505 C CA . ASN D 2 76 ? -8.604 9.035 -56.564 1.00 25.22 76 ASN D CA 1
ATOM 3506 C C . ASN D 2 76 ? -8.400 7.694 -55.910 1.00 27.60 76 ASN D C 1
ATOM 3507 O O . ASN D 2 76 ? -7.925 6.749 -56.540 1.00 25.31 76 ASN D O 1
ATOM 3512 N N . VAL D 2 77 ? -8.679 7.614 -54.624 1.00 27.57 77 VAL D N 1
ATOM 3513 C CA . VAL D 2 77 ? -8.656 6.372 -53.865 1.00 25.24 77 VAL D CA 1
ATOM 3514 C C . VAL D 2 77 ? -9.897 6.428 -53.018 1.00 28.14 77 VAL D C 1
ATOM 3515 O O . VAL D 2 77 ? -10.126 7.448 -52.359 1.00 23.88 77 VAL D O 1
ATOM 3519 N N . LEU D 2 78 ? -10.706 5.368 -53.039 1.00 25.49 78 LEU D N 1
ATOM 3520 C CA . LEU D 2 78 ? -11.960 5.352 -52.266 1.00 20.83 78 LEU D CA 1
ATOM 3521 C C . LEU D 2 78 ? -11.829 4.364 -51.123 1.00 25.46 78 LEU D C 1
ATOM 3522 O O . LEU D 2 78 ? -11.516 3.175 -51.333 1.00 24.59 78 LEU D O 1
ATOM 3527 N N . VAL D 2 79 ? -12.100 4.843 -49.912 1.00 24.59 79 VAL D N 1
ATOM 3528 C CA . VAL D 2 79 ? -11.993 4.016 -48.721 1.00 23.74 79 VAL D CA 1
ATOM 3529 C C . VAL D 2 79 ? -13.371 3.916 -48.098 1.00 28.37 79 VAL D C 1
ATOM 3530 O O . VAL D 2 79 ? -13.913 4.942 -47.651 1.00 24.30 79 VAL D O 1
ATOM 3534 N N . LEU D 2 80 ? -13.891 2.684 -47.996 1.00 23.54 80 LEU D N 1
ATOM 3535 C CA . LEU D 2 80 ? -15.182 2.451 -47.350 1.00 28.81 80 LEU D CA 1
ATOM 3536 C C . LEU D 2 80 ? -14.906 2.243 -45.878 1.00 26.38 80 LEU D C 1
ATOM 3537 O O . LEU D 2 80 ? -14.049 1.438 -45.521 1.00 28.49 80 LEU D O 1
ATOM 3542 N N . VAL D 2 81 ? -15.674 2.899 -45.020 1.00 23.66 81 VAL D N 1
ATOM 3543 C CA . VAL D 2 81 ? -15.576 2.666 -43.584 1.00 25.15 81 VAL D CA 1
ATOM 3544 C C . VAL D 2 81 ? -16.881 2.035 -43.139 1.00 28.18 81 VAL D C 1
ATOM 3545 O O . VAL D 2 81 ? -17.955 2.639 -43.293 1.00 33.37 81 VAL D O 1
ATOM 3549 N N . LEU D 2 82 ? -16.801 0.818 -42.617 1.00 25.21 82 LEU D N 1
ATOM 3550 C CA . LEU D 2 82 ? -18.024 0.055 -42.523 1.00 23.76 82 LEU D CA 1
ATOM 3551 C C . LEU D 2 82 ? -18.232 -0.402 -41.106 1.00 23.03 82 LEU D C 1
ATOM 3552 O O . LEU D 2 82 ? -17.273 -0.656 -40.400 1.00 24.65 82 LEU D O 1
ATOM 3557 N N . PRO D 2 83 ? -19.478 -0.517 -40.655 1.00 26.71 83 PRO D N 1
ATOM 3558 C CA . PRO D 2 83 ? -19.734 -1.037 -39.319 1.00 27.88 83 PRO D CA 1
ATOM 3559 C C . PRO D 2 83 ? -19.759 -2.560 -39.365 1.00 31.49 83 PRO D C 1
ATOM 3560 O O . PRO D 2 83 ? -19.653 -3.189 -40.446 1.00 26.37 83 PRO D O 1
ATOM 3564 N N . GLY D 2 84 ? -19.871 -3.133 -38.182 1.00 30.18 84 GLY D N 1
ATOM 3565 C CA . GLY D 2 84 ? -20.175 -4.534 -38.018 1.00 36.29 84 GLY D CA 1
ATOM 3566 C C . GLY D 2 84 ? -21.653 -4.835 -38.179 1.00 38.72 84 GLY D C 1
ATOM 3567 O O . GLY D 2 84 ? -22.506 -3.954 -38.304 1.00 35.18 84 GLY D O 1
ATOM 3568 N N . PRO D 2 85 ? -21.970 -6.124 -38.250 1.00 48.23 85 PRO D N 1
ATOM 3569 C CA . PRO D 2 85 ? -23.365 -6.513 -38.496 1.00 55.44 85 PRO D CA 1
ATOM 3570 C C . PRO D 2 85 ? -24.264 -6.191 -37.318 1.00 54.28 85 PRO D C 1
ATOM 3571 O O . PRO D 2 85 ? -25.491 -6.113 -37.476 1.00 55.99 85 PRO D O 1
ATOM 3575 N N . GLU D 2 86 ? -23.682 -6.014 -36.136 1.00 51.06 86 GLU D N 1
ATOM 3576 C CA . GLU D 2 86 ? -24.418 -5.668 -34.932 1.00 49.67 86 GLU D CA 1
ATOM 3577 C C . GLU D 2 86 ? -25.032 -4.266 -34.978 1.00 50.58 86 GLU D C 1
ATOM 3578 O O . GLU D 2 86 ? -25.861 -3.950 -34.121 1.00 59.41 86 GLU D O 1
ATOM 3584 N N . GLY D 2 87 ? -24.684 -3.459 -35.977 1.00 43.15 87 GLY D N 1
ATOM 3585 C CA . GLY D 2 87 ? -25.214 -2.120 -36.112 1.00 52.15 87 GLY D CA 1
ATOM 3586 C C . GLY D 2 87 ? -26.657 -2.042 -36.597 1.00 53.08 87 GLY D C 1
ATOM 3587 O O . GLY D 2 87 ? -27.315 -3.010 -37.021 1.00 47.15 87 GLY D O 1
ATOM 3588 N N . ASN D 2 88 ? -27.172 -0.826 -36.524 0.69 42.27 88 ASN D N 1
ATOM 3589 C CA . ASN D 2 88 ? -28.534 -0.597 -36.951 0.69 42.04 88 ASN D CA 1
ATOM 3590 C C . ASN D 2 88 ? -28.567 -0.614 -38.470 0.69 41.30 88 ASN D C 1
ATOM 3591 O O . ASN D 2 88 ? -27.812 0.116 -39.132 0.69 39.08 88 ASN D O 1
ATOM 3596 N N . GLY D 2 89 ? -29.441 -1.447 -39.021 1.00 42.47 89 GLY D N 1
ATOM 3597 C CA . GLY D 2 89 ? -29.386 -1.635 -40.448 1.00 50.59 89 GLY D CA 1
ATOM 3598 C C . GLY D 2 89 ? -28.295 -2.619 -40.857 1.00 47.11 89 GLY D C 1
ATOM 3599 O O . GLY D 2 89 ? -27.972 -3.605 -40.152 1.00 46.01 89 GLY D O 1
ATOM 3600 N N . GLU D 2 90 ? -27.752 -2.366 -42.044 1.00 53.35 90 GLU D N 1
ATOM 3601 C CA . GLU D 2 90 ? -26.771 -3.230 -42.680 1.00 35.01 90 GLU D CA 1
ATOM 3602 C C . GLU D 2 90 ? -25.530 -2.437 -43.021 1.00 31.33 90 GLU D C 1
ATOM 3603 O O . GLU D 2 90 ? -25.602 -1.237 -43.311 1.00 26.87 90 GLU D O 1
ATOM 3609 N N . PRO D 2 91 ? -24.388 -3.117 -43.140 1.00 28.13 91 PRO D N 1
ATOM 3610 C CA . PRO D 2 91 ? -23.117 -2.384 -43.182 1.00 27.30 91 PRO D CA 1
ATOM 3611 C C . PRO D 2 91 ? -22.851 -1.687 -44.485 1.00 24.11 91 PRO D C 1
ATOM 3612 O O . PRO D 2 91 ? -22.067 -0.744 -44.496 1.00 27.07 91 PRO D O 1
ATOM 3616 N N . LEU D 2 92 ? -23.408 -2.130 -45.608 1.00 25.96 92 LEU D N 1
ATOM 3617 C CA . LEU D 2 92 ? -23.097 -1.502 -46.882 1.00 20.88 92 LEU D CA 1
ATOM 3618 C C . LEU D 2 92 ? -24.397 -0.944 -47.428 1.00 26.15 92 LEU D C 1
ATOM 3619 O O . LEU D 2 92 ? -25.162 -1.668 -48.046 1.00 22.63 92 LEU D O 1
ATOM 3624 N N . ALA D 2 93 ? -24.681 0.355 -47.203 1.00 22.88 93 ALA D N 1
ATOM 3625 C CA . ALA D 2 93 ? -25.942 0.849 -47.706 1.00 24.47 93 ALA D CA 1
ATOM 3626 C C . ALA D 2 93 ? -25.964 0.767 -49.236 1.00 20.13 93 ALA D C 1
ATOM 3627 O O . ALA D 2 93 ? -24.931 0.890 -49.895 1.00 26.22 93 ALA D O 1
ATOM 3629 N N . PRO D 2 94 ? -27.127 0.747 -49.821 1.00 21.12 94 PRO D N 1
ATOM 3630 C CA . PRO D 2 94 ? -27.194 0.690 -51.292 1.00 25.01 94 PRO D CA 1
ATOM 3631 C C . PRO D 2 94 ? -26.421 1.773 -52.048 1.00 22.71 94 PRO D C 1
ATOM 3632 O O . PRO D 2 94 ? -25.710 1.448 -53.037 1.00 22.09 94 PRO D O 1
ATOM 3636 N N . ALA D 2 95 ? -26.646 3.066 -51.734 1.00 23.05 95 ALA D N 1
ATOM 3637 C CA . ALA D 2 95 ? -25.940 4.096 -52.484 1.00 24.75 95 ALA D CA 1
ATOM 3638 C C . ALA D 2 95 ? -24.434 3.947 -52.311 1.00 24.80 95 ALA D C 1
ATOM 3639 O O . ALA D 2 95 ? -23.672 4.147 -53.260 1.00 23.04 95 ALA D O 1
ATOM 3641 N N . LEU D 2 96 ? -23.975 3.593 -51.119 1.00 21.30 96 LEU D N 1
ATOM 3642 C CA . LEU D 2 96 ? -22.520 3.435 -50.961 1.00 26.54 96 LEU D CA 1
ATOM 3643 C C . LEU D 2 96 ? -21.996 2.253 -51.782 1.00 27.82 96 LEU D C 1
ATOM 3644 O O . LEU D 2 96 ? -20.898 2.295 -52.368 1.00 22.16 96 LEU D O 1
ATOM 3649 N N . GLY D 2 97 ? -22.752 1.167 -51.816 1.00 23.77 97 GLY D N 1
ATOM 3650 C CA . GLY D 2 97 ? -22.341 0.047 -52.649 1.00 26.79 97 GLY D CA 1
ATOM 3651 C C . GLY D 2 97 ? -22.309 0.415 -54.116 1.00 24.33 97 GLY D C 1
ATOM 3652 O O . GLY D 2 97 ? -21.428 -0.033 -54.862 1.00 23.10 97 GLY D O 1
ATOM 3653 N N . GLU D 2 98 ? -23.263 1.223 -54.563 1.00 23.86 98 GLU D N 1
ATOM 3654 C CA . GLU D 2 98 ? -23.222 1.606 -55.970 1.00 31.65 98 GLU D CA 1
ATOM 3655 C C . GLU D 2 98 ? -22.029 2.525 -56.229 1.00 27.59 98 GLU D C 1
ATOM 3656 O O . GLU D 2 98 ? -21.395 2.452 -57.286 1.00 24.57 98 GLU D O 1
ATOM 3662 N N . ALA D 2 99 ? -21.751 3.438 -55.296 1.00 22.44 99 ALA D N 1
ATOM 3663 C CA . ALA D 2 99 ? -20.576 4.302 -55.454 1.00 25.72 99 ALA D CA 1
ATOM 3664 C C . ALA D 2 99 ? -19.299 3.465 -55.583 1.00 23.13 99 ALA D C 1
ATOM 3665 O O . ALA D 2 99 ? -18.397 3.798 -56.352 1.00 23.56 99 ALA D O 1
ATOM 3667 N N . ALA D 2 100 ? -19.170 2.440 -54.753 1.00 22.28 100 ALA D N 1
ATOM 3668 C CA . ALA D 2 100 ? -17.974 1.610 -54.762 1.00 25.13 100 ALA D CA 1
ATOM 3669 C C . ALA D 2 100 ? -17.838 0.853 -56.087 1.00 27.24 100 ALA D C 1
ATOM 3670 O O . ALA D 2 100 ? -16.737 0.715 -56.654 1.00 23.35 100 ALA D O 1
ATOM 3672 N N . LEU D 2 101 ? -18.959 0.347 -56.589 1.00 22.38 101 LEU D N 1
ATOM 3673 C CA . LEU D 2 101 ? -18.953 -0.297 -57.892 1.00 25.50 101 LEU D CA 1
ATOM 3674 C C . LEU D 2 101 ? -18.514 0.679 -58.972 1.00 27.37 101 LEU D C 1
ATOM 3675 O O . LEU D 2 101 ? -17.699 0.341 -59.838 1.00 28.96 101 LEU D O 1
ATOM 3680 N N . ALA D 2 102 ? -19.014 1.911 -58.927 1.00 26.93 102 ALA D N 1
ATOM 3681 C CA . ALA D 2 102 ? -18.605 2.882 -59.928 1.00 25.10 102 ALA D CA 1
ATOM 3682 C C . ALA D 2 102 ? -17.127 3.236 -59.810 1.00 27.46 102 ALA D C 1
ATOM 3683 O O . ALA D 2 102 ? -16.486 3.503 -60.831 1.00 26.50 102 ALA D O 1
ATOM 3685 N N . ALA D 2 103 ? -16.569 3.272 -58.597 1.00 23.14 103 ALA D N 1
ATOM 3686 C CA . ALA D 2 103 ? -15.120 3.454 -58.458 1.00 24.00 103 ALA D CA 1
ATOM 3687 C C . ALA D 2 103 ? -14.361 2.323 -59.132 1.00 29.67 103 ALA D C 1
ATOM 3688 O O . ALA D 2 103 ? -13.438 2.553 -59.944 1.00 29.60 103 ALA D O 1
ATOM 3690 N N . LEU D 2 104 ? -14.746 1.066 -58.820 1.00 27.72 104 LEU D N 1
ATOM 3691 C CA . LEU D 2 104 ? -14.079 -0.065 -59.431 1.00 29.81 104 LEU D CA 1
ATOM 3692 C C . LEU D 2 104 ? -14.202 -0.000 -60.957 1.00 31.48 104 LEU D C 1
ATOM 3693 O O . LEU D 2 104 ? -13.222 -0.244 -61.680 1.00 29.26 104 LEU D O 1
ATOM 3698 N N . ALA D 2 105 ? -15.394 0.362 -61.461 1.00 29.19 105 ALA D N 1
ATOM 3699 C CA . ALA D 2 105 ? -15.629 0.370 -62.905 1.00 35.41 105 ALA D CA 1
ATOM 3700 C C . ALA D 2 105 ? -14.672 1.311 -63.620 1.00 38.07 105 ALA D C 1
ATOM 3701 O O . ALA D 2 105 ? -14.256 1.019 -64.753 1.00 33.92 105 ALA D O 1
ATOM 3703 N N . ARG D 2 106 ? -14.267 2.403 -62.961 1.00 30.33 106 ARG D N 1
ATOM 3704 C CA . ARG D 2 106 ? -13.373 3.352 -63.607 1.00 28.78 106 ARG D CA 1
ATOM 3705 C C . ARG D 2 106 ? -11.929 3.142 -63.200 1.00 28.64 106 ARG D C 1
ATOM 3706 O O . ARG D 2 106 ? -11.060 3.916 -63.609 1.00 33.10 106 ARG D O 1
ATOM 3714 N N . GLY D 2 107 ? -11.637 2.067 -62.492 1.00 29.43 107 GLY D N 1
ATOM 3715 C CA . GLY D 2 107 ? -10.276 1.760 -62.167 1.00 30.66 107 GLY D CA 1
ATOM 3716 C C . GLY D 2 107 ? -9.740 2.464 -60.942 1.00 30.59 107 GLY D C 1
ATOM 3717 O O . GLY D 2 107 ? -8.520 2.492 -60.751 1.00 32.45 107 GLY D O 1
ATOM 3718 N N . THR D 2 108 ? -10.605 3.082 -60.127 1.00 26.42 108 THR D N 1
ATOM 3719 C CA . THR D 2 108 ? -10.158 3.681 -58.874 1.00 26.83 108 THR D CA 1
ATOM 3720 C C . THR D 2 108 ? -9.960 2.615 -57.812 1.00 26.28 108 THR D C 1
ATOM 3721 O O . THR D 2 108 ? -10.818 1.756 -57.644 1.00 28.78 108 THR D O 1
ATOM 3725 N N . PRO D 2 109 ? -8.854 2.649 -57.074 1.00 27.76 109 PRO D N 1
ATOM 3726 C CA . PRO D 2 109 ? -8.617 1.631 -56.052 1.00 29.64 109 PRO D CA 1
ATOM 3727 C C . PRO D 2 109 ? -9.635 1.777 -54.952 1.00 26.74 109 PRO D C 1
ATOM 3728 O O . PRO D 2 109 ? -9.956 2.904 -54.556 1.00 26.18 109 PRO D O 1
ATOM 3732 N N . LEU D 2 110 ? -10.066 0.632 -54.419 1.00 24.50 110 LEU D N 1
ATOM 3733 C CA . LEU D 2 110 ? -11.117 0.545 -53.410 1.00 22.26 110 LEU D CA 1
ATOM 3734 C C . LEU D 2 110 ? -10.552 -0.182 -52.202 1.00 28.69 110 LEU D C 1
ATOM 3735 O O . LEU D 2 110 ? -10.064 -1.340 -52.319 1.00 26.81 110 LEU D O 1
ATOM 3740 N N . LEU D 2 111 ? -10.519 0.530 -51.061 1.00 23.05 111 LEU D N 1
ATOM 3741 C CA . LEU D 2 111 ? -10.162 -0.053 -49.787 1.00 25.59 111 LEU D CA 1
ATOM 3742 C C . LEU D 2 111 ? -11.388 -0.077 -48.886 1.00 29.81 111 LEU D C 1
ATOM 3743 O O . LEU D 2 111 ? -12.316 0.721 -49.067 1.00 30.96 111 LEU D O 1
ATOM 3748 N N . ALA D 2 112 ? -11.398 -1.007 -47.925 1.00 26.89 112 ALA D N 1
ATOM 3749 C CA . ALA D 2 112 ? -12.472 -1.009 -46.948 1.00 29.22 112 ALA D CA 1
ATOM 3750 C C . ALA D 2 112 ? -11.880 -1.207 -45.573 1.00 26.10 112 ALA D C 1
ATOM 3751 O O . ALA D 2 112 ? -10.888 -1.913 -45.400 1.00 28.80 112 ALA D O 1
ATOM 3753 N N . VAL D 2 113 ? -12.491 -0.577 -44.585 1.00 25.56 113 VAL D N 1
ATOM 3754 C CA . VAL D 2 113 ? -11.955 -0.592 -43.236 1.00 24.61 113 VAL D CA 1
ATOM 3755 C C . VAL D 2 113 ? -13.048 -0.975 -42.258 1.00 27.93 113 VAL D C 1
ATOM 3756 O O . VAL D 2 113 ? -14.134 -0.376 -42.264 1.00 30.13 113 VAL D O 1
ATOM 3760 N N . ARG D 2 114 ? -12.752 -1.950 -41.428 1.00 24.91 114 ARG D N 1
ATOM 3761 C CA . ARG D 2 114 ? -13.518 -2.264 -40.242 1.00 27.95 114 ARG D CA 1
ATOM 3762 C C . ARG D 2 114 ? -12.657 -1.839 -39.072 1.00 30.50 114 ARG D C 1
ATOM 3763 O O . ARG D 2 114 ? -11.580 -2.399 -38.861 1.00 28.35 114 ARG D O 1
ATOM 3771 N N . ASN D 2 115 ? -13.168 -0.889 -38.300 1.00 31.62 115 ASN D N 1
ATOM 3772 C CA . ASN D 2 115 ? -12.484 -0.257 -37.174 1.00 42.09 115 ASN D CA 1
ATOM 3773 C C . ASN D 2 115 ? -13.179 -0.794 -35.939 1.00 41.74 115 ASN D C 1
ATOM 3774 O O . ASN D 2 115 ? -14.195 -0.261 -35.506 1.00 59.90 115 ASN D O 1
ATOM 3779 N N . LEU D 2 116 ? -12.680 -1.928 -35.455 1.00 41.74 116 LEU D N 1
ATOM 3780 C CA . LEU D 2 116 ? -13.188 -2.553 -34.249 1.00 43.48 116 LEU D CA 1
ATOM 3781 C C . LEU D 2 116 ? -12.797 -1.716 -33.044 1.00 49.00 116 LEU D C 1
ATOM 3782 O O . LEU D 2 116 ? -11.691 -1.172 -32.975 1.00 52.85 116 LEU D O 1
ATOM 3787 N N . ARG D 2 117 ? -13.695 -1.641 -32.083 1.00 51.73 117 ARG D N 1
ATOM 3788 C CA . ARG D 2 117 ? -13.500 -0.756 -30.952 1.00 64.91 117 ARG D CA 1
ATOM 3789 C C . ARG D 2 117 ? -13.882 -1.515 -29.694 1.00 69.73 117 ARG D C 1
ATOM 3790 O O . ARG D 2 117 ? -14.600 -2.517 -29.761 1.00 65.46 117 ARG D O 1
ATOM 3798 N N . PRO D 2 118 ? -13.369 -1.088 -28.532 1.00 63.88 118 PRO D N 1
ATOM 3799 C CA . PRO D 2 118 ? -13.435 -1.928 -27.330 1.00 64.39 118 PRO D CA 1
ATOM 3800 C C . PRO D 2 118 ? -14.789 -2.599 -27.140 1.00 66.98 118 PRO D C 1
ATOM 3801 O O . PRO D 2 118 ? -15.832 -1.997 -27.408 1.00 76.92 118 PRO D O 1
ATOM 3805 N N . GLY D 2 119 ? -14.793 -3.850 -26.688 1.00 71.42 119 GLY D N 1
ATOM 3806 C CA . GLY D 2 119 ? -16.046 -4.555 -26.499 1.00 77.49 119 GLY D CA 1
ATOM 3807 C C . GLY D 2 119 ? 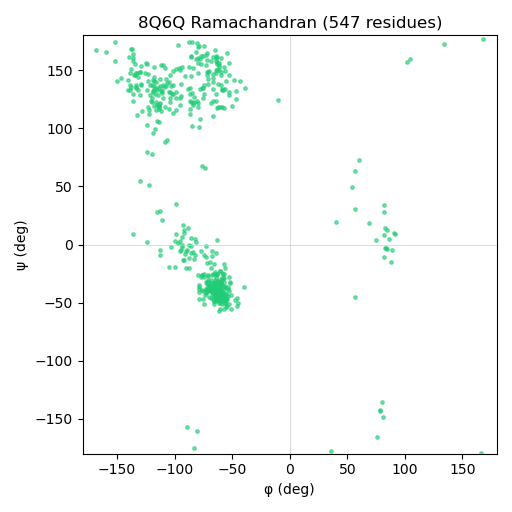-16.856 -4.710 -27.776 1.00 86.87 119 GLY D C 1
ATOM 3808 O O . GLY D 2 119 ? -17.876 -4.033 -27.966 1.00 76.14 119 GLY D O 1
ATOM 3809 N N . ASP D 2 120 ? -16.403 -5.590 -28.669 1.00 79.87 120 ASP D N 1
ATOM 3810 C CA . ASP D 2 120 ? -17.128 -5.917 -29.888 1.00 78.64 120 ASP D CA 1
ATOM 3811 C C . ASP D 2 120 ? -17.512 -7.388 -29.886 1.00 84.96 120 ASP D C 1
ATOM 3812 O O . ASP D 2 120 ? -16.760 -8.241 -29.397 1.00 85.91 120 ASP D O 1
ATOM 3817 N N . SER D 2 121 ? -18.690 -7.674 -30.445 1.00 77.62 121 SER D N 1
ATOM 3818 C CA . SER D 2 121 ? -19.136 -9.054 -30.592 1.00 78.50 121 SER D CA 1
ATOM 3819 C C . SER D 2 121 ? -18.145 -9.885 -31.400 1.00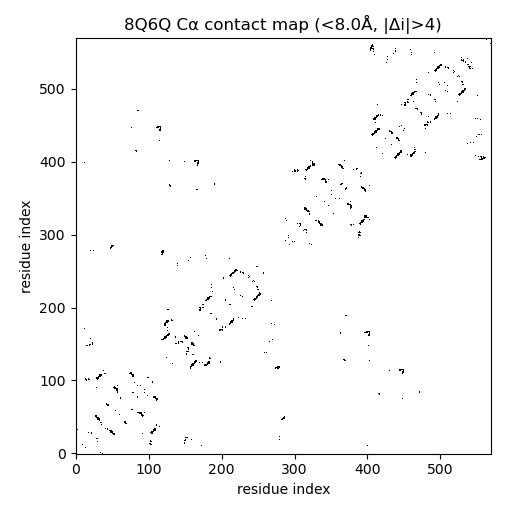 77.27 121 SER D C 1
ATOM 3820 O O . SER D 2 121 ? -18.046 -11.104 -31.208 1.00 77.04 121 SER D O 1
ATOM 3823 N N . GLN D 2 122 ? -17.418 -9.257 -32.313 1.00 64.73 122 GLN D N 1
ATOM 3824 C CA . GLN D 2 122 ? -16.603 -9.982 -33.268 1.00 54.45 122 GLN D CA 1
ATOM 3825 C C . GLN D 2 122 ? -15.136 -9.881 -32.896 1.00 60.57 122 GLN D C 1
ATOM 3826 O O . GLN D 2 122 ? -14.662 -8.821 -32.481 1.00 62.75 122 GLN D O 1
ATOM 3832 N N . THR D 2 123 ? -14.427 -10.990 -33.053 1.00 55.70 123 THR D N 1
ATOM 3833 C CA . THR D 2 123 ? -12.984 -10.970 -33.161 1.00 50.15 123 THR D CA 1
ATOM 3834 C C . THR D 2 123 ? -12.593 -10.412 -34.518 1.00 46.43 123 THR D C 1
ATOM 3835 O O . THR D 2 123 ? -13.397 -10.392 -35.463 1.00 47.67 123 THR D O 1
ATOM 3839 N N . ALA D 2 124 ? -11.327 -10.015 -34.635 1.00 39.25 124 ALA D N 1
ATOM 3840 C CA . ALA D 2 124 ? -10.853 -9.512 -35.916 1.00 38.01 124 ALA D CA 1
ATOM 3841 C C . ALA D 2 124 ? -11.097 -10.536 -37.013 1.00 41.27 124 ALA D C 1
ATOM 3842 O O . ALA D 2 124 ? -11.609 -10.199 -38.085 1.00 41.75 124 ALA D O 1
ATOM 3844 N N . ALA D 2 125 ? -10.752 -11.805 -36.745 1.00 49.79 125 ALA D N 1
ATOM 3845 C CA . ALA D 2 125 ? -10.918 -12.854 -37.751 1.00 40.23 125 ALA D CA 1
ATOM 3846 C C . ALA D 2 125 ? -12.370 -12.970 -38.173 1.00 36.39 125 ALA D C 1
ATOM 3847 O O . ALA D 2 125 ? -12.673 -13.037 -39.367 1.00 37.99 125 ALA D O 1
ATOM 3849 N N . GLN D 2 126 ? -13.286 -12.930 -37.208 1.00 42.31 126 GLN D N 1
ATOM 3850 C CA . GLN D 2 126 ? -14.714 -12.979 -37.518 1.00 44.00 126 GLN D CA 1
ATOM 3851 C C . GLN D 2 126 ? -15.145 -11.774 -38.350 1.00 43.72 126 GLN D C 1
ATOM 3852 O O . GLN D 2 126 ? -15.879 -11.902 -39.355 1.00 35.82 126 GLN D O 1
ATOM 3858 N N . ALA D 2 127 ? -14.743 -10.576 -37.918 1.00 38.75 127 ALA D N 1
ATOM 3859 C CA . ALA D 2 127 ? -15.059 -9.377 -38.684 1.00 34.04 127 ALA D CA 1
ATOM 3860 C C . ALA D 2 127 ? -14.478 -9.483 -40.074 1.00 37.03 127 ALA D C 1
ATOM 3861 O O . ALA D 2 127 ? -15.131 -9.120 -41.064 1.00 31.74 127 ALA D O 1
ATOM 3863 N N . ARG D 2 128 ? -13.247 -10.000 -40.167 1.00 30.06 128 ARG D N 1
ATOM 3864 C CA . ARG D 2 128 ? -12.628 -10.154 -41.478 1.00 27.68 128 ARG D CA 1
ATOM 3865 C C . ARG D 2 128 ? -13.456 -11.099 -42.350 1.00 30.79 128 ARG D C 1
ATOM 3866 O O . ARG D 2 128 ? -13.857 -10.742 -43.456 1.00 33.03 128 ARG D O 1
ATOM 3874 N N . ASP D 2 129 ? -13.684 -12.322 -41.870 1.00 35.40 129 ASP D N 1
ATOM 3875 C CA . ASP D 2 129 ? -14.392 -13.313 -42.697 1.00 30.20 129 ASP D CA 1
ATOM 3876 C C . ASP D 2 129 ? -15.780 -12.817 -43.090 1.00 35.27 129 ASP D C 1
ATOM 3877 O O . ASP D 2 129 ? -16.172 -12.942 -44.249 1.00 32.95 129 ASP D O 1
ATOM 3882 N N . GLN D 2 130 ? -16.520 -12.194 -42.165 1.00 27.48 130 GLN D N 1
ATOM 3883 C CA . GLN D 2 130 ? -17.893 -11.801 -42.502 1.00 31.31 130 GLN D CA 1
ATOM 3884 C C . GLN D 2 130 ? -17.889 -10.576 -43.408 1.00 34.01 130 GLN D C 1
ATOM 3885 O O . GLN D 2 130 ? -18.654 -10.504 -44.384 1.00 26.19 130 GLN D O 1
ATOM 3891 N N . THR D 2 131 ? -16.994 -9.617 -43.146 1.00 26.63 131 THR D N 1
ATOM 3892 C CA . THR D 2 131 ? -16.975 -8.450 -44.006 1.00 29.92 131 THR D CA 1
ATOM 3893 C C . THR D 2 131 ? -16.406 -8.782 -45.371 1.00 29.32 131 THR D C 1
ATOM 3894 O O . THR D 2 131 ? -16.892 -8.257 -46.374 1.00 28.82 131 THR D O 1
ATOM 3898 N N . ALA D 2 132 ? -15.430 -9.696 -45.441 1.00 30.38 132 ALA D N 1
ATOM 3899 C CA . ALA D 2 132 ? -14.933 -10.119 -46.746 1.00 30.43 132 ALA D CA 1
ATOM 3900 C C . ALA D 2 132 ? -16.060 -10.738 -47.572 1.00 27.98 132 ALA D C 1
ATOM 3901 O O . ALA D 2 132 ? -16.217 -10.420 -48.752 1.00 30.96 132 ALA D O 1
ATOM 3903 N N . ALA D 2 133 ? -16.833 -11.648 -46.966 1.00 31.65 133 ALA D N 1
ATOM 3904 C CA . ALA D 2 133 ? -17.954 -12.282 -47.668 1.00 29.04 133 ALA D CA 1
ATOM 3905 C C . ALA D 2 133 ? -18.987 -11.261 -48.090 1.00 26.75 133 ALA D C 1
ATOM 3906 O O . ALA D 2 133 ? -19.534 -11.333 -49.197 1.00 27.29 133 ALA D O 1
ATOM 3908 N N . LEU D 2 134 ? -19.300 -10.312 -47.204 1.00 24.59 134 LEU D N 1
ATOM 3909 C CA . LEU D 2 134 ? -20.244 -9.247 -47.577 1.00 25.97 134 LEU D CA 1
ATOM 3910 C C . LEU D 2 134 ? -19.771 -8.500 -48.820 1.00 27.38 134 LEU D C 1
ATOM 3911 O O . LEU D 2 134 ? -20.486 -8.398 -49.823 1.00 24.70 134 LEU D O 1
ATOM 3916 N N . LEU D 2 135 ? -18.525 -8.060 -48.818 1.00 26.30 135 LEU D N 1
ATOM 3917 C CA . LEU D 2 135 ? -18.028 -7.279 -49.946 1.00 25.26 135 LEU D CA 1
ATOM 3918 C C . LEU D 2 135 ? -18.049 -8.111 -51.206 1.00 24.91 135 LEU D C 1
ATOM 3919 O O . LEU D 2 135 ? -18.456 -7.623 -52.273 1.00 25.36 135 LEU D O 1
ATOM 3924 N N . ASN D 2 136 ? -17.649 -9.395 -51.084 1.00 26.67 136 ASN D N 1
ATOM 3925 C CA . ASN D 2 136 ? -17.610 -10.248 -52.251 1.00 27.48 136 ASN D CA 1
ATOM 3926 C C . ASN D 2 136 ? -19.011 -10.394 -52.826 1.00 27.32 136 ASN D C 1
ATOM 3927 O O . ASN D 2 136 ? -19.215 -10.305 -54.053 1.00 30.47 136 ASN D O 1
ATOM 3932 N N . SER D 2 137 ? -19.975 -10.686 -51.953 1.00 25.15 137 SER D N 1
ATOM 3933 C CA . SER D 2 137 ? -21.365 -10.829 -52.387 1.00 27.08 137 SER D CA 1
ATOM 3934 C C . SER D 2 137 ? -21.918 -9.583 -53.089 1.00 26.37 137 SER D C 1
ATOM 3935 O O . SER D 2 137 ? -22.812 -9.721 -53.954 1.00 31.85 137 SER D O 1
ATOM 3938 N N . ALA D 2 138 ? -21.464 -8.384 -52.708 1.00 26.37 138 ALA D N 1
ATOM 3939 C CA . ALA D 2 138 ? -21.906 -7.106 -53.320 1.00 30.65 138 ALA D CA 1
ATOM 3940 C C . ALA D 2 138 ? -21.074 -6.688 -54.553 1.00 26.91 138 ALA D C 1
ATOM 3941 O O . ALA D 2 138 ? -21.249 -5.573 -55.064 1.00 28.56 138 ALA D O 1
ATOM 3943 N N . GLY D 2 139 ? -20.269 -7.600 -55.122 1.00 29.30 139 GLY D N 1
ATOM 3944 C CA . GLY D 2 139 ? -19.496 -7.218 -56.297 1.00 30.23 139 GLY D CA 1
ATOM 3945 C C . GLY D 2 139 ? -18.203 -6.477 -56.008 1.00 26.95 139 GLY D C 1
ATOM 3946 O O . GLY D 2 139 ? -17.541 -6.014 -56.951 1.00 28.13 139 GLY D O 1
ATOM 3947 N N . LEU D 2 140 ? -17.794 -6.386 -54.737 1.00 24.46 140 LEU D N 1
ATOM 3948 C CA . LEU D 2 140 ? -16.652 -5.577 -54.320 1.00 25.67 140 LEU D CA 1
ATOM 3949 C C . LEU D 2 140 ? -15.537 -6.448 -53.770 1.00 29.43 140 LEU D C 1
ATOM 3950 O O . LEU D 2 140 ? -14.787 -6.032 -52.858 1.00 27.41 140 LEU D O 1
ATOM 3955 N N . GLY D 2 141 ? -15.488 -7.684 -54.267 1.00 33.00 141 GLY D N 1
ATOM 3956 C CA . GLY D 2 141 ? -14.416 -8.626 -53.940 1.00 30.83 141 GLY D CA 1
ATOM 3957 C C . GLY D 2 141 ? -13.042 -8.048 -54.173 1.00 32.50 141 GLY D C 1
ATOM 3958 O O . GLY D 2 141 ? -12.072 -8.467 -53.529 1.00 34.59 141 GLY D O 1
ATOM 3959 N N . ALA D 2 142 ? -12.928 -7.098 -55.110 1.00 30.77 142 ALA D N 1
ATOM 3960 C CA . ALA D 2 142 ? -11.630 -6.501 -55.416 1.00 36.95 142 ALA D CA 1
ATOM 3961 C C . ALA D 2 142 ? -11.164 -5.534 -54.335 1.00 37.56 142 ALA D C 1
ATOM 3962 O O . ALA D 2 142 ? -10.009 -5.101 -54.371 1.00 31.81 142 ALA D O 1
ATOM 3964 N N . ALA D 2 143 ? -12.019 -5.212 -53.372 1.00 33.37 143 ALA D N 1
ATOM 3965 C CA . ALA D 2 143 ? -11.659 -4.261 -52.319 1.00 29.15 143 ALA D CA 1
ATOM 3966 C C . ALA D 2 143 ? -10.596 -4.888 -51.427 1.00 36.75 143 ALA D C 1
ATOM 3967 O O . ALA D 2 143 ? -10.619 -6.095 -51.143 1.00 29.86 143 ALA D O 1
ATOM 3969 N N A ASP D 2 144 ? -9.609 -4.092 -51.043 0.44 29.33 144 ASP D N 1
ATOM 3970 N N B ASP D 2 144 ? -9.626 -4.082 -51.019 0.56 29.29 144 ASP D N 1
ATOM 3971 C CA A ASP D 2 144 ? -8.677 -4.532 -50.020 0.44 30.23 144 ASP D CA 1
ATOM 3972 C CA B ASP D 2 144 ? -8.664 -4.523 -50.024 0.56 30.20 144 ASP D CA 1
ATOM 3973 C C A ASP D 2 144 ? -9.222 -4.158 -48.645 0.44 29.33 144 ASP D C 1
ATOM 3974 C C B ASP D 2 144 ? -9.200 -4.152 -48.639 0.56 29.32 144 ASP D C 1
ATOM 3975 O O A ASP D 2 144 ? -9.524 -2.986 -48.378 0.44 30.24 144 ASP D O 1
ATOM 3976 O O B ASP D 2 144 ? -9.485 -2.974 -48.365 0.56 30.23 144 ASP D O 1
ATOM 3985 N N . LEU D 2 145 ? -9.318 -5.155 -47.774 1.00 28.53 145 LEU D N 1
ATOM 3986 C CA . LEU D 2 145 ? -9.996 -5.025 -46.501 1.00 29.39 145 LEU D CA 1
ATOM 3987 C C . LEU D 2 145 ? -8.964 -4.967 -45.385 1.00 32.60 145 LEU D C 1
ATOM 3988 O O . LEU D 2 145 ? -8.023 -5.778 -45.350 1.00 30.17 145 LEU D O 1
ATOM 3993 N N . PHE D 2 146 ? -9.133 -3.984 -44.502 1.00 28.18 146 PHE D N 1
ATOM 3994 C CA . PHE D 2 146 ? -8.276 -3.753 -43.343 1.00 25.58 146 PHE D CA 1
ATOM 3995 C C . PHE D 2 146 ? -9.177 -3.868 -42.128 1.00 30.84 146 PHE D C 1
ATOM 3996 O O . PHE D 2 146 ? -10.209 -3.184 -42.067 1.00 33.81 146 PHE D O 1
ATOM 4004 N N . VAL D 2 147 ? -8.805 -4.728 -41.187 1.00 29.22 147 VAL D N 1
ATOM 4005 C CA . VAL D 2 147 ? -9.561 -4.919 -39.962 1.00 32.94 147 VAL D CA 1
ATOM 4006 C C . VAL D 2 147 ? -8.689 -4.419 -38.817 1.00 34.19 147 VAL D C 1
ATOM 4007 O O . VAL D 2 147 ? -7.695 -5.063 -38.458 1.00 31.60 147 VAL D O 1
ATOM 4011 N N . LEU D 2 148 ? -9.034 -3.245 -38.286 1.00 32.54 148 LEU D N 1
ATOM 4012 C CA . LEU D 2 148 ? -8.258 -2.603 -37.228 1.00 33.77 148 LEU D CA 1
ATOM 4013 C C . LEU D 2 148 ? -8.728 -3.142 -35.888 1.00 44.26 148 LEU D C 1
ATOM 4014 O O . LEU D 2 148 ? -9.878 -2.875 -35.495 1.00 39.70 148 LEU D O 1
ATOM 4019 N N . PRO D 2 149 ? -7.905 -3.907 -35.170 1.00 46.20 149 PRO D N 1
ATOM 4020 C CA . PRO D 2 149 ? -8.282 -4.366 -33.829 1.00 57.64 149 PRO D CA 1
ATOM 4021 C C . PRO D 2 149 ? -8.667 -3.198 -32.930 1.00 46.46 149 PRO D C 1
ATOM 4022 O O . PRO D 2 149 ? -8.410 -2.029 -33.218 1.00 49.58 149 PRO D O 1
ATOM 4026 N N . ALA D 2 150 ? -9.313 -3.539 -31.814 1.00 49.92 150 ALA D N 1
ATOM 4027 C CA . ALA D 2 150 ? -9.666 -2.527 -30.825 1.00 54.78 150 ALA D CA 1
ATOM 4028 C C . ALA D 2 150 ? -8.458 -1.746 -30.313 1.00 58.61 150 ALA D C 1
ATOM 4029 O O . ALA D 2 150 ? -8.640 -0.657 -29.761 1.00 63.25 150 ALA D O 1
ATOM 4031 N N . ASN D 2 151 ? -7.231 -2.248 -30.519 1.00 65.75 151 ASN D N 1
ATOM 4032 C CA . ASN D 2 151 ? -6.035 -1.635 -29.926 1.00 73.49 151 ASN D CA 1
ATOM 4033 C C . ASN D 2 151 ? -5.562 -0.391 -30.674 1.00 79.90 151 ASN D C 1
ATOM 4034 O O . ASN D 2 151 ? -5.124 0.573 -30.037 1.00 88.88 151 ASN D O 1
ATOM 4039 N N . CYS D 2 152 ? -5.585 -0.401 -32.014 1.00 67.34 152 CYS D N 1
ATOM 4040 C CA . CYS D 2 152 ? -5.079 0.752 -32.779 1.00 67.67 152 CYS D CA 1
ATOM 4041 C C . CYS D 2 152 ? -5.887 2.003 -32.485 1.00 62.86 152 CYS D C 1
ATOM 4042 O O . CYS D 2 152 ? -5.735 2.611 -31.434 1.00 76.06 152 CYS D O 1
ATOM 4045 N N . ASP D 2 156 ? 0.375 4.241 -30.128 1.00 83.53 156 ASP D N 1
ATOM 4046 C CA . ASP D 2 156 ? 0.900 2.879 -30.165 1.00 81.03 156 ASP D CA 1
ATOM 4047 C C . ASP D 2 156 ? 0.780 2.253 -31.563 1.00 89.65 156 ASP D C 1
ATOM 4048 O O . ASP D 2 156 ? 1.728 1.630 -32.051 1.00 94.01 156 ASP D O 1
ATOM 4050 N N . GLY D 2 157 ? -0.393 2.414 -32.198 1.00 78.93 157 GLY D N 1
ATOM 4051 C CA . GLY D 2 157 ? -0.651 1.877 -33.528 1.00 65.29 157 GLY D CA 1
ATOM 4052 C C . GLY D 2 157 ? -0.898 0.375 -33.541 1.00 66.99 157 GLY D C 1
ATOM 4053 O O . GLY D 2 157 ? -1.136 -0.257 -32.505 1.00 67.25 157 GLY D O 1
ATOM 4054 N N . CYS D 2 158 ? -0.835 -0.202 -34.748 1.00 56.70 158 CYS D N 1
ATOM 4055 C CA . CYS D 2 158 ? -0.932 -1.649 -34.919 1.00 52.76 158 CYS D CA 1
ATOM 4056 C C . CYS D 2 158 ? -0.543 -2.024 -36.347 1.00 50.86 158 CYS D C 1
ATOM 4057 O O . CYS D 2 158 ? -0.460 -1.169 -37.235 1.00 43.42 158 CYS D O 1
ATOM 4060 N N . GLU D 2 159 ? -0.334 -3.330 -36.563 1.00 36.97 159 GLU D N 1
ATOM 4061 C CA . GLU D 2 159 ? 0.195 -3.762 -37.851 1.00 34.28 159 GLU D CA 1
ATOM 4062 C C . GLU D 2 159 ? -0.811 -3.535 -38.971 1.00 34.44 159 GLU D C 1
ATOM 4063 O O . GLU D 2 159 ? -0.420 -3.168 -40.081 1.00 37.07 159 GLU D O 1
ATOM 4065 N N . GLU D 2 160 ? -2.115 -3.720 -38.715 1.00 41.09 160 GLU D N 1
ATOM 4066 C CA . GLU D 2 160 ? -3.080 -3.467 -39.791 1.00 35.61 160 GLU D CA 1
ATOM 4067 C C . GLU D 2 160 ? -3.114 -1.986 -40.170 1.00 37.50 160 GLU D C 1
ATOM 4068 O O . GLU D 2 160 ? -3.345 -1.640 -41.332 1.00 31.49 160 GLU D O 1
ATOM 4074 N N . LEU D 2 161 ? -2.976 -1.089 -39.190 1.00 35.64 161 LEU D N 1
ATOM 4075 C CA . LEU D 2 161 ? -3.047 0.330 -39.516 1.00 33.36 161 LEU D CA 1
ATOM 4076 C C . LEU D 2 161 ? -1.830 0.738 -40.343 1.00 30.53 161 LEU D C 1
ATOM 4077 O O . LEU D 2 161 ? -1.936 1.570 -41.244 1.00 29.92 161 LEU D O 1
ATOM 4082 N N . GLU D 2 162 ? -0.663 0.165 -40.065 1.00 37.31 162 GLU D N 1
ATOM 4083 C CA . GLU D 2 162 ? 0.488 0.502 -40.904 1.00 33.12 162 GLU D CA 1
ATOM 4084 C C . GLU D 2 162 ? 0.302 -0.099 -42.294 1.00 33.10 162 GLU D C 1
ATOM 4085 O O . GLU D 2 162 ? 0.675 0.516 -43.296 1.00 34.84 162 GLU D O 1
ATOM 4091 N N . ARG D 2 163 ? -0.316 -1.281 -42.387 1.00 33.29 163 ARG D N 1
ATOM 4092 C CA . ARG D 2 163 ? -0.601 -1.833 -43.715 1.00 33.68 163 ARG D CA 1
ATOM 4093 C C . ARG D 2 163 ? -1.528 -0.920 -44.498 1.00 34.55 163 ARG D C 1
ATOM 4094 O O . ARG D 2 163 ? -1.341 -0.731 -45.706 1.00 29.47 163 ARG D O 1
ATOM 4102 N N . LEU D 2 164 ? -2.543 -0.348 -43.820 1.00 33.08 164 LEU D N 1
ATOM 4103 C CA . LEU D 2 164 ? -3.433 0.616 -44.462 1.00 26.93 164 LEU D CA 1
ATOM 4104 C C . LEU D 2 164 ? -2.652 1.860 -44.876 1.00 30.19 164 LEU D C 1
ATOM 4105 O O . LEU D 2 164 ? -2.776 2.349 -46.009 1.00 28.72 164 LEU D O 1
ATOM 4110 N N . ARG D 2 165 ? -1.822 2.383 -43.965 1.00 27.18 165 ARG D N 1
ATOM 4111 C CA . ARG D 2 165 ? -1.048 3.570 -44.305 1.00 28.62 165 ARG D CA 1
ATOM 4112 C C . ARG D 2 165 ? -0.169 3.295 -45.523 1.00 35.24 165 ARG D C 1
ATOM 4113 O O . ARG D 2 165 ? -0.085 4.109 -46.445 1.00 25.05 165 ARG D O 1
ATOM 4121 N N . ALA D 2 166 ? 0.485 2.124 -45.539 1.00 33.46 166 ALA D N 1
ATOM 4122 C CA . ALA D 2 166 ? 1.377 1.776 -46.630 1.00 32.79 166 ALA D CA 1
ATOM 4123 C C . ALA D 2 166 ? 0.611 1.610 -47.934 1.00 31.05 166 ALA D C 1
ATOM 4124 O O . ALA D 2 166 ? 1.114 1.993 -49.007 1.00 30.83 166 ALA D O 1
ATOM 4126 N N . ALA D 2 167 ? -0.620 1.074 -47.867 1.00 30.02 167 ALA D N 1
ATOM 4127 C CA . ALA D 2 167 ? -1.378 0.872 -49.094 1.00 31.84 167 ALA D CA 1
ATOM 4128 C C . ALA D 2 167 ? -1.719 2.219 -49.714 1.00 28.19 167 ALA D C 1
ATOM 4129 O O . ALA D 2 167 ? -1.578 2.413 -50.930 1.00 30.46 167 ALA D O 1
ATOM 4131 N N . LEU D 2 168 ? -2.252 3.131 -48.891 1.00 27.91 168 LEU D N 1
ATOM 4132 C CA . LEU D 2 168 ? -2.565 4.493 -49.341 1.00 25.52 168 LEU D CA 1
ATOM 4133 C C . LEU D 2 168 ? -1.345 5.165 -49.944 1.00 23.66 168 LEU D C 1
ATOM 4134 O O . LEU D 2 168 ? -1.423 5.783 -51.004 1.00 29.40 168 LEU D O 1
ATOM 4139 N N . GLN D 2 169 ? -0.208 5.082 -49.263 1.00 28.80 169 GLN D N 1
ATOM 4140 C CA . GLN D 2 169 ? 0.997 5.737 -49.760 1.00 28.07 169 GLN D CA 1
ATOM 4141 C C . GLN D 2 169 ? 1.433 5.152 -51.092 1.00 27.06 169 GLN D C 1
ATOM 4142 O O . GLN D 2 169 ? 1.830 5.899 -52.003 1.00 29.90 169 GLN D O 1
ATOM 4148 N N . SER D 2 170 ? 1.410 3.816 -51.211 1.00 25.72 170 SER D N 1
ATOM 4149 C CA . SER D 2 170 ? 1.889 3.246 -52.468 1.00 30.78 170 SER D CA 1
ATOM 4150 C C . SER D 2 170 ? 0.888 3.529 -53.588 1.00 25.71 170 SER D C 1
ATOM 4151 O O . SER D 2 170 ? 1.284 3.860 -54.719 1.00 26.25 170 SER D O 1
ATOM 4154 N N . GLN D 2 171 ? -0.427 3.451 -53.294 1.00 27.23 171 GLN D N 1
ATOM 4155 C CA . GLN D 2 171 ? -1.392 3.818 -54.336 1.00 31.37 171 GLN D CA 1
ATOM 4156 C C . GLN D 2 171 ? -1.193 5.279 -54.724 1.00 28.60 171 GLN D C 1
ATOM 4157 O O . GLN D 2 171 ? -1.204 5.628 -55.911 1.00 29.66 171 GLN D O 1
ATOM 4163 N N . ALA D 2 172 ? -0.920 6.130 -53.733 1.00 26.49 172 ALA D N 1
ATOM 4164 C CA . ALA D 2 172 ? -0.739 7.554 -54.023 1.00 27.34 172 ALA D CA 1
ATOM 4165 C C . ALA D 2 172 ? 0.515 7.810 -54.869 1.00 27.82 172 ALA D C 1
ATOM 4166 O O . ALA D 2 172 ? 0.472 8.612 -55.809 1.00 32.23 172 ALA D O 1
ATOM 4168 N N . GLU D 2 173 ? 1.645 7.156 -54.556 1.00 25.24 173 GLU D N 1
ATOM 4169 C CA . GLU D 2 173 ? 2.856 7.461 -55.295 1.00 34.38 173 GLU D CA 1
ATOM 4170 C C . GLU D 2 173 ? 2.686 7.120 -56.779 1.00 42.25 173 GLU D C 1
ATOM 4171 O O . GLU D 2 173 ? 3.300 7.764 -57.650 1.00 35.84 173 GLU D O 1
ATOM 4173 N N . ALA D 2 174 ? 1.888 6.088 -57.082 1.00 33.82 174 ALA D N 1
ATOM 4174 C CA . ALA D 2 174 ? 1.630 5.725 -58.483 1.00 32.72 174 ALA D CA 1
ATOM 4175 C C . ALA D 2 174 ? 0.671 6.727 -59.124 1.00 33.18 174 ALA D C 1
ATOM 4176 O O . ALA D 2 174 ? 0.925 7.269 -60.209 1.00 29.54 174 ALA D O 1
ATOM 4178 N N . LEU D 2 175 ? -0.446 6.976 -58.463 1.00 30.92 175 LEU D N 1
ATOM 4179 C CA . LEU D 2 175 ? -1.428 7.910 -59.003 1.00 36.56 175 LEU D CA 1
ATOM 4180 C C . LEU D 2 175 ? -0.840 9.307 -59.202 1.00 35.81 175 LEU D C 1
ATOM 4181 O O . LEU D 2 175 ? -1.197 9.982 -60.172 1.00 39.97 175 LEU D O 1
ATOM 4186 N N . ARG D 2 176 ? 0.067 9.752 -58.316 1.00 30.94 176 ARG D N 1
ATOM 4187 C CA . ARG D 2 176 ? 0.637 11.096 -58.464 1.00 39.60 176 ARG D CA 1
ATOM 4188 C C . ARG D 2 176 ? 1.306 11.258 -59.819 1.00 39.78 176 ARG D C 1
ATOM 4189 O O . ARG D 2 176 ? 1.405 12.370 -60.341 1.00 38.34 176 ARG D O 1
ATOM 4197 N N . ARG D 2 177 ? 1.808 10.180 -60.395 1.00 34.97 177 ARG D N 1
ATOM 4198 C CA . ARG D 2 177 ? 2.516 10.403 -61.648 1.00 36.42 177 ARG D CA 1
ATOM 4199 C C . ARG D 2 177 ? 1.569 10.377 -62.841 1.00 36.19 177 ARG D C 1
ATOM 4200 O O . ARG D 2 177 ? 2.003 10.641 -63.961 1.00 47.32 177 ARG D O 1
ATOM 4208 N N . LEU D 2 178 ? 0.281 10.151 -62.629 1.00 36.52 178 LEU D N 1
ATOM 4209 C CA . LEU D 2 178 ? -0.692 10.283 -63.709 1.00 37.29 178 LEU D CA 1
ATOM 4210 C C . LEU D 2 178 ? -1.652 11.450 -63.515 1.00 45.30 178 LEU D C 1
ATOM 4211 O O . LEU D 2 178 ? -2.411 11.764 -64.438 1.00 44.62 178 LEU D O 1
ATOM 4216 N N . LEU D 2 179 ? -1.643 12.089 -62.350 1.00 31.51 179 LEU D N 1
ATOM 4217 C CA . LEU D 2 179 ? -2.584 13.130 -62.045 1.00 33.59 179 LEU D CA 1
ATOM 4218 C C . LEU D 2 179 ? -1.868 14.483 -62.004 1.00 42.36 179 LEU D C 1
ATOM 4219 O O . LEU D 2 179 ? -0.661 14.549 -61.744 1.00 38.72 179 LEU D O 1
ATOM 4224 N N . PRO D 2 180 ? -2.583 15.572 -62.258 1.00 40.01 180 PRO D N 1
ATOM 4225 C CA . PRO D 2 180 ? -1.961 16.917 -62.261 1.00 39.42 180 PRO D CA 1
ATOM 4226 C C . PRO D 2 180 ? -1.769 17.468 -60.855 1.00 40.29 180 PRO D C 1
ATOM 4227 O O . PRO D 2 180 ? -2.417 17.031 -59.893 1.00 36.69 180 PRO D O 1
ATOM 4231 N N . PRO D 2 181 ? -0.896 18.454 -60.697 1.00 43.44 181 PRO D N 1
ATOM 4232 C CA . PRO D 2 181 ? -0.818 19.164 -59.412 1.00 39.61 181 PRO D CA 1
ATOM 4233 C C . PRO D 2 181 ? -2.118 19.888 -59.142 1.00 36.64 181 PRO D C 1
ATOM 4234 O O . PRO D 2 181 ? -2.830 20.294 -60.062 1.00 45.10 181 PRO D O 1
ATOM 4238 N N . ALA D 2 182 ? -2.427 20.034 -57.857 1.00 35.79 182 ALA D N 1
ATOM 4239 C CA . ALA D 2 182 ? -3.614 20.791 -57.445 1.00 34.89 182 ALA D CA 1
ATOM 4240 C C . ALA D 2 182 ? -3.687 22.185 -58.071 1.00 38.68 182 ALA D C 1
ATOM 4241 O O . ALA D 2 182 ? -4.782 22.668 -58.361 1.00 36.78 182 ALA D O 1
ATOM 4243 N N . GLN D 2 183 ? -2.543 22.836 -58.303 1.00 37.90 183 GLN D N 1
ATOM 4244 C CA . GLN D 2 183 ? -2.559 24.224 -58.799 1.00 41.12 183 GLN D CA 1
ATOM 4245 C C . GLN D 2 183 ? -2.711 24.294 -60.315 1.00 43.49 183 GLN D C 1
ATOM 4246 O O . GLN D 2 183 ? -2.852 25.384 -60.885 1.00 42.36 183 GLN D O 1
ATOM 4252 N N . ASP D 2 184 ? -2.679 23.146 -60.979 1.00 49.77 184 ASP D N 1
ATOM 4253 C CA . ASP D 2 184 ? -3.070 23.024 -62.377 1.00 52.64 184 ASP D CA 1
ATOM 4254 C C . ASP D 2 184 ? -4.378 23.732 -62.685 1.00 37.33 184 ASP D C 1
ATOM 4255 O O . ASP D 2 184 ? -5.399 23.454 -62.053 1.00 50.67 184 ASP D O 1
ATOM 4260 N N . GLY D 2 185 ? -4.349 24.630 -63.676 1.00 41.55 185 GLY D N 1
ATOM 4261 C CA . GLY D 2 185 ? -5.521 25.354 -64.104 1.00 42.15 185 GLY D CA 1
ATOM 4262 C C . GLY D 2 185 ? -5.848 26.596 -63.285 1.00 42.99 185 GLY D C 1
ATOM 4263 O O . GLY D 2 185 ? -6.827 27.294 -63.606 1.00 44.43 185 GLY D O 1
ATOM 4264 N N . PHE D 2 186 ? -5.094 26.873 -62.226 1.00 40.63 186 PHE D N 1
ATOM 4265 C CA . PHE D 2 186 ? -5.201 28.126 -61.490 1.00 38.92 186 PHE D CA 1
ATOM 4266 C C . PHE D 2 186 ? -4.169 29.096 -62.025 1.00 47.89 186 PHE D C 1
ATOM 4267 O O . PHE D 2 186 ? -3.033 28.693 -62.308 1.00 44.35 186 PHE D O 1
ATOM 4275 N N . GLU D 2 187 ? -4.575 30.355 -62.177 1.00 41.87 187 GLU D N 1
ATOM 4276 C CA . GLU D 2 187 ? -3.650 31.457 -62.418 1.00 43.72 187 GLU D CA 1
ATOM 4277 C C . GLU D 2 187 ? -3.036 31.828 -61.071 1.00 50.39 187 GLU D C 1
ATOM 4278 O O . GLU D 2 187 ? -3.674 32.498 -60.249 1.00 46.85 187 GLU D O 1
ATOM 4284 N N . VAL D 2 188 ? -1.802 31.369 -60.827 1.00 44.29 188 VAL D N 1
ATOM 4285 C CA . VAL D 2 188 ? -1.134 31.570 -59.538 1.00 46.06 188 VAL D CA 1
ATOM 4286 C C . VAL D 2 188 ? -0.412 32.915 -59.545 1.00 56.50 188 VAL D C 1
ATOM 4287 O O . VAL D 2 188 ? 0.505 33.136 -60.340 1.00 60.99 188 VAL D O 1
ATOM 4291 N N . LEU D 2 189 ? -0.841 33.835 -58.671 1.00 49.10 189 LEU D N 1
ATOM 4292 C CA . LEU D 2 189 ? -0.242 35.163 -58.572 1.00 56.34 189 LEU D CA 1
ATOM 4293 C C . LEU D 2 189 ? 0.894 35.195 -57.556 1.00 60.09 189 LEU D C 1
ATOM 4294 O O . LEU D 2 189 ? 0.839 34.543 -56.506 1.00 57.73 189 LEU D O 1
ATOM 4299 N N . GLY D 2 190 ? 1.914 35.993 -57.861 1.00 63.04 190 GLY D N 1
ATOM 4300 C CA . GLY D 2 190 ? 3.104 36.054 -57.026 1.00 72.69 190 GLY D CA 1
ATOM 4301 C C . GLY D 2 190 ? 3.785 34.703 -56.824 1.00 68.67 190 GLY D C 1
ATOM 4302 O O . GLY D 2 190 ? 3.964 33.930 -57.766 1.00 73.51 190 GLY D O 1
#

Organism: Homo sapiens (NCBI:txid9606)

Nearest PDB structures (foldseek):
  8q6q-assembly1_C  TM=1.006E+00  e=7.480E-36  Homo sapiens
  8q6q-assembly2_D-2  TM=9.897E-01  e=1.097E-31  Homo sapiens
  1vg1-assembly1_A  TM=5.906E-01  e=1.199E-05  Rattus norvegicus
  1akr-assembly1_A  TM=5.163E-01  e=4.824E-04  Nitratidesulfovibrio vulgaris str. Hildenborough
  5xra-assembly1_A  TM=4.832E-01  e=6.671E-04  Homo sapiens

InterPro domains:
  IPR004241 Autophagy protein Atg8 ubiquitin-like [PF02991] (13-116)
  IPR004241 Autophagy protein Atg8 ubiquitin-like [PTHR10969] (2-116)
  IPR029071 Ubiquitin-like domain superfamily [SSF54236] (1-116)

Secondary structure (DSSP, 8-state):
---HHHHTS-HHHHHHHHHHHHHH-TTEEEEEEEEPTT--SPP-S--EEEEETTSBHHHHHHHHHHHTT--TTS--EEEBTTBPPPTTSBHHHHHHHH--TTS-EEEEEESS-TT--/---HHHHTS-HHHHHHHHHHHHHH-TTEEEEEEEEPTT--SPP-S--EEEEETTSBHHHHHHHHHHHHT--TTS--EEEBTTBPPPTTSBHHHHHHHH--TTS-EEEEEESS-TT--/---EEEEEEE-TTS-HHHHHHHHHTTSGGG----EE-STTEEEEEEETTTS-HHHHHTT-SEEEEEE--TTSSS-SS-HHHHHHHHHHHHTT--EEEEEE--SS-SS-HHHHHHHHHHHHHHTT-TTSEEEEE-TT--HHHHHHHHHHHHHHHHHGGGS--TTTT-EE-/----EEEEEEE-TTS-HHHHHHHHH----EE-STTEEEEEEETTTS-HHHHHTT-SEEEEEE--TTSSS-SS-HHHHHHHHHHHHTT--EEEEEE--SS-SS-HHHHHHHHHHHHHHTT-TTSEEEEE-TT----HHHHHHHHHHHHHHHHHTTTS--TTTTS----

Solvent-accessible surface area: 26562 Å² total; per-residue (Å²): 98,65,36,110,1,67,117,65,50,54,35,21,62,21,1,8,20,5,13,32,1,67,38,67,45,93,114,70,2,0,0,1,1,37,48,10,71,65,8,101,12,81,89,18,120,73,78,29,2,0,0,33,26,112,30,38,1,45,97,1,49,143,38,1,48,87,79,15,155,17,61,103,138,116,39,14,47,5,2,2,81,131,47,54,14,70,53,75,25,38,1,14,98,4,5,101,147,27,91,32,114,1,13,0,0,15,1,1,0,0,7,98,3,66,133,1,75,162,1,4,0,0,0,0,0,0,0,29,6,30,21,29,7,70,69,7,12,59,32,2,9,86,82,14,101,75,84,174,51,102,20,36,28,3,9,106,9,2,13,1,0,52,5,5,5,37,2,2,38,8,34,57,1,1,60,36,3,35,0,0,0,0,1,2,24,2,68,106,29,84,64,110,16,18,38,101,57,4,8,116,7,0,66,53,0,49,93,113,58,15,24,8,2,0,0,7,30,9,98,113,86,56,92,23,83,44,66,97,0,83,101,57,2,44,62,35,4,102,97,34,48,0,45,83,13,54,13,0,7,4,35,47,128,57,63,91,27,16,51,98,0,46,60,20,3,58,61,65,4,128,52,26,73,186,128,45,67,34,7,38,83,41,12,45,76,66,80,63,37,106,2,72,117,62,56,63,68,121,92,21,46,90,38,5,60,140,52,67,86,146,81,87,111,84,1,3,0,1,1,40,44,10,73,66,8,98,11,79,88,20,107,123,80,103,33,62,7,50,24,114,29,41,1,48,95,2,50,172,61,2,48,51,96,13,156,17,61,102,137,107,38,14,46,2,2,2,89,129,51,52,12,71,56,79,25,38,1,15,100,3,6,99,151,31,89,28,144,1,13,3,0,15,2,2,0,0,8,101,3,20,58,1,66,83,139,0,37,0,30,0,5,0,0,0,29,7,17,21,27,8,63,70,8,6,32,41,6,32,158,84,92,78,112,67,11,35,116,9,3,64,0,0,47,6,6,6,38,3,2,43,8,33,93,42,1,60,118,3,37,0,0,0,0,1,2,22,2,65,113,31,89,64,109,14,18,38,103,56,4,8,113,6,0,68,54,0,48,94,111,64,13,24,7,6,0,0,8,31,10,98,111,85,61,90,27,80,42,65,94,0,79,101,54,1,45,61,35,5,101,97,37,47,0,46,81,15,65,15,1,2,3,38,50,120,58,163,37,33,91,35,10,88,94,0,48,48,26,3,84,73,71,3,46,56,37,43,148,150,53,73,35,66,100,90,84,148,157,102,156,122